Protein AF-A0A7S0H0Q7-F1 (afdb_monomer_lite)

Secondary structure (DSSP, 8-state):
------------B----SSEEEBHHHHHHHHHHHHH-GGGGEEEETTEEEEPPGGGTHHHHHHTTT--EEE-SS--S--PPTTTS--TTTGGGHHHHHHHHHHHHHHTT--TTSB---HHHHHHHHHHHHHT-PPP------EEPTTSBEE-----TTT-------S-----------PPPPP-SHHHHHHHEEEEEEE---TTTT--HHHHHHHHHHHHH-GGGGGS-EEEEE---EE-SS-BGGGTEE-HHHHHHHHHHHHHHHHHHHH--GGGTTEEEEE-SS---HHHHHHHHTTT--SSEEEEEETT--B-S---HHHHHHHHHH-TT--EEEPP-GGGTTHHHHHHHHH--SS---S-SS---PPEEETTEEEEE--S--SSSEEEEHHHIIIIIT-TTTT-S-TTS-SIIIIIHHHHHHHHHHGGGGHHHH-EEEE--SSS-SB----TTTTS-HHHHHHHHHHHHHHHHHHHHHHTT---TTSTTTTTGGGTSTTSTT--

Foldseek 3Di:
DDDDDDDDDQAAFDWDDDFKWKFPQLVVQNRVVCSVCVVVQWDADPNDIDGHDCVVVSVVSCVVRVMDMDGDNDDDIADAAPDPCQPPVCNVCRLVSNLSNCVVQVQVVHDPVRHDDDPVSVVCVVVSCVVNPRPDDDDDHFDAPPVRITDDDDPPVVPDDDDDDDDDDPDPDDPPPQDQQQFDDLVSVQQFEAEEEEDAQFPLFVDLVLLVQQLVLCCVAPVSRLNHAYEYQYFAADEDPDDPRQLRYHHPVSNVRVVSNVVVVVVLLVVCDTSSPNYDYHYHHHGWEPLVSVVSSLVVDSHQKYKYAYSFKHFDHHDPSRQQSNCCRPDPLAFKEAFFDPVCLVVQVVQCVLLDPDNPPQPPPPDRQDWDDTPNFTKGQPQFDDPHIMMGGSCCCNCPLPPPVVPQDDTSYDSRVRVRVVSSVVCNNPPSVSSSVVNYMYGHRNDPGRIDGHDSVVSQDPVSVVVVVVVVVVVVVVV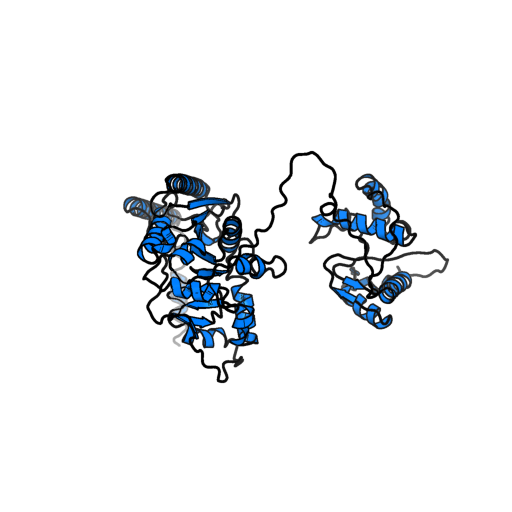VVVVVPDDDPPPVPPPVVVVPPVPPVPDD

Structure (mmCIF, N/CA/C/O backbone):
data_AF-A0A7S0H0Q7-F1
#
_entry.id   AF-A0A7S0H0Q7-F1
#
loop_
_atom_site.group_PDB
_atom_site.id
_atom_site.type_symbol
_atom_site.label_atom_id
_atom_site.label_alt_id
_atom_site.label_comp_id
_atom_site.label_asym_id
_atom_site.label_entity_id
_atom_site.label_seq_id
_atom_site.pdbx_PDB_ins_code
_atom_site.Cartn_x
_atom_site.Cartn_y
_atom_site.Cartn_z
_atom_site.occupancy
_atom_site.B_iso_or_equiv
_atom_site.auth_seq_id
_atom_site.auth_comp_id
_atom_site.auth_asym_id
_atom_site.auth_atom_id
_atom_site.pdbx_PDB_model_num
ATOM 1 N N . MET A 1 1 ? 34.654 -29.653 43.865 1.00 21.12 1 MET A N 1
ATOM 2 C CA . MET A 1 1 ? 36.069 -29.674 43.423 1.00 21.12 1 MET A CA 1
ATOM 3 C C . MET A 1 1 ? 36.217 -30.670 42.279 1.00 21.12 1 MET A C 1
ATOM 5 O O . MET A 1 1 ? 35.335 -31.513 42.159 1.00 21.12 1 MET A O 1
ATOM 9 N N . PRO A 1 2 ? 37.270 -30.599 41.450 1.00 39.22 2 PRO A N 1
ATOM 10 C CA . PRO A 1 2 ? 37.682 -31.739 40.637 1.00 39.22 2 PRO A CA 1
ATOM 11 C C . PRO A 1 2 ? 38.431 -32.754 41.515 1.00 39.22 2 PRO A C 1
ATOM 13 O O . PRO A 1 2 ? 39.289 -32.348 42.293 1.00 39.22 2 PRO A O 1
ATOM 16 N N . ASN A 1 3 ? 38.125 -34.048 41.389 1.00 22.33 3 ASN A N 1
ATOM 17 C CA . ASN A 1 3 ? 39.127 -35.113 41.492 1.00 22.33 3 ASN A CA 1
ATOM 18 C C . ASN A 1 3 ? 38.589 -36.453 40.970 1.00 22.33 3 ASN A C 1
ATOM 20 O O . ASN A 1 3 ? 37.386 -36.684 40.889 1.00 22.33 3 ASN A O 1
ATOM 24 N N . SER A 1 4 ? 39.527 -37.295 40.553 1.00 32.91 4 SER A N 1
ATOM 25 C CA . SER A 1 4 ? 39.361 -38.527 39.781 1.00 32.91 4 SER A CA 1
ATOM 26 C C . SER A 1 4 ? 38.807 -39.737 40.542 1.00 32.91 4 SER A C 1
ATOM 28 O O . SER A 1 4 ? 39.266 -40.036 41.641 1.00 32.91 4 SER A O 1
ATOM 30 N N . SER A 1 5 ? 37.982 -40.544 39.869 1.00 25.42 5 SER A N 1
ATOM 31 C CA . SER A 1 5 ? 38.138 -42.013 39.704 1.00 25.42 5 SER A CA 1
ATOM 32 C C . SER A 1 5 ? 36.973 -42.520 38.835 1.00 25.42 5 SER A C 1
ATOM 34 O O . SER A 1 5 ? 35.820 -42.202 39.082 1.00 25.42 5 SER A O 1
ATOM 36 N N . ARG A 1 6 ? 37.208 -43.129 37.666 1.00 32.22 6 ARG A N 1
ATOM 37 C CA . ARG A 1 6 ? 37.574 -44.550 37.496 1.00 32.22 6 ARG A CA 1
ATOM 38 C C . ARG A 1 6 ? 36.727 -45.499 38.356 1.00 32.22 6 ARG A C 1
ATOM 40 O O . ARG A 1 6 ? 37.224 -46.049 39.325 1.00 32.22 6 ARG A O 1
ATOM 47 N N . ASN A 1 7 ? 35.477 -45.710 37.945 1.00 28.78 7 ASN A N 1
ATOM 48 C CA . ASN A 1 7 ? 34.843 -47.032 37.889 1.00 28.78 7 ASN A CA 1
ATOM 49 C C . ASN A 1 7 ? 33.652 -46.970 36.919 1.00 28.78 7 ASN A C 1
ATOM 51 O O . ASN A 1 7 ? 32.922 -45.981 36.891 1.00 28.78 7 ASN A O 1
ATOM 55 N N . GLY A 1 8 ? 33.523 -47.975 36.050 1.00 36.78 8 GLY A N 1
ATOM 56 C CA . GLY A 1 8 ? 32.719 -47.870 34.830 1.00 36.78 8 GLY A CA 1
ATOM 57 C C . GLY A 1 8 ? 31.217 -47.721 35.074 1.00 36.78 8 GLY A C 1
ATOM 58 O O . GLY A 1 8 ? 30.594 -48.609 35.650 1.00 36.78 8 GLY A O 1
ATOM 59 N N . LYS A 1 9 ? 30.626 -46.636 34.557 1.00 23.81 9 LYS A N 1
ATOM 60 C CA . LYS A 1 9 ? 29.186 -46.512 34.286 1.00 23.81 9 LYS A CA 1
ATOM 61 C C . LYS A 1 9 ? 28.978 -45.751 32.975 1.00 23.81 9 LYS A C 1
ATOM 63 O O . LYS A 1 9 ? 29.578 -44.700 32.775 1.00 23.81 9 LYS A O 1
ATOM 68 N N . HIS A 1 10 ? 28.130 -46.291 32.099 1.00 31.75 10 HIS A N 1
ATOM 69 C CA . HIS A 1 10 ? 27.637 -45.617 30.894 1.00 31.75 10 HIS A CA 1
ATOM 70 C C . HIS A 1 10 ? 26.864 -44.343 31.287 1.00 31.75 10 HIS A C 1
ATOM 72 O O . HIS A 1 10 ? 25.769 -44.451 31.827 1.00 31.75 10 HIS A O 1
ATOM 78 N N . VAL A 1 11 ? 27.449 -43.165 31.041 1.00 23.95 11 VAL A N 1
ATOM 79 C CA . VAL A 1 11 ? 26.972 -41.809 31.402 1.00 23.95 11 VAL A CA 1
ATOM 80 C C . VAL A 1 11 ? 27.694 -40.843 30.443 1.00 23.95 11 VAL A C 1
ATOM 82 O O . VAL A 1 11 ? 28.910 -40.955 30.339 1.00 23.95 11 VAL A O 1
ATOM 85 N N . ASP A 1 12 ? 27.119 -39.908 29.679 1.00 28.34 12 ASP A N 1
ATOM 86 C CA . ASP A 1 12 ? 25.734 -39.537 29.310 1.00 28.34 12 ASP A CA 1
ATOM 87 C C . ASP A 1 12 ? 25.767 -38.962 27.858 1.00 28.34 12 ASP A C 1
ATOM 89 O O . ASP A 1 12 ? 26.839 -38.870 27.260 1.00 28.34 12 ASP A O 1
ATOM 93 N N . LEU A 1 13 ? 24.638 -38.522 27.274 1.00 25.88 13 LEU A N 1
ATOM 94 C CA . LEU A 1 13 ? 24.635 -37.576 26.129 1.00 25.88 13 LEU A CA 1
ATOM 95 C C . LEU A 1 13 ? 24.175 -36.169 26.561 1.00 25.88 13 LEU A C 1
ATOM 97 O O . LEU A 1 13 ? 23.375 -36.046 27.491 1.00 25.88 13 LEU A O 1
ATOM 101 N N . LEU A 1 14 ? 24.656 -35.110 25.882 1.00 34.00 14 LEU A N 1
ATOM 102 C CA . LEU A 1 14 ? 24.278 -33.709 26.151 1.00 34.00 14 LEU A CA 1
ATOM 103 C C . LEU A 1 14 ? 23.817 -32.923 24.902 1.00 34.00 14 LEU A C 1
ATOM 105 O O . LEU A 1 14 ? 23.994 -33.352 23.763 1.00 34.00 14 LEU A O 1
ATOM 109 N N . TRP A 1 15 ? 23.168 -31.774 25.130 1.00 42.19 15 TRP A N 1
ATOM 110 C CA . TRP A 1 15 ? 21.972 -31.384 24.371 1.00 42.19 15 TRP A CA 1
ATOM 111 C C . TRP A 1 15 ? 21.924 -29.933 23.874 1.00 42.19 15 TRP A C 1
ATOM 113 O O . TRP A 1 15 ? 22.662 -29.067 24.336 1.00 42.19 15 TRP A O 1
ATOM 123 N N . GLY A 1 16 ? 20.943 -29.658 23.002 1.00 37.97 16 GLY A N 1
ATOM 124 C CA . GLY A 1 16 ? 20.512 -28.307 22.634 1.00 37.97 16 GLY A CA 1
ATOM 125 C C . GLY A 1 16 ? 20.961 -27.841 21.248 1.00 37.97 16 GLY A C 1
ATOM 126 O O . GLY A 1 16 ? 22.018 -27.237 21.097 1.00 37.97 16 GLY A O 1
ATOM 127 N N . MET A 1 17 ? 20.098 -28.009 20.240 1.00 43.28 17 MET A N 1
ATOM 128 C CA . MET A 1 17 ? 20.266 -27.362 18.933 1.00 43.28 17 MET A CA 1
ATOM 129 C C . MET A 1 17 ? 19.067 -26.491 18.579 1.00 43.28 17 MET A C 1
ATOM 131 O O . MET A 1 17 ? 17.955 -26.991 18.430 1.00 43.28 17 MET A O 1
ATOM 135 N N . TYR A 1 18 ? 19.313 -25.210 18.313 1.00 47.16 18 TYR A N 1
ATOM 136 C CA . TYR A 1 18 ? 18.434 -24.422 17.457 1.00 47.16 18 TYR A CA 1
ATOM 137 C C . TYR A 1 18 ? 19.064 -24.336 16.073 1.00 47.16 18 TYR A C 1
ATOM 139 O O . TYR A 1 18 ? 20.167 -23.833 15.913 1.00 47.16 18 TYR A O 1
ATOM 147 N N . GLY A 1 19 ? 18.336 -24.798 15.060 1.00 48.47 19 GLY A N 1
ATOM 148 C CA . GLY A 1 19 ? 18.560 -24.320 13.701 1.00 48.47 19 GLY A CA 1
ATOM 149 C C . GLY A 1 19 ? 19.513 -25.098 12.798 1.00 48.47 19 GLY A C 1
ATOM 150 O O . GLY A 1 19 ? 19.751 -24.589 11.712 1.00 48.47 19 GLY A O 1
ATOM 151 N N . TYR A 1 20 ? 20.002 -26.301 13.129 1.00 54.06 20 TYR A N 1
ATOM 152 C CA . TYR A 1 20 ? 20.816 -27.092 12.185 1.00 54.06 20 TYR A CA 1
ATOM 153 C C . TYR A 1 20 ? 20.399 -28.568 12.079 1.00 54.06 20 TYR A C 1
ATOM 155 O O . TYR A 1 20 ? 19.927 -29.164 13.046 1.00 54.06 20 TYR A O 1
ATOM 163 N N . ARG A 1 21 ? 20.616 -29.152 10.892 1.00 58.38 21 ARG A N 1
ATOM 164 C CA . ARG A 1 21 ? 20.744 -30.600 10.648 1.00 58.38 21 ARG A CA 1
ATOM 165 C C . ARG A 1 21 ? 22.208 -30.925 10.381 1.00 58.38 21 ARG A C 1
ATOM 167 O O . ARG A 1 21 ? 22.879 -30.163 9.686 1.00 58.38 21 ARG A O 1
ATOM 174 N N . VAL A 1 22 ? 22.653 -32.080 10.855 1.00 58.72 22 VAL A N 1
ATOM 175 C CA . VAL A 1 22 ? 23.994 -32.631 10.623 1.00 58.72 22 VAL A CA 1
ATOM 176 C C . VAL A 1 22 ? 23.910 -33.973 9.881 1.00 58.72 22 VAL A C 1
ATOM 178 O O . VAL A 1 22 ? 22.857 -34.617 9.890 1.00 58.72 22 VAL A O 1
ATOM 181 N N . SER A 1 23 ? 24.988 -34.369 9.199 1.00 63.12 23 SER A N 1
ATOM 182 C CA . SER A 1 23 ? 25.146 -35.720 8.641 1.00 63.12 23 SER A CA 1
ATOM 183 C C . SER A 1 23 ? 25.246 -36.764 9.753 1.00 63.12 23 SER A C 1
ATOM 185 O O . SER A 1 23 ? 25.573 -36.423 10.890 1.00 63.12 23 SER A O 1
ATOM 187 N N . LYS A 1 24 ? 25.029 -38.041 9.413 1.00 62.25 24 LYS A N 1
ATOM 188 C CA . LYS A 1 24 ? 25.201 -39.173 10.340 1.00 62.25 24 LYS A CA 1
ATOM 189 C C . LYS A 1 24 ? 26.556 -39.134 11.073 1.00 62.25 24 LYS A C 1
ATOM 191 O O . LYS A 1 24 ? 26.565 -39.074 12.297 1.00 62.25 24 LYS A O 1
ATOM 196 N N . SER A 1 25 ? 27.664 -38.999 10.337 1.00 65.69 25 SER A N 1
ATOM 197 C CA . SER A 1 25 ? 29.021 -38.904 10.905 1.00 65.69 25 SER A CA 1
ATOM 198 C C . SER A 1 25 ? 29.209 -37.737 11.886 1.00 65.69 25 SER A C 1
ATOM 200 O O . SER A 1 25 ? 29.820 -37.905 12.942 1.00 65.69 25 SER A O 1
ATOM 202 N N . ALA A 1 26 ? 28.652 -36.557 11.586 1.00 66.56 26 ALA A N 1
ATOM 203 C CA . ALA A 1 26 ? 28.717 -35.401 12.482 1.00 66.56 26 ALA A CA 1
ATOM 204 C C . ALA A 1 26 ? 27.811 -35.570 13.704 1.00 66.56 26 ALA A C 1
ATOM 206 O O . ALA A 1 26 ? 28.195 -35.165 14.797 1.00 66.56 26 ALA A O 1
ATOM 207 N N . PHE A 1 27 ? 26.632 -36.178 13.548 1.00 65.19 27 PHE A N 1
ATOM 208 C CA . PHE A 1 27 ? 25.767 -36.519 14.675 1.00 65.19 27 PHE A CA 1
ATOM 209 C C . PHE A 1 27 ? 26.483 -37.480 15.630 1.00 65.19 27 PHE A C 1
ATOM 211 O O . PHE A 1 27 ? 26.618 -37.169 16.808 1.00 65.19 27 PHE A O 1
ATOM 218 N N . GLU A 1 28 ? 27.017 -38.584 15.108 1.00 65.31 28 GLU A N 1
ATOM 219 C CA . GLU A 1 28 ? 27.771 -39.590 15.864 1.00 65.31 28 GLU A CA 1
ATOM 220 C C . GLU A 1 28 ? 29.026 -38.999 16.521 1.00 65.31 28 GLU A C 1
ATOM 222 O O . GLU A 1 28 ? 29.285 -39.266 17.692 1.00 65.31 28 GLU A O 1
ATOM 227 N N . THR A 1 29 ? 29.768 -38.127 15.831 1.00 70.06 29 THR A N 1
ATOM 228 C CA . THR A 1 29 ? 30.969 -37.484 16.399 1.00 70.06 29 THR A CA 1
ATOM 229 C C . THR A 1 29 ? 30.638 -36.452 17.472 1.00 70.06 29 THR A C 1
ATOM 231 O O . THR A 1 29 ? 31.360 -36.357 18.465 1.00 70.06 29 THR A O 1
ATOM 234 N N . VAL A 1 30 ? 29.542 -35.698 17.326 1.00 67.94 30 VAL A N 1
ATOM 235 C CA . VAL A 1 30 ? 29.037 -34.813 18.388 1.00 67.94 30 VAL A CA 1
ATOM 236 C C . VAL A 1 30 ? 28.614 -35.652 19.593 1.00 67.94 30 VAL A C 1
ATOM 238 O O . VAL A 1 30 ? 29.124 -35.433 20.686 1.00 67.94 30 VAL A O 1
ATOM 241 N N . VAL A 1 31 ? 27.763 -36.658 19.386 1.00 61.94 31 VAL A N 1
ATOM 242 C CA . VAL A 1 31 ? 27.313 -37.625 20.402 1.00 61.94 31 VAL A CA 1
ATOM 243 C C . VAL A 1 31 ? 28.502 -38.227 21.164 1.00 61.94 31 VAL A C 1
ATOM 245 O O . VAL A 1 31 ? 28.528 -38.161 22.390 1.00 61.94 31 VAL A O 1
ATOM 248 N N . LYS A 1 32 ? 29.526 -38.715 20.452 1.00 63.88 32 LYS A N 1
ATOM 249 C CA . LYS A 1 32 ? 30.756 -39.265 21.036 1.00 63.88 32 LYS A CA 1
ATOM 250 C C . LYS A 1 32 ? 31.556 -38.218 21.817 1.00 63.88 32 LYS A C 1
ATOM 252 O O . LYS A 1 32 ? 31.807 -38.399 23.001 1.00 63.88 32 LYS A O 1
ATOM 257 N N . THR A 1 33 ? 31.904 -37.091 21.191 1.00 64.50 33 THR A N 1
ATOM 258 C CA . THR A 1 33 ? 32.768 -36.067 21.814 1.00 64.50 33 THR A CA 1
ATOM 259 C C . THR A 1 33 ? 32.151 -35.468 23.078 1.00 64.50 33 THR A C 1
ATOM 261 O O . THR A 1 33 ? 32.881 -35.109 24.002 1.00 64.50 33 THR A O 1
ATOM 264 N N . LEU A 1 34 ? 30.821 -35.335 23.117 1.00 58.72 34 LEU A N 1
ATOM 265 C CA . LEU A 1 34 ? 30.109 -34.821 24.286 1.00 58.72 34 LEU A CA 1
ATOM 266 C C . LEU A 1 34 ? 29.946 -35.863 25.401 1.00 58.72 34 LEU A C 1
ATOM 268 O O . LEU A 1 34 ? 29.854 -35.461 26.559 1.00 58.72 34 LEU A O 1
ATOM 272 N N . GLY A 1 35 ? 29.936 -37.158 25.069 1.00 53.44 35 GLY A N 1
ATOM 273 C CA . GLY A 1 35 ? 30.015 -38.240 26.054 1.00 53.44 35 GLY A CA 1
ATOM 274 C C . GLY A 1 35 ? 31.416 -38.379 26.661 1.00 53.44 35 GLY A C 1
ATOM 275 O O . GLY A 1 35 ? 31.544 -38.499 27.875 1.00 53.44 35 GLY A O 1
ATOM 276 N N . ASP A 1 36 ? 32.463 -38.288 25.834 1.00 57.00 36 ASP A N 1
ATOM 277 C CA . ASP A 1 36 ? 33.860 -38.461 26.262 1.00 57.00 36 ASP A CA 1
ATOM 278 C C . ASP A 1 36 ? 34.371 -37.300 27.146 1.00 57.00 36 ASP A C 1
ATOM 280 O O . ASP A 1 36 ? 35.187 -37.505 28.043 1.00 57.00 36 ASP A O 1
ATOM 284 N N . ASP A 1 37 ? 33.929 -36.061 26.885 1.00 61.19 37 ASP A N 1
ATOM 285 C CA . ASP A 1 37 ? 34.341 -34.866 27.638 1.00 61.19 37 ASP A CA 1
ATOM 286 C C . ASP A 1 37 ? 33.246 -33.776 27.618 1.00 61.19 37 ASP A C 1
ATOM 288 O O . ASP A 1 37 ? 33.291 -32.842 26.801 1.00 61.19 37 ASP A O 1
ATOM 292 N N . PRO A 1 38 ? 32.270 -33.831 28.547 1.00 54.91 38 PRO A N 1
ATOM 293 C CA . PRO A 1 38 ? 31.244 -32.795 28.669 1.00 54.91 38 PRO A CA 1
ATOM 294 C C . PRO A 1 38 ? 31.831 -31.428 29.066 1.00 54.91 38 PRO A C 1
ATOM 296 O O . PRO A 1 38 ? 31.218 -30.390 28.800 1.00 54.91 38 PRO A O 1
ATOM 299 N N . GLY A 1 39 ? 33.044 -31.391 29.636 1.00 56.34 39 GLY A N 1
ATOM 300 C CA . GLY A 1 39 ? 33.766 -30.172 30.013 1.00 56.34 39 GLY A CA 1
ATOM 301 C C . GLY A 1 39 ? 34.016 -29.224 28.837 1.00 56.34 39 GLY A C 1
ATOM 302 O O . GLY A 1 39 ? 33.994 -28.004 29.019 1.00 56.34 39 GLY A O 1
ATOM 303 N N . LYS A 1 40 ? 34.143 -29.747 27.608 1.00 63.12 40 LYS A N 1
ATOM 304 C CA . LYS A 1 40 ? 34.266 -28.949 26.370 1.00 63.12 40 LYS A CA 1
ATOM 305 C C . LYS A 1 40 ? 33.068 -28.041 26.091 1.00 63.12 40 LYS A C 1
ATOM 307 O O . LYS A 1 40 ? 33.241 -27.008 25.440 1.00 63.12 40 LYS A O 1
ATOM 312 N N . ILE A 1 41 ? 31.878 -28.385 26.587 1.00 56.59 41 ILE A N 1
ATOM 313 C CA . ILE A 1 41 ? 30.666 -27.563 26.448 1.00 56.59 41 ILE A CA 1
ATOM 314 C C . ILE A 1 41 ? 30.669 -26.414 27.462 1.00 56.59 41 ILE A C 1
ATOM 316 O O . ILE A 1 41 ? 30.029 -25.394 27.233 1.00 56.59 41 ILE A O 1
ATOM 320 N N . PHE A 1 42 ? 31.415 -26.511 28.560 1.00 55.22 42 PHE A N 1
ATOM 321 C CA . PHE A 1 42 ? 31.442 -25.481 29.594 1.00 55.22 42 PHE A CA 1
ATOM 322 C C . PHE A 1 42 ? 32.617 -24.511 29.409 1.00 55.22 42 PHE A C 1
ATOM 324 O O . PHE A 1 42 ? 33.662 -24.825 28.828 1.00 55.22 42 PHE A O 1
ATOM 331 N N . TRP A 1 43 ? 32.456 -23.277 29.883 1.00 57.75 43 TRP A N 1
ATOM 332 C CA . TRP A 1 43 ? 33.552 -22.315 30.004 1.00 57.75 43 TRP A CA 1
ATOM 333 C C . TRP A 1 43 ? 33.446 -21.541 31.313 1.00 57.75 43 TRP A C 1
ATOM 335 O O . TRP A 1 43 ? 32.354 -21.270 31.807 1.00 57.75 43 TRP A O 1
ATOM 345 N N . LYS A 1 44 ? 34.599 -21.207 31.897 1.00 56.09 44 LYS A N 1
ATOM 346 C CA . LYS A 1 44 ? 34.669 -20.460 33.152 1.00 56.09 44 LYS A CA 1
ATOM 347 C C . LYS A 1 44 ? 34.839 -18.978 32.836 1.00 56.09 44 LYS A C 1
ATOM 349 O O . LYS A 1 44 ? 35.853 -18.581 32.267 1.00 56.09 44 LYS A O 1
ATOM 354 N N . LYS A 1 45 ? 33.862 -18.157 33.213 1.00 56.53 45 LYS A N 1
ATOM 355 C CA . LYS A 1 45 ? 33.861 -16.707 32.995 1.00 56.53 45 LYS A CA 1
ATOM 356 C C . LYS A 1 45 ? 33.648 -16.006 34.331 1.00 56.53 45 LYS A C 1
ATOM 358 O O . LYS A 1 45 ? 32.616 -16.184 34.969 1.00 56.53 45 LYS A O 1
ATOM 363 N N . ARG A 1 46 ? 34.641 -15.222 34.775 1.00 62.09 46 ARG A N 1
ATOM 364 C CA . ARG A 1 46 ? 34.618 -14.491 36.064 1.00 62.09 46 ARG A CA 1
ATOM 365 C C . ARG A 1 46 ? 34.162 -15.376 37.242 1.00 62.09 46 ARG A C 1
ATOM 367 O O . ARG A 1 46 ? 33.210 -15.061 37.946 1.00 62.09 46 ARG A O 1
ATOM 374 N N . GLY A 1 47 ? 34.797 -16.539 37.393 1.00 56.91 47 GLY A N 1
ATOM 375 C CA . GLY A 1 47 ? 34.494 -17.509 38.454 1.00 56.91 47 GLY A CA 1
ATOM 376 C C . GLY A 1 47 ? 33.252 -18.384 38.229 1.00 56.91 47 GLY A C 1
ATOM 377 O O . GLY A 1 47 ? 33.200 -19.479 38.783 1.00 56.91 47 GLY A O 1
ATOM 378 N N . ARG A 1 48 ? 32.299 -17.973 37.382 1.00 49.94 48 ARG A N 1
ATOM 379 C CA . ARG A 1 48 ? 31.077 -18.735 37.074 1.00 49.94 48 ARG A CA 1
ATOM 380 C C . ARG A 1 48 ? 31.314 -19.733 35.940 1.00 49.94 48 ARG A C 1
ATOM 382 O O . ARG A 1 48 ? 32.085 -19.457 35.021 1.00 49.94 48 ARG A O 1
ATOM 389 N N . ILE A 1 49 ? 30.653 -20.885 36.011 1.00 55.47 49 ILE A N 1
ATOM 390 C CA . ILE A 1 49 ? 30.612 -21.870 34.925 1.00 55.47 49 ILE A CA 1
ATOM 391 C C . ILE A 1 49 ? 29.405 -21.528 34.046 1.00 55.47 49 ILE A C 1
ATOM 393 O O . ILE A 1 49 ? 28.273 -21.524 34.519 1.00 55.47 49 ILE A O 1
ATOM 397 N N . GLU A 1 50 ? 29.657 -21.215 32.780 1.00 54.91 50 GLU A N 1
ATOM 398 C CA . GLU A 1 50 ? 28.643 -20.945 31.760 1.00 54.91 50 GLU A CA 1
ATOM 399 C C . GLU A 1 50 ? 28.656 -22.062 30.700 1.00 54.91 50 GLU A C 1
ATOM 401 O O . GLU A 1 50 ? 29.664 -22.744 30.497 1.00 54.91 50 GLU A O 1
ATOM 406 N N . ILE A 1 51 ? 27.544 -22.226 29.981 1.00 55.03 51 ILE A N 1
ATOM 407 C CA . ILE A 1 51 ? 27.446 -23.104 28.805 1.00 55.03 51 ILE A CA 1
ATOM 408 C C . ILE A 1 51 ? 27.976 -22.337 27.583 1.00 55.03 51 ILE A C 1
ATOM 410 O O . ILE A 1 51 ? 27.562 -21.205 27.321 1.00 55.03 51 ILE A O 1
ATOM 414 N N . ARG A 1 52 ? 28.894 -22.936 26.817 1.00 59.56 52 ARG A N 1
ATOM 415 C CA . ARG A 1 52 ? 29.341 -22.409 25.521 1.00 59.56 52 ARG A CA 1
ATOM 416 C C . ARG A 1 52 ? 28.203 -22.560 24.505 1.00 59.56 52 ARG A C 1
ATOM 418 O O . ARG A 1 52 ? 27.664 -23.658 24.378 1.00 59.56 52 ARG A O 1
ATOM 425 N N . PRO A 1 53 ? 27.874 -21.518 23.721 1.00 56.25 53 PRO A N 1
ATOM 426 C CA . PRO A 1 53 ? 26.946 -21.655 22.603 1.00 56.25 53 PRO A CA 1
ATOM 427 C C . PRO A 1 53 ? 27.430 -22.737 21.636 1.00 56.25 53 PRO A C 1
ATOM 429 O O . PRO A 1 53 ? 28.591 -22.705 21.212 1.00 56.25 53 PRO A O 1
ATOM 432 N N . LEU A 1 54 ? 26.549 -23.675 21.272 1.00 59.22 54 LEU A N 1
ATOM 433 C CA . LEU A 1 54 ? 26.917 -24.799 20.409 1.00 59.22 54 LEU A CA 1
ATOM 434 C C . LEU A 1 54 ? 27.414 -24.324 19.034 1.00 59.22 54 LEU A C 1
ATOM 436 O O . LEU A 1 54 ? 28.267 -24.978 18.450 1.00 59.22 54 LEU A O 1
ATOM 440 N N . ASP A 1 55 ? 27.009 -23.138 18.573 1.00 56.53 55 ASP A N 1
ATOM 441 C CA . ASP A 1 55 ? 27.516 -22.487 17.352 1.00 56.53 55 ASP A CA 1
ATOM 442 C C . ASP A 1 55 ? 29.048 -22.303 17.337 1.00 56.53 55 ASP A C 1
ATOM 444 O O . ASP A 1 55 ? 29.654 -22.203 16.273 1.00 56.53 55 ASP A O 1
ATOM 448 N N . ARG A 1 56 ? 29.699 -22.279 18.511 1.00 60.34 56 ARG A N 1
ATOM 449 C CA . ARG A 1 56 ? 31.167 -22.217 18.655 1.00 60.34 56 ARG A CA 1
ATOM 450 C C . ARG A 1 56 ? 31.840 -23.591 18.727 1.00 60.34 56 ARG A C 1
ATOM 452 O O . ARG A 1 56 ? 33.057 -23.678 18.568 1.00 60.34 56 ARG A O 1
ATOM 459 N N . LEU A 1 57 ? 31.070 -24.640 19.002 1.00 64.50 57 LEU A N 1
ATOM 460 C CA . LEU A 1 57 ? 31.538 -26.018 19.149 1.00 64.50 57 LEU A CA 1
ATOM 461 C C . LEU A 1 57 ? 31.322 -26.808 17.850 1.00 64.50 57 LEU A C 1
ATOM 463 O O . LEU A 1 57 ? 32.243 -27.438 17.334 1.00 64.50 57 LEU A O 1
ATOM 467 N N . LEU A 1 58 ? 30.111 -26.712 17.298 1.00 63.88 58 LEU A N 1
ATOM 468 C CA . LEU A 1 58 ? 29.621 -27.495 16.173 1.00 63.88 58 LEU A CA 1
ATOM 469 C C . LEU A 1 58 ? 30.524 -27.398 14.932 1.00 63.88 58 LEU A C 1
ATOM 471 O O . LEU A 1 58 ? 30.866 -28.457 14.417 1.00 63.88 58 LEU A O 1
ATOM 475 N N . PRO A 1 59 ? 30.996 -26.215 14.470 1.00 63.78 59 PRO A N 1
ATOM 476 C CA . PRO A 1 59 ? 31.851 -26.141 13.282 1.00 63.78 59 PRO A CA 1
ATOM 477 C C . PRO A 1 59 ? 33.136 -26.962 13.425 1.00 63.78 59 PRO A C 1
ATOM 479 O O . PRO A 1 59 ? 33.545 -27.624 12.479 1.00 63.78 59 PRO A O 1
ATOM 482 N N . ARG A 1 60 ? 33.737 -26.984 14.623 1.00 68.56 60 ARG A N 1
ATOM 483 C CA . ARG A 1 60 ? 34.957 -27.757 14.899 1.00 68.56 60 ARG A CA 1
ATOM 484 C C . ARG A 1 60 ? 34.688 -29.261 14.888 1.00 68.56 60 ARG A C 1
ATOM 486 O O . ARG A 1 60 ? 35.493 -30.003 14.343 1.00 68.56 60 ARG A O 1
ATOM 493 N N . LEU A 1 61 ? 33.554 -29.694 15.443 1.00 68.12 61 LEU A N 1
ATOM 494 C CA . LEU A 1 61 ? 33.160 -31.107 15.466 1.00 68.12 61 LEU A CA 1
ATOM 495 C C . LEU A 1 61 ? 32.725 -31.620 14.087 1.00 68.12 61 LEU A C 1
ATOM 497 O O . LEU A 1 61 ? 33.020 -32.757 13.755 1.00 68.12 61 LEU A O 1
ATOM 501 N N . ILE A 1 62 ? 32.087 -30.774 13.271 1.00 67.25 62 ILE A N 1
ATOM 502 C CA . ILE A 1 62 ? 31.749 -31.082 11.873 1.00 67.25 62 ILE A CA 1
ATOM 503 C C . ILE A 1 62 ? 33.024 -31.258 11.040 1.00 67.25 62 ILE A C 1
ATOM 505 O O . ILE A 1 62 ? 33.124 -32.219 10.286 1.00 67.25 62 ILE A O 1
ATOM 509 N N . ILE A 1 63 ? 34.002 -30.353 11.185 1.00 67.12 63 ILE A N 1
ATOM 510 C CA . ILE A 1 63 ? 35.293 -30.447 10.483 1.00 67.12 63 ILE A CA 1
ATOM 511 C C . ILE A 1 63 ? 36.044 -31.715 10.914 1.00 67.12 63 ILE A C 1
ATOM 513 O O . ILE A 1 63 ? 36.494 -32.469 10.060 1.00 67.12 63 ILE A O 1
ATOM 517 N N . ALA A 1 64 ? 36.113 -31.994 12.219 1.00 67.19 64 ALA A N 1
ATOM 518 C CA . ALA A 1 64 ? 36.791 -33.175 12.763 1.00 67.19 64 ALA A CA 1
ATOM 519 C C . ALA A 1 64 ? 36.120 -34.523 12.419 1.00 67.19 64 ALA A C 1
ATOM 521 O O . ALA A 1 64 ? 36.706 -35.568 12.688 1.00 67.19 64 ALA A O 1
ATOM 522 N N . SER A 1 65 ? 34.908 -34.515 11.854 1.00 70.38 65 SER A N 1
ATOM 523 C CA . SER A 1 65 ? 34.153 -35.714 11.464 1.00 70.38 65 SER A CA 1
ATOM 524 C C . SER A 1 65 ? 33.940 -35.852 9.951 1.00 70.38 65 SER A C 1
ATOM 526 O O . SER A 1 65 ? 33.065 -36.619 9.539 1.00 70.38 65 SER A O 1
ATOM 528 N N . GLU A 1 66 ? 34.585 -34.994 9.147 1.00 70.25 66 GLU A N 1
ATOM 529 C CA . GLU A 1 66 ? 34.300 -34.786 7.711 1.00 70.25 66 GLU A CA 1
ATOM 530 C C . GLU A 1 66 ? 32.794 -34.620 7.408 1.00 70.25 66 GLU A C 1
ATOM 532 O O . GLU A 1 66 ? 32.258 -34.990 6.359 1.00 70.25 66 GLU A O 1
ATOM 537 N N . GLY A 1 67 ? 32.064 -34.091 8.388 1.00 65.44 67 GLY A N 1
ATOM 538 C CA . GLY A 1 67 ? 30.616 -34.071 8.390 1.00 65.44 67 GLY A CA 1
ATOM 539 C C . GLY A 1 67 ? 30.036 -32.935 7.562 1.00 65.44 67 GLY A C 1
ATOM 540 O O . GLY A 1 67 ? 30.707 -31.982 7.169 1.00 65.44 67 GLY A O 1
ATOM 541 N N . LYS A 1 68 ? 28.723 -32.992 7.343 1.00 64.62 68 LYS A N 1
ATOM 542 C CA . LYS A 1 68 ? 27.971 -31.933 6.659 1.00 64.62 68 LYS A CA 1
ATOM 543 C C . LYS A 1 68 ? 26.972 -31.316 7.626 1.00 64.62 68 LYS A C 1
ATOM 545 O O . LYS A 1 68 ? 26.365 -32.017 8.428 1.00 64.62 68 LYS A O 1
ATOM 550 N N . CYS A 1 69 ? 26.761 -30.007 7.529 1.00 60.38 69 CYS A N 1
ATOM 551 C CA . CYS A 1 69 ? 25.810 -29.278 8.364 1.00 60.38 69 CYS A CA 1
ATOM 552 C C . CYS A 1 69 ? 25.003 -28.277 7.535 1.00 60.38 69 CYS A C 1
ATOM 554 O O . CYS A 1 69 ? 25.519 -27.686 6.586 1.00 60.38 69 CYS A O 1
ATOM 556 N N . ARG A 1 70 ? 23.720 -28.105 7.867 1.00 55.81 70 ARG A N 1
ATOM 557 C CA . ARG A 1 70 ? 22.793 -27.209 7.164 1.00 55.81 70 ARG A CA 1
ATOM 558 C C . ARG A 1 70 ? 21.860 -26.493 8.125 1.00 55.81 70 ARG A C 1
ATOM 560 O O . ARG A 1 70 ? 21.202 -27.136 8.940 1.00 55.81 70 ARG A O 1
ATOM 567 N N . LEU A 1 71 ? 21.720 -25.180 7.948 1.00 48.41 71 LEU A N 1
ATOM 568 C CA . LEU A 1 71 ? 20.718 -24.370 8.642 1.00 48.41 71 LEU A CA 1
ATOM 569 C C . LEU A 1 71 ? 19.293 -24.845 8.299 1.00 48.41 71 LEU A C 1
ATOM 571 O O . LEU A 1 71 ? 18.938 -24.990 7.130 1.00 48.41 71 LEU A O 1
ATOM 575 N N . CYS A 1 72 ? 18.470 -25.089 9.318 1.00 46.75 72 CYS A N 1
ATOM 576 C CA . CYS A 1 72 ? 17.154 -25.719 9.219 1.00 46.75 72 CYS A CA 1
ATOM 577 C C . CYS A 1 72 ? 16.101 -25.005 10.080 1.00 46.75 72 CYS A C 1
ATOM 579 O O . CYS A 1 72 ? 16.382 -24.514 11.166 1.00 46.75 72 CYS A O 1
ATOM 581 N N . ARG A 1 73 ? 14.842 -24.985 9.618 1.00 36.19 73 ARG A N 1
ATOM 582 C CA . ARG A 1 73 ? 13.718 -24.345 10.342 1.00 36.19 73 ARG A CA 1
ATOM 583 C C . ARG A 1 73 ? 13.140 -25.178 11.492 1.00 36.19 73 ARG A C 1
ATOM 585 O O . ARG A 1 73 ? 12.316 -24.669 12.247 1.00 36.19 73 ARG A O 1
ATOM 592 N N . CYS A 1 74 ? 13.542 -26.439 11.605 1.00 44.38 74 CYS A N 1
ATOM 593 C CA . CYS A 1 74 ? 13.088 -27.383 12.621 1.00 44.38 74 CYS A CA 1
ATOM 594 C C . CYS A 1 74 ? 14.337 -28.025 13.243 1.00 44.38 74 CYS A C 1
ATOM 596 O O . CYS A 1 74 ? 15.181 -28.494 12.474 1.00 44.38 74 CYS A O 1
ATOM 598 N N . PRO A 1 75 ? 14.500 -28.005 14.579 1.00 46.34 75 PRO A N 1
ATOM 599 C CA . PRO A 1 75 ? 15.687 -28.549 15.226 1.00 46.34 75 PRO A CA 1
ATOM 600 C C . PRO A 1 75 ? 15.683 -30.079 15.211 1.00 46.34 75 PRO A C 1
ATOM 602 O O . PRO A 1 75 ? 14.624 -30.703 15.206 1.00 46.34 75 PRO A O 1
ATOM 605 N N . ALA A 1 76 ? 16.882 -30.659 15.213 1.00 45.50 76 ALA A N 1
ATOM 606 C CA . ALA A 1 76 ? 17.105 -32.096 15.091 1.00 45.50 76 ALA A CA 1
ATOM 607 C C . ALA A 1 76 ? 17.739 -32.723 16.347 1.00 45.50 76 ALA A C 1
ATOM 609 O O . ALA A 1 76 ? 18.302 -33.807 16.253 1.00 45.50 76 ALA A O 1
ATOM 610 N N . LEU A 1 77 ? 17.657 -32.074 17.518 1.00 48.44 77 LEU A N 1
ATOM 611 C CA . LEU A 1 77 ? 18.263 -32.559 18.767 1.00 48.44 77 LEU A CA 1
ATOM 612 C C . LEU A 1 77 ? 17.488 -32.123 20.022 1.00 48.44 77 LEU A C 1
ATOM 614 O O . LEU A 1 77 ? 16.821 -31.086 20.031 1.00 48.44 77 LEU A O 1
ATOM 618 N N . VAL A 1 78 ? 17.614 -32.964 21.048 1.00 49.66 78 VAL A N 1
ATOM 619 C CA . VAL A 1 78 ? 16.887 -32.991 22.326 1.00 49.66 78 VAL A CA 1
ATOM 620 C C . VAL A 1 78 ? 16.988 -31.661 23.075 1.00 49.66 78 VAL A C 1
ATOM 622 O O . VAL A 1 78 ? 17.993 -30.944 23.008 1.00 49.66 78 VAL A O 1
ATOM 625 N N . ARG A 1 79 ? 15.939 -31.359 23.841 1.00 50.62 79 ARG A N 1
ATOM 626 C CA . ARG A 1 79 ? 15.838 -30.252 24.782 1.00 50.62 79 ARG A CA 1
ATOM 627 C C . ARG A 1 79 ? 15.262 -30.712 26.128 1.00 50.62 79 ARG A C 1
ATOM 629 O O . ARG A 1 79 ? 14.346 -31.517 26.214 1.00 50.62 79 ARG A O 1
ATOM 636 N N . MET A 1 80 ? 15.793 -30.106 27.178 1.00 54.00 80 MET A N 1
ATOM 637 C CA . MET A 1 80 ? 15.403 -30.256 28.577 1.00 54.00 80 MET A CA 1
ATOM 638 C C . MET A 1 80 ? 13.882 -30.126 28.858 1.00 54.00 80 MET A C 1
ATOM 640 O O . MET A 1 80 ? 13.194 -29.404 28.125 1.00 54.00 80 MET A O 1
ATOM 644 N N . PRO A 1 81 ? 13.354 -30.753 29.935 1.00 53.09 81 PRO A N 1
ATOM 645 C CA . PRO A 1 81 ? 11.942 -30.660 30.310 1.00 53.09 81 PRO A CA 1
ATOM 646 C C . PRO A 1 81 ? 11.456 -29.218 30.585 1.00 53.09 81 PRO A C 1
ATOM 648 O O . PRO A 1 81 ? 12.215 -28.404 31.128 1.00 53.09 81 PRO A O 1
ATOM 651 N N . PRO A 1 82 ? 10.192 -28.867 30.264 1.00 49.50 82 PRO A N 1
ATOM 652 C CA . PRO A 1 82 ? 9.656 -27.531 30.516 1.00 49.50 82 PRO A CA 1
ATOM 653 C C . PRO A 1 82 ? 9.432 -27.320 32.020 1.00 49.50 82 PRO A C 1
ATOM 655 O O . PRO A 1 82 ? 8.636 -28.027 32.631 1.00 49.50 82 PRO A O 1
ATOM 658 N N . GLY A 1 83 ? 10.106 -26.329 32.611 1.00 49.47 83 GLY A N 1
ATOM 659 C CA . GLY A 1 83 ? 9.925 -25.961 34.024 1.00 49.47 83 GLY A CA 1
ATOM 660 C C . GLY A 1 83 ? 11.178 -25.424 34.721 1.00 49.47 83 GLY A C 1
ATOM 661 O O . GLY A 1 83 ? 11.056 -24.645 35.663 1.00 49.47 83 GLY A O 1
ATOM 662 N N . HIS A 1 84 ? 12.378 -25.783 34.248 1.00 51.47 84 HIS A N 1
ATOM 663 C CA . HIS A 1 84 ? 13.643 -25.339 34.863 1.00 51.47 84 HIS A CA 1
ATOM 664 C C . HIS A 1 84 ? 14.532 -24.491 33.933 1.00 51.47 84 HIS A C 1
ATOM 666 O O . HIS A 1 84 ? 15.153 -23.542 34.400 1.00 51.47 84 HIS A O 1
ATOM 672 N N . LEU A 1 85 ? 14.495 -24.718 32.612 1.00 49.91 85 LEU A N 1
ATOM 673 C CA . LEU A 1 85 ? 15.039 -23.810 31.587 1.00 49.91 85 LEU A CA 1
ATOM 674 C C . LEU A 1 85 ? 14.002 -23.611 30.470 1.00 49.91 85 LEU A C 1
ATOM 676 O O . LEU A 1 85 ? 14.112 -24.121 29.345 1.00 49.91 85 LEU A O 1
ATOM 680 N N . ALA A 1 86 ? 12.956 -22.853 30.809 1.00 51.75 86 ALA A N 1
ATOM 681 C CA . ALA A 1 86 ? 12.023 -22.329 29.820 1.00 51.75 86 ALA A CA 1
ATOM 682 C C . ALA A 1 86 ? 12.779 -21.444 28.814 1.00 51.75 86 ALA A C 1
ATOM 684 O O . ALA A 1 86 ? 13.701 -20.715 29.186 1.00 51.75 86 ALA A O 1
ATOM 685 N N . SER A 1 87 ? 12.414 -21.489 27.532 1.00 50.22 87 SER A N 1
ATOM 686 C CA . SER A 1 87 ? 13.119 -20.683 26.533 1.00 50.22 87 SER A CA 1
ATOM 687 C C . SER A 1 87 ? 12.754 -19.226 26.742 1.00 50.22 87 SER A C 1
ATOM 689 O O . SER A 1 87 ? 11.606 -18.849 26.538 1.00 50.22 87 SER A O 1
ATOM 691 N N . THR A 1 88 ? 13.726 -18.375 27.054 1.00 45.75 88 THR A N 1
ATOM 692 C CA . THR A 1 88 ? 13.514 -16.925 27.205 1.00 45.75 88 THR A CA 1
ATOM 693 C C . THR A 1 88 ? 13.018 -16.238 25.923 1.00 45.75 88 THR A C 1
ATOM 695 O O . THR A 1 88 ? 12.625 -15.077 25.966 1.00 45.75 88 THR A O 1
ATOM 698 N N . ILE A 1 89 ? 13.010 -16.947 24.786 1.00 41.94 89 ILE A N 1
ATOM 699 C CA . ILE A 1 89 ? 12.673 -16.426 23.454 1.00 41.94 89 ILE A CA 1
ATOM 700 C C . ILE A 1 89 ? 11.478 -17.182 22.828 1.00 41.94 89 ILE A C 1
ATOM 702 O O . ILE A 1 89 ? 10.736 -16.614 22.022 1.00 41.94 89 ILE A O 1
ATOM 706 N N . HIS A 1 90 ? 11.281 -18.466 23.157 1.00 51.50 90 HIS A N 1
ATOM 707 C CA . HIS A 1 90 ? 10.421 -19.401 22.408 1.00 51.50 90 HIS A CA 1
ATOM 708 C C . HIS A 1 90 ? 9.552 -20.333 23.286 1.00 51.50 90 HIS A C 1
ATOM 710 O O . HIS A 1 90 ? 9.249 -21.451 22.866 1.00 51.50 90 HIS A O 1
ATOM 716 N N . GLN A 1 91 ? 9.113 -19.868 24.466 1.00 55.44 91 GLN A N 1
ATOM 717 C CA . GLN A 1 91 ? 8.315 -20.634 25.449 1.00 55.44 91 GLN A CA 1
ATOM 718 C C . GLN A 1 91 ? 7.160 -21.454 24.843 1.00 55.44 91 GLN A C 1
ATOM 720 O O . GLN A 1 91 ? 6.920 -22.592 25.244 1.00 55.44 91 GLN A O 1
ATOM 725 N N . GLN A 1 92 ? 6.465 -20.916 23.833 1.00 51.12 92 GLN A N 1
ATOM 726 C CA . GLN A 1 92 ? 5.321 -21.565 23.178 1.00 51.12 92 GLN A CA 1
ATOM 727 C C . GLN A 1 92 ? 5.651 -22.883 22.448 1.00 51.12 92 GLN A C 1
ATOM 729 O O . GLN A 1 92 ? 4.743 -23.572 21.980 1.00 51.12 92 GLN A O 1
ATOM 734 N N . TYR A 1 93 ? 6.932 -23.227 22.307 1.00 52.97 93 TYR A N 1
ATOM 735 C CA . TYR A 1 93 ? 7.387 -24.465 21.677 1.00 52.97 93 TYR A CA 1
ATOM 736 C C . TYR A 1 93 ? 8.016 -25.457 22.670 1.00 52.97 93 TYR A C 1
ATOM 738 O O . TYR A 1 93 ? 8.303 -26.586 22.277 1.00 52.97 93 TYR A O 1
ATOM 746 N N . ASP A 1 94 ? 8.170 -25.095 23.947 1.00 59.03 94 ASP A N 1
ATOM 747 C CA . ASP A 1 94 ? 8.885 -25.882 24.964 1.00 59.03 94 ASP A CA 1
ATOM 748 C C . ASP A 1 94 ? 8.327 -27.307 25.119 1.00 59.03 94 ASP A C 1
ATOM 750 O O . ASP A 1 94 ? 9.084 -28.274 25.047 1.00 59.03 94 ASP A O 1
ATOM 754 N N . ILE A 1 95 ? 7.000 -27.452 25.198 1.00 58.59 95 ILE A N 1
ATOM 755 C CA . ILE A 1 95 ? 6.313 -28.759 25.259 1.00 58.59 95 ILE A CA 1
ATOM 756 C C . ILE A 1 95 ? 6.603 -29.613 24.012 1.00 58.59 95 ILE A C 1
ATOM 758 O O . ILE A 1 95 ? 6.805 -30.822 24.111 1.00 58.59 95 ILE A O 1
ATOM 762 N N . ARG A 1 96 ? 6.673 -29.000 22.822 1.00 56.41 96 ARG A N 1
ATOM 763 C CA . ARG A 1 96 ? 6.939 -29.726 21.567 1.00 56.41 96 ARG A CA 1
ATOM 764 C C . ARG A 1 96 ? 8.392 -30.174 21.460 1.00 56.41 96 ARG A C 1
ATOM 766 O O . ARG A 1 96 ? 8.659 -31.237 20.910 1.00 56.41 96 ARG A O 1
ATOM 773 N N . TYR A 1 97 ? 9.327 -29.389 21.993 1.00 59.16 97 TYR A N 1
ATOM 774 C CA . TYR A 1 97 ? 10.724 -29.806 22.070 1.00 59.16 97 TYR A CA 1
ATOM 775 C C . TYR A 1 97 ? 10.912 -30.948 23.071 1.00 59.16 97 TYR A C 1
ATOM 777 O O . TYR A 1 97 ? 11.633 -31.894 22.767 1.00 59.16 97 TYR A O 1
ATOM 785 N N . PHE A 1 98 ? 10.209 -30.930 24.205 1.00 65.00 98 PHE A N 1
ATOM 786 C CA . PHE A 1 98 ? 10.180 -32.060 25.138 1.00 65.00 98 PHE A CA 1
ATOM 787 C C . PHE A 1 98 ? 9.623 -33.344 24.492 1.00 65.00 98 PHE A C 1
ATOM 789 O O . PHE A 1 98 ? 10.191 -34.417 24.654 1.00 65.00 98 PHE A O 1
ATOM 796 N N . GLN A 1 99 ? 8.585 -33.243 23.656 1.00 60.41 99 GLN A N 1
ATOM 797 C CA . GLN A 1 99 ? 8.081 -34.393 22.890 1.00 60.41 99 GLN A CA 1
ATOM 798 C C . GLN A 1 99 ? 9.102 -34.926 21.867 1.00 60.41 99 GLN A C 1
ATOM 800 O O . GLN A 1 99 ? 9.292 -36.138 21.772 1.00 60.41 99 GLN A O 1
ATOM 805 N N . ALA A 1 100 ? 9.802 -34.044 21.141 1.00 58.38 100 ALA A N 1
ATOM 806 C CA . ALA A 1 100 ? 10.891 -34.445 20.240 1.00 58.38 100 ALA A CA 1
ATOM 807 C C . ALA A 1 100 ? 12.052 -35.122 20.996 1.00 58.38 100 ALA A C 1
ATOM 809 O O . ALA A 1 100 ? 12.652 -36.067 20.493 1.00 58.38 100 ALA A O 1
ATOM 810 N N . SER A 1 101 ? 12.304 -34.679 22.227 1.00 65.25 101 SER A N 1
ATOM 811 C CA . SER A 1 101 ? 13.325 -35.220 23.128 1.00 65.25 101 SER A CA 1
ATOM 812 C C . SER A 1 101 ? 13.033 -36.656 23.538 1.00 65.25 101 SER A C 1
ATOM 814 O O . SER A 1 101 ? 13.882 -37.524 23.362 1.00 65.25 101 SER A O 1
ATOM 816 N N . CYS A 1 102 ? 11.809 -36.923 24.005 1.00 64.81 102 CYS A N 1
ATOM 817 C CA . CYS A 1 102 ? 11.363 -38.278 24.332 1.00 64.81 102 CYS A CA 1
ATOM 818 C C . CYS A 1 102 ? 11.500 -39.224 23.129 1.00 64.81 102 CYS A C 1
ATOM 820 O O . CYS A 1 102 ? 11.998 -40.337 23.280 1.00 64.81 102 CYS A O 1
ATOM 822 N N . LEU A 1 103 ? 11.112 -38.764 21.932 1.00 58.41 103 LEU A N 1
ATOM 823 C CA . LEU A 1 103 ? 11.238 -39.545 20.701 1.00 58.41 103 LEU A CA 1
ATOM 824 C C . LEU A 1 103 ? 12.707 -39.879 20.393 1.00 58.41 103 LEU A C 1
ATOM 826 O O . LEU A 1 103 ? 13.038 -41.033 20.155 1.00 58.41 103 LEU A O 1
ATOM 830 N N . GLN A 1 104 ? 13.608 -38.901 20.450 1.00 58.19 104 GLN A N 1
ATOM 831 C CA . GLN A 1 104 ? 15.032 -39.102 20.152 1.00 58.19 104 GLN A CA 1
ATOM 832 C C . GLN A 1 104 ? 15.745 -40.014 21.156 1.00 58.19 104 GLN A C 1
ATOM 834 O O . GLN A 1 104 ? 16.607 -40.797 20.759 1.00 58.19 104 GLN A O 1
ATOM 839 N N . LEU A 1 105 ? 15.361 -39.957 22.433 1.00 61.22 105 LEU A N 1
ATOM 840 C CA . LEU A 1 105 ? 15.831 -40.907 23.439 1.00 61.22 105 LEU A CA 1
ATOM 841 C C . LEU A 1 105 ? 15.360 -42.328 23.087 1.00 61.22 105 LEU A C 1
ATOM 843 O O . LEU A 1 105 ? 16.201 -43.209 22.915 1.00 61.22 105 LEU A O 1
ATOM 847 N N . SER A 1 106 ? 14.064 -42.529 22.806 1.00 59.62 106 SER A N 1
ATOM 848 C CA . SER A 1 106 ? 13.563 -43.850 22.384 1.00 59.62 106 SER A CA 1
ATOM 849 C C . SER A 1 106 ? 14.233 -44.386 21.109 1.00 59.62 106 SER A C 1
ATOM 851 O O . SER A 1 106 ? 14.600 -45.556 21.062 1.00 59.62 106 SER A O 1
ATOM 853 N N . LEU A 1 107 ? 14.493 -43.526 20.115 1.00 51.47 107 LEU A N 1
ATOM 854 C CA . LEU A 1 107 ? 15.162 -43.890 18.856 1.00 51.47 107 LEU A CA 1
ATOM 855 C C . LEU A 1 107 ? 16.647 -44.249 19.024 1.00 51.47 107 LEU A C 1
ATOM 857 O O . LEU A 1 107 ? 17.246 -44.799 18.105 1.00 51.47 107 LEU A O 1
ATOM 861 N N . THR A 1 108 ? 17.252 -43.924 20.168 1.00 50.97 108 THR A N 1
ATOM 862 C CA . THR A 1 108 ? 18.649 -44.260 20.490 1.00 50.97 108 THR A CA 1
ATOM 863 C C . THR A 1 108 ? 18.765 -45.350 21.558 1.00 50.97 108 THR A C 1
ATOM 865 O O . THR A 1 108 ? 19.867 -45.601 22.042 1.00 50.97 108 THR A O 1
ATOM 868 N N . GLY A 1 109 ? 17.651 -45.997 21.932 1.00 55.00 109 GLY A N 1
ATOM 869 C CA . GLY A 1 109 ? 17.609 -46.997 23.005 1.00 55.00 109 GLY A CA 1
ATOM 870 C C . GLY A 1 109 ? 17.880 -46.414 24.396 1.00 55.00 109 GLY A C 1
ATOM 871 O O . GLY A 1 109 ? 18.296 -47.140 25.292 1.00 55.00 109 GLY A O 1
ATOM 872 N N . ARG A 1 110 ? 17.689 -45.100 24.570 1.00 59.78 110 ARG A N 1
ATOM 873 C CA . ARG A 1 110 ? 18.013 -44.343 25.786 1.00 59.78 110 ARG A CA 1
ATOM 874 C C . ARG A 1 110 ? 16.757 -43.816 26.469 1.00 59.78 110 ARG A C 1
ATOM 876 O O . ARG A 1 110 ? 15.692 -43.666 25.871 1.00 59.78 110 ARG A O 1
ATOM 883 N N . THR A 1 111 ? 16.906 -43.482 27.739 1.00 68.00 111 THR A N 1
ATOM 884 C CA . THR A 1 111 ? 15.878 -42.924 28.616 1.00 68.00 111 THR A CA 1
ATOM 885 C C . THR A 1 111 ? 16.346 -41.589 29.197 1.00 68.00 111 THR A C 1
ATOM 887 O O . THR A 1 111 ? 17.485 -41.179 29.001 1.00 68.00 111 THR A O 1
ATOM 890 N N . TRP A 1 112 ? 15.488 -40.911 29.964 1.00 66.31 112 TRP A N 1
ATOM 891 C CA . TRP A 1 112 ? 15.870 -39.712 30.724 1.00 66.31 112 TRP A CA 1
ATOM 892 C C . TRP A 1 112 ? 16.859 -39.990 31.875 1.00 66.31 112 TRP A C 1
ATOM 894 O O . TRP A 1 112 ? 17.380 -39.040 32.451 1.00 66.31 112 TRP A O 1
ATOM 904 N N . ASN A 1 113 ? 17.131 -41.259 32.212 1.00 65.31 113 ASN A N 1
ATOM 905 C CA . ASN A 1 113 ? 18.186 -41.620 33.162 1.00 65.31 113 ASN A CA 1
ATOM 906 C C . ASN A 1 113 ? 19.578 -41.664 32.519 1.00 65.31 113 ASN A C 1
ATOM 908 O O . ASN A 1 113 ? 20.550 -41.460 33.244 1.00 65.31 113 ASN A O 1
ATOM 912 N N . ASP A 1 114 ? 19.647 -41.872 31.198 1.00 55.91 114 ASP A N 1
ATOM 913 C CA . ASP A 1 114 ? 20.864 -41.942 30.369 1.00 55.91 114 ASP A CA 1
ATOM 914 C C . ASP A 1 114 ? 21.292 -40.557 29.841 1.00 55.91 114 ASP A C 1
ATOM 916 O O . ASP A 1 114 ? 21.881 -40.424 28.756 1.00 55.91 114 ASP A O 1
ATOM 920 N N . ILE A 1 115 ? 20.887 -39.507 30.565 1.00 58.09 115 ILE A N 1
ATOM 921 C CA . ILE A 1 115 ? 21.158 -38.109 30.252 1.00 58.09 115 ILE A CA 1
ATOM 922 C C . ILE A 1 115 ? 21.515 -37.353 31.533 1.00 58.09 115 ILE A C 1
ATOM 924 O O . ILE A 1 115 ? 20.889 -37.541 32.582 1.00 58.09 115 ILE A O 1
ATOM 928 N N . TYR A 1 116 ? 22.463 -36.420 31.422 1.00 52.25 116 TYR A N 1
ATOM 929 C CA . TYR A 1 116 ? 22.879 -35.626 32.571 1.00 52.25 116 TYR A CA 1
ATOM 930 C C . TYR A 1 116 ? 21.778 -34.632 32.953 1.00 52.25 116 TYR A C 1
ATOM 932 O O . TYR A 1 116 ? 21.485 -33.683 32.221 1.00 52.25 116 TYR A O 1
ATOM 940 N N . LEU A 1 117 ? 21.191 -34.864 34.124 1.00 58.22 117 LEU A N 1
ATOM 941 C CA . LEU A 1 117 ? 20.217 -34.011 34.797 1.00 58.22 117 LEU A CA 1
ATOM 942 C C . LEU A 1 117 ? 20.712 -33.741 36.216 1.00 58.22 117 LEU A C 1
ATOM 944 O O . LEU A 1 117 ? 21.189 -34.661 36.889 1.00 58.22 117 LEU A O 1
ATOM 948 N N . THR A 1 118 ? 20.532 -32.514 36.702 1.00 59.59 118 THR A N 1
ATOM 949 C CA . THR A 1 118 ? 20.632 -32.237 38.141 1.00 59.59 118 THR A CA 1
ATOM 950 C C . THR A 1 118 ? 19.556 -33.018 38.903 1.00 59.59 118 THR A C 1
ATOM 952 O O . THR A 1 118 ? 18.516 -33.361 38.338 1.00 59.59 118 THR A O 1
ATOM 955 N N . ASN A 1 119 ? 19.766 -33.280 40.197 1.00 61.72 119 ASN A N 1
ATOM 956 C CA . ASN A 1 119 ? 18.824 -34.060 41.019 1.00 61.72 119 ASN A CA 1
ATOM 957 C C . ASN A 1 119 ? 17.387 -33.511 40.921 1.00 61.72 119 ASN A C 1
ATOM 959 O O . ASN A 1 119 ? 16.460 -34.246 40.591 1.00 61.72 119 ASN A O 1
ATOM 963 N N . LYS A 1 120 ? 17.245 -32.184 41.039 1.00 61.12 120 LYS A N 1
ATOM 964 C CA . LYS A 1 120 ? 15.975 -31.457 40.904 1.00 61.12 120 LYS A CA 1
ATOM 965 C C . LYS A 1 120 ? 15.293 -31.651 39.542 1.00 61.12 120 LYS A C 1
ATOM 967 O O . LYS A 1 120 ? 14.072 -31.729 39.462 1.00 61.12 120 LYS A O 1
ATOM 972 N N . GLU A 1 121 ? 16.062 -31.724 38.457 1.00 61.47 121 GLU A N 1
ATOM 973 C CA . GLU A 1 121 ? 15.518 -31.979 37.117 1.00 61.47 121 GLU A CA 1
ATOM 974 C C . GLU A 1 121 ? 15.120 -33.447 36.937 1.00 61.47 121 GLU A C 1
ATOM 976 O O . GLU A 1 121 ? 14.081 -33.724 36.339 1.00 61.47 121 GLU A O 1
ATOM 981 N N . ARG A 1 122 ? 15.908 -34.380 37.489 1.00 68.31 122 ARG A N 1
ATOM 982 C CA . ARG A 1 122 ? 15.628 -35.824 37.472 1.00 68.31 122 ARG A CA 1
ATOM 983 C C . ARG A 1 122 ? 14.330 -36.147 38.224 1.00 68.31 122 ARG A C 1
ATOM 985 O O . ARG A 1 122 ? 13.508 -36.902 37.713 1.00 68.31 122 ARG A O 1
ATOM 992 N N . GLU A 1 123 ? 14.104 -35.504 39.368 1.00 69.56 123 GLU A N 1
ATOM 993 C CA . GLU A 1 123 ? 12.863 -35.578 40.159 1.00 69.56 123 GLU A CA 1
ATOM 994 C C . GLU A 1 123 ? 11.638 -34.999 39.424 1.00 69.56 123 GLU A C 1
ATOM 996 O O . GLU A 1 123 ? 10.521 -35.487 39.591 1.00 69.56 123 GLU A O 1
ATOM 1001 N N . ALA A 1 124 ? 11.824 -33.983 38.573 1.00 67.56 124 ALA A N 1
ATOM 1002 C CA . ALA A 1 124 ? 10.731 -33.340 37.839 1.00 67.56 124 ALA A CA 1
ATOM 1003 C C . ALA A 1 124 ? 10.261 -34.126 36.595 1.00 67.56 124 ALA A C 1
ATOM 1005 O O . ALA A 1 124 ? 9.108 -33.982 36.175 1.00 67.56 124 ALA A O 1
ATOM 1006 N N . VAL A 1 125 ? 11.123 -34.958 35.992 1.00 68.25 125 VAL A N 1
ATOM 1007 C CA . VAL A 1 125 ? 10.819 -35.701 34.752 1.00 68.25 125 VAL A CA 1
ATOM 1008 C C . VAL A 1 125 ? 9.534 -36.547 34.845 1.00 68.25 125 VAL A C 1
ATOM 1010 O O . VAL A 1 125 ? 8.694 -36.392 33.953 1.00 68.25 125 VAL A O 1
ATOM 1013 N N . PRO A 1 126 ? 9.300 -37.383 35.882 1.00 71.38 126 PRO A N 1
ATOM 1014 C CA . PRO A 1 126 ? 8.086 -38.200 35.977 1.00 71.38 126 PRO A CA 1
ATOM 1015 C C . PRO A 1 126 ? 6.795 -37.371 35.990 1.00 71.38 126 PRO A C 1
ATOM 1017 O O . PRO A 1 126 ? 5.853 -37.680 35.261 1.00 71.38 126 PRO A O 1
ATOM 1020 N N . ALA A 1 127 ? 6.765 -36.269 36.748 1.00 67.44 127 ALA A N 1
ATOM 1021 C CA . ALA A 1 127 ? 5.602 -35.383 36.826 1.00 67.44 127 ALA A CA 1
ATOM 1022 C C . ALA A 1 127 ? 5.323 -34.669 35.490 1.00 67.44 127 ALA A C 1
ATOM 1024 O O . ALA A 1 127 ? 4.169 -34.499 35.088 1.00 67.44 127 ALA A O 1
ATOM 1025 N N . ILE A 1 128 ? 6.377 -34.278 34.765 1.00 66.25 128 ILE A N 1
ATOM 1026 C CA . ILE A 1 128 ? 6.257 -33.642 33.448 1.00 66.25 128 ILE A CA 1
ATOM 1027 C C . ILE A 1 128 ? 5.788 -34.653 32.391 1.00 66.25 128 ILE A C 1
ATOM 1029 O O . ILE A 1 128 ? 4.934 -34.297 31.574 1.00 66.25 128 ILE A O 1
ATOM 1033 N N . LEU A 1 129 ? 6.283 -35.897 32.429 1.00 66.94 129 LEU A N 1
ATOM 1034 C CA . LEU A 1 129 ? 5.832 -36.999 31.569 1.00 66.94 129 LEU A CA 1
ATOM 1035 C C . LEU A 1 129 ? 4.361 -37.350 31.817 1.00 66.94 129 LEU A C 1
ATOM 1037 O O . LEU A 1 129 ? 3.610 -37.472 30.855 1.00 66.94 129 LEU A O 1
ATOM 1041 N N . ALA A 1 130 ? 3.930 -37.443 33.079 1.00 65.81 130 ALA A N 1
ATOM 1042 C CA . ALA A 1 130 ? 2.535 -37.713 33.435 1.00 65.81 130 ALA A CA 1
ATOM 1043 C C . ALA A 1 130 ? 1.580 -36.601 32.960 1.00 65.81 130 ALA A C 1
ATOM 1045 O O . ALA A 1 130 ? 0.481 -36.877 32.486 1.00 65.81 130 ALA A O 1
ATOM 1046 N N . LYS A 1 131 ? 2.007 -35.334 33.047 1.00 63.62 131 LYS A N 1
ATOM 1047 C CA . LYS A 1 131 ? 1.209 -34.167 32.631 1.00 63.62 131 LYS A CA 1
ATOM 1048 C C . LYS A 1 131 ? 1.220 -33.911 31.117 1.00 63.62 131 LYS A C 1
ATOM 1050 O O . LYS A 1 131 ? 0.324 -33.247 30.604 1.00 63.62 131 LYS A O 1
ATOM 1055 N N . ASN A 1 132 ? 2.237 -34.396 30.404 1.00 59.53 132 ASN A N 1
ATOM 1056 C CA . ASN A 1 132 ? 2.446 -34.161 28.973 1.00 59.53 132 ASN A CA 1
ATOM 1057 C C . ASN A 1 132 ? 2.782 -35.475 28.259 1.00 59.53 132 ASN A C 1
ATOM 1059 O O . ASN A 1 132 ? 3.815 -35.560 27.587 1.00 59.53 132 ASN A O 1
ATOM 1063 N N . SER A 1 133 ? 1.927 -36.490 28.427 1.00 53.41 133 SER A N 1
ATOM 1064 C CA . SER A 1 133 ? 2.153 -37.845 27.916 1.00 53.41 133 SER A CA 1
ATOM 1065 C C . SER A 1 133 ? 2.671 -37.813 26.474 1.00 53.41 133 SER A C 1
ATOM 1067 O O . SER A 1 133 ? 2.039 -37.177 25.616 1.00 53.41 133 SER A O 1
ATOM 1069 N N . PRO A 1 134 ? 3.818 -38.453 26.173 1.00 49.38 134 PRO A N 1
ATOM 1070 C CA . PRO A 1 134 ? 4.318 -38.496 24.809 1.00 49.38 134 PRO A CA 1
ATOM 1071 C C . PRO A 1 134 ? 3.258 -39.155 23.911 1.00 49.38 134 PRO A C 1
ATOM 1073 O O . PRO A 1 134 ? 2.579 -40.091 24.345 1.00 49.38 134 PRO A O 1
ATOM 1076 N N . PRO A 1 135 ? 3.062 -38.669 22.672 1.00 46.47 135 PRO A N 1
ATOM 1077 C CA . PRO A 1 135 ? 2.116 -39.299 21.759 1.00 46.47 135 PRO A CA 1
ATOM 1078 C C . PRO A 1 135 ? 2.512 -40.765 21.553 1.00 46.47 135 PRO A C 1
ATOM 1080 O O . PRO A 1 135 ? 3.693 -41.040 21.353 1.00 46.47 135 PRO A O 1
ATOM 1083 N N . LYS A 1 136 ? 1.541 -41.696 21.572 1.00 41.28 136 LYS A N 1
ATOM 1084 C CA . LYS A 1 136 ? 1.795 -43.101 21.205 1.00 41.28 136 LYS A CA 1
ATOM 1085 C C . LYS A 1 136 ? 2.497 -43.127 19.844 1.00 41.28 136 LYS A C 1
ATOM 1087 O O . LYS A 1 136 ? 1.947 -42.630 18.859 1.00 41.28 136 LYS A O 1
ATOM 1092 N N . VAL A 1 137 ? 3.718 -43.651 19.827 1.00 42.16 137 VAL A N 1
ATOM 1093 C CA . VAL A 1 137 ? 4.601 -43.654 18.661 1.00 42.16 137 VAL A CA 1
ATOM 1094 C C . VAL A 1 137 ? 4.287 -44.919 17.851 1.00 42.16 137 VAL A C 1
ATOM 1096 O O . VAL A 1 137 ? 4.490 -46.009 18.381 1.00 42.16 137 VAL A O 1
ATOM 1099 N N . PRO A 1 138 ? 3.761 -44.832 16.614 1.00 35.81 138 PRO A N 1
ATOM 1100 C CA . PRO A 1 138 ? 3.801 -45.976 15.705 1.00 35.81 138 PRO A CA 1
ATOM 1101 C C . PRO A 1 138 ? 5.265 -46.249 15.340 1.00 35.81 138 PRO A C 1
ATOM 1103 O O . PRO A 1 138 ? 6.028 -45.289 15.244 1.00 35.81 138 PRO A O 1
ATOM 1106 N N . ASN A 1 139 ? 5.650 -47.514 15.133 1.00 38.44 139 ASN A N 1
ATOM 1107 C CA . ASN A 1 139 ? 7.027 -47.908 14.799 1.00 38.44 139 ASN A CA 1
ATOM 1108 C C . ASN A 1 139 ? 7.621 -46.985 13.719 1.00 38.44 139 ASN A C 1
ATOM 1110 O O . ASN A 1 139 ? 7.196 -47.002 12.565 1.00 38.44 139 ASN A O 1
ATOM 1114 N N . LEU A 1 140 ? 8.569 -46.144 14.130 1.00 40.22 140 LEU A N 1
ATOM 1115 C CA . LEU A 1 140 ? 9.171 -45.091 13.322 1.00 40.22 140 LEU A CA 1
ATOM 1116 C C . LEU A 1 140 ? 10.673 -45.339 13.300 1.00 40.22 140 LEU A C 1
ATOM 1118 O O . LEU A 1 140 ? 11.358 -45.084 14.287 1.00 40.22 140 LEU A O 1
ATOM 1122 N N . GLU A 1 141 ? 11.176 -45.849 12.182 1.00 39.50 141 GLU A N 1
ATOM 1123 C CA . GLU A 1 141 ? 12.612 -46.010 11.972 1.00 39.50 141 GLU A CA 1
ATOM 1124 C C . GLU A 1 141 ? 13.320 -44.651 11.849 1.00 39.50 141 GLU A C 1
ATOM 1126 O O . GLU A 1 141 ? 12.719 -43.620 11.522 1.00 39.50 141 GLU A O 1
ATOM 1131 N N . VAL A 1 142 ? 14.632 -44.645 12.096 1.00 48.22 142 VAL A N 1
ATOM 1132 C CA . VAL A 1 142 ? 15.477 -43.462 11.901 1.00 48.22 142 VAL A CA 1
ATOM 1133 C C . VAL A 1 142 ? 15.744 -43.275 10.407 1.00 48.22 142 VAL A C 1
ATOM 1135 O O . VAL A 1 142 ? 16.643 -43.892 9.840 1.00 48.22 142 VAL A O 1
ATOM 1138 N N . ILE A 1 143 ? 14.976 -42.392 9.769 1.00 48.91 143 ILE A N 1
ATOM 1139 C CA . ILE A 1 143 ? 15.124 -42.089 8.343 1.00 48.91 143 ILE A CA 1
ATOM 1140 C C . ILE A 1 143 ? 16.218 -41.028 8.142 1.00 48.91 143 ILE A C 1
ATOM 1142 O O . ILE A 1 143 ? 16.207 -39.959 8.757 1.00 48.91 143 ILE A O 1
ATOM 1146 N N . PHE A 1 144 ? 17.146 -41.295 7.226 1.00 52.47 144 PHE A N 1
ATOM 1147 C CA . PHE A 1 144 ? 18.039 -40.286 6.656 1.00 52.47 144 PHE A CA 1
ATOM 1148 C C . PHE A 1 144 ? 17.516 -39.899 5.268 1.00 52.47 144 PHE A C 1
ATOM 1150 O O . PHE A 1 144 ? 16.986 -40.749 4.556 1.00 52.47 144 PHE A O 1
ATOM 1157 N N . ASP A 1 145 ? 17.630 -38.627 4.875 1.00 53.88 145 ASP A N 1
ATOM 1158 C CA . ASP A 1 145 ? 17.338 -38.258 3.485 1.00 53.88 145 ASP A CA 1
ATOM 1159 C C . ASP A 1 145 ? 18.396 -38.832 2.528 1.00 53.88 145 ASP A C 1
ATOM 1161 O O . ASP A 1 145 ? 19.504 -39.181 2.935 1.00 53.88 145 ASP A O 1
ATOM 1165 N N . GLU A 1 146 ? 18.078 -38.859 1.231 1.00 50.53 146 GLU A N 1
ATOM 1166 C CA . GLU A 1 146 ? 18.971 -39.258 0.124 1.00 50.53 146 GLU A CA 1
ATOM 1167 C C . GLU A 1 146 ? 20.328 -38.519 0.114 1.00 50.53 146 GLU A C 1
ATOM 1169 O O . GLU A 1 146 ? 21.227 -38.849 -0.654 1.00 50.53 146 GLU A O 1
ATOM 1174 N N . LYS A 1 147 ? 20.483 -37.472 0.937 1.00 49.69 147 LYS A N 1
ATOM 1175 C CA . LYS A 1 147 ? 21.681 -36.632 1.050 1.00 49.69 147 LYS A CA 1
ATOM 1176 C C . LYS A 1 147 ? 22.423 -36.864 2.375 1.00 49.69 147 LYS A C 1
ATOM 1178 O O . LYS A 1 147 ? 23.361 -36.121 2.674 1.00 49.69 147 LYS A O 1
ATOM 1183 N N . GLY A 1 148 ? 22.036 -37.889 3.140 1.00 49.81 148 GLY A N 1
ATOM 1184 C CA . GLY A 1 148 ? 22.696 -38.358 4.360 1.00 49.81 148 GLY A CA 1
ATOM 1185 C C . GLY A 1 148 ? 22.415 -37.527 5.615 1.00 49.81 148 GLY A C 1
ATOM 1186 O O . GLY A 1 148 ? 23.157 -37.645 6.595 1.00 49.81 148 GLY A O 1
ATOM 1187 N N . PHE A 1 149 ? 21.388 -36.667 5.611 1.00 51.97 149 PHE A N 1
ATOM 1188 C CA . PHE A 1 149 ? 20.999 -35.875 6.783 1.00 51.97 149 PHE A CA 1
ATOM 1189 C C . PHE A 1 149 ? 19.873 -36.549 7.564 1.00 51.97 149 PHE A C 1
ATOM 1191 O O . PHE A 1 149 ? 18.940 -37.095 6.981 1.00 51.97 149 PHE A O 1
ATOM 1198 N N . LEU A 1 150 ? 19.926 -36.445 8.893 1.00 49.47 150 LEU A N 1
ATOM 1199 C CA . LEU A 1 150 ? 18.883 -36.962 9.780 1.00 49.47 150 LEU A CA 1
ATOM 1200 C C . LEU A 1 150 ? 17.518 -36.306 9.487 1.00 49.47 150 LEU A C 1
ATOM 1202 O O . LEU A 1 150 ? 17.387 -35.074 9.513 1.00 49.47 150 LEU A O 1
ATOM 1206 N N . VAL A 1 151 ? 16.490 -37.128 9.260 1.00 48.78 151 VAL A N 1
ATOM 1207 C CA . VAL A 1 151 ? 15.097 -36.707 9.076 1.00 48.78 151 VAL A CA 1
ATOM 1208 C C . VAL A 1 151 ? 14.247 -37.265 10.210 1.00 48.78 151 VAL A C 1
ATOM 1210 O O . VAL A 1 151 ? 14.089 -38.467 10.362 1.00 48.78 151 VAL A O 1
ATOM 1213 N N . ILE A 1 152 ? 13.633 -36.371 10.982 1.00 48.38 152 ILE A N 1
ATOM 1214 C CA . ILE A 1 152 ? 12.593 -36.739 11.948 1.00 48.38 152 ILE A CA 1
ATOM 1215 C C . ILE A 1 152 ? 11.244 -36.622 11.222 1.00 48.38 152 ILE A C 1
ATOM 1217 O O . ILE A 1 152 ? 10.914 -35.509 10.788 1.00 48.38 152 ILE A O 1
ATOM 1221 N N . PRO A 1 153 ? 10.464 -37.710 11.058 1.00 42.16 153 PRO A N 1
ATOM 1222 C CA . PRO A 1 153 ? 9.187 -37.664 10.350 1.00 42.16 153 PRO A CA 1
ATOM 1223 C C . PRO A 1 153 ? 8.180 -36.748 11.052 1.00 42.16 153 PRO A C 1
ATOM 1225 O O . PRO A 1 153 ? 7.642 -37.047 12.118 1.00 42.16 153 PRO A O 1
ATOM 1228 N N . PHE A 1 154 ? 7.927 -35.586 10.451 1.00 36.31 154 PHE A N 1
ATOM 1229 C CA . PHE A 1 154 ? 7.008 -34.594 10.996 1.00 36.31 154 PHE A CA 1
ATOM 1230 C C . PHE A 1 154 ? 5.575 -34.909 10.557 1.00 36.31 154 PHE A C 1
ATOM 1232 O O . PHE A 1 154 ? 5.151 -34.520 9.467 1.00 36.31 154 PHE A O 1
ATOM 1239 N N . VAL A 1 155 ? 4.809 -35.587 11.418 1.00 35.19 155 VAL A N 1
ATOM 1240 C CA . VAL A 1 155 ? 3.368 -35.790 11.203 1.00 35.19 155 VAL A CA 1
ATOM 1241 C C . VAL A 1 155 ? 2.626 -34.471 11.443 1.00 35.19 155 VAL A C 1
ATOM 1243 O O . VAL A 1 155 ? 2.144 -34.177 12.539 1.00 35.19 155 VAL A O 1
ATOM 1246 N N . ASP A 1 156 ? 2.525 -33.657 10.392 1.00 30.92 156 ASP A N 1
ATOM 1247 C CA . ASP A 1 156 ? 1.641 -32.494 10.364 1.00 30.92 156 ASP A CA 1
ATOM 1248 C C . ASP A 1 156 ? 0.181 -32.972 10.375 1.00 30.92 156 ASP A C 1
ATOM 1250 O O . ASP A 1 156 ? -0.397 -33.284 9.329 1.00 30.92 156 ASP A O 1
ATOM 1254 N N . ARG A 1 157 ? -0.437 -33.014 11.565 1.00 32.75 157 ARG A N 1
ATOM 1255 C CA . ARG A 1 157 ? -1.847 -33.415 11.759 1.00 32.75 157 ARG A CA 1
ATOM 1256 C C . ARG A 1 157 ? -2.868 -32.562 10.975 1.00 32.75 157 ARG A C 1
ATOM 1258 O O . ARG A 1 157 ? -4.052 -32.864 11.028 1.00 32.75 157 ARG A O 1
ATOM 1265 N N . ASN A 1 158 ? -2.446 -31.537 10.225 1.00 30.28 158 ASN A N 1
ATOM 1266 C CA . ASN A 1 158 ? -3.306 -30.768 9.316 1.00 30.28 158 ASN A CA 1
ATOM 1267 C C . ASN A 1 158 ? -3.245 -31.193 7.832 1.00 30.28 158 ASN A C 1
ATOM 1269 O O . ASN A 1 158 ? -3.932 -30.575 7.004 1.00 30.28 158 ASN A O 1
ATOM 1273 N N . ARG A 1 159 ? -2.444 -32.205 7.454 1.00 31.08 159 ARG A N 1
ATOM 1274 C CA . ARG A 1 159 ? -2.317 -32.626 6.042 1.00 31.08 159 ARG A CA 1
ATOM 1275 C C . ARG A 1 159 ? -3.065 -33.897 5.641 1.00 31.08 159 ARG A C 1
ATOM 1277 O O . ARG A 1 159 ? -3.661 -33.862 4.565 1.00 31.08 159 ARG A O 1
ATOM 1284 N N . ASN A 1 160 ? -3.161 -34.918 6.492 1.00 28.44 160 ASN A N 1
ATOM 1285 C CA . ASN A 1 160 ? -3.826 -36.179 6.133 1.00 28.44 160 ASN A CA 1
ATOM 1286 C C . ASN A 1 160 ? -5.223 -36.314 6.759 1.00 28.44 160 ASN A C 1
ATOM 1288 O O . ASN A 1 160 ? -5.390 -36.939 7.800 1.00 28.44 160 ASN A O 1
ATOM 1292 N N . VAL A 1 161 ? -6.220 -35.753 6.070 1.00 28.50 161 VAL A N 1
ATOM 1293 C CA . VAL A 1 161 ? -7.564 -36.343 5.979 1.00 28.50 161 VAL A CA 1
ATOM 1294 C C . VAL A 1 161 ? -7.975 -36.247 4.512 1.00 28.50 161 VAL A C 1
ATOM 1296 O O . VAL A 1 161 ? -8.182 -35.150 3.986 1.00 28.50 161 VAL A O 1
ATOM 1299 N N . SER A 1 162 ? -8.051 -37.401 3.864 1.00 32.16 162 SER A N 1
ATOM 1300 C CA . SER A 1 162 ? -8.640 -37.614 2.545 1.00 32.16 162 SER A CA 1
ATOM 1301 C C . SER A 1 162 ? -9.487 -38.879 2.626 1.00 32.16 162 SER A C 1
ATOM 1303 O O . SER A 1 162 ? -9.034 -39.862 3.205 1.00 32.16 162 SER A O 1
ATOM 1305 N N . ASN A 1 163 ? -10.667 -38.836 2.010 1.00 31.11 163 ASN A N 1
ATOM 1306 C CA . ASN A 1 163 ? -11.529 -39.980 1.707 1.00 31.11 163 ASN A CA 1
ATOM 1307 C C . ASN A 1 163 ? -12.167 -40.700 2.912 1.00 31.11 163 ASN A C 1
ATOM 1309 O O . ASN A 1 163 ? -11.829 -41.841 3.199 1.00 31.11 163 ASN A O 1
ATOM 1313 N N . GLN A 1 164 ? -13.172 -40.065 3.523 1.00 26.00 164 GLN A N 1
ATOM 1314 C CA . GLN A 1 164 ? -14.460 -40.718 3.812 1.00 26.00 164 GLN A CA 1
ATOM 1315 C C . GLN A 1 164 ? -15.594 -39.714 3.540 1.00 26.00 164 GLN A C 1
ATOM 1317 O O . GLN A 1 164 ? -15.386 -38.499 3.621 1.00 26.00 164 GLN A O 1
ATOM 1322 N N . GLU A 1 165 ? -16.751 -40.222 3.125 1.00 33.62 165 GLU A N 1
ATOM 1323 C CA . GLU A 1 165 ? -17.895 -39.439 2.647 1.00 33.62 165 GLU A CA 1
ATOM 1324 C C . GLU A 1 165 ? -18.764 -38.909 3.804 1.00 33.62 165 GLU A C 1
ATOM 1326 O O . GLU A 1 165 ? -18.780 -39.479 4.890 1.00 33.62 165 GLU A O 1
ATOM 1331 N N . GLY A 1 166 ? -19.512 -37.823 3.563 1.00 36.00 166 GLY A N 1
ATOM 1332 C CA . GLY A 1 166 ? -20.567 -37.333 4.467 1.00 36.00 166 GLY A CA 1
ATOM 1333 C C . GLY A 1 166 ? -20.110 -36.506 5.685 1.00 36.00 166 GLY A C 1
ATOM 1334 O O . GLY A 1 166 ? -19.808 -37.038 6.747 1.00 36.00 166 GLY A O 1
ATOM 1335 N N . GLY A 1 167 ? -20.158 -35.170 5.587 1.00 25.83 167 GLY A N 1
ATOM 1336 C CA . GLY A 1 167 ? -20.015 -34.279 6.754 1.00 25.83 167 GLY A CA 1
ATOM 1337 C C . GLY A 1 167 ? -19.642 -32.827 6.405 1.00 25.83 167 GLY A C 1
ATOM 1338 O O . GLY A 1 167 ? -18.916 -32.596 5.435 1.00 25.83 167 GLY A O 1
ATOM 1339 N N . PRO A 1 168 ? -20.125 -31.808 7.148 1.00 30.81 168 PRO A N 1
ATOM 1340 C CA . PRO A 1 168 ? -20.099 -30.417 6.689 1.00 30.81 168 PRO A CA 1
ATOM 1341 C C . PRO A 1 168 ? -18.688 -29.804 6.630 1.00 30.81 168 PRO A C 1
ATOM 1343 O O . PRO A 1 168 ? -17.938 -29.744 7.607 1.00 30.81 168 PRO A O 1
ATOM 1346 N N . SER A 1 169 ? -18.343 -29.286 5.449 1.00 28.62 169 SER A N 1
ATOM 1347 C CA . SER A 1 169 ? -16.989 -28.854 5.091 1.00 28.62 169 SER A CA 1
ATOM 1348 C C . SER A 1 169 ? -16.500 -27.603 5.841 1.00 28.62 169 SER A C 1
ATOM 1350 O O . SER A 1 169 ? -16.930 -26.475 5.575 1.00 28.62 169 SER A O 1
ATOM 1352 N N . LYS A 1 170 ? -15.481 -27.759 6.701 1.00 35.78 170 LYS A N 1
ATOM 1353 C CA . LYS A 1 170 ? -14.663 -26.629 7.180 1.00 35.78 170 LYS A CA 1
ATOM 1354 C C . LYS A 1 170 ? -13.751 -26.138 6.049 1.00 35.78 170 LYS A C 1
ATOM 1356 O O . LYS A 1 170 ? -12.638 -26.630 5.872 1.00 35.78 170 LYS A O 1
ATOM 1361 N N . ARG A 1 171 ? -14.233 -25.141 5.292 1.00 33.59 171 ARG A N 1
ATOM 1362 C CA . ARG A 1 171 ? -13.552 -24.500 4.146 1.00 33.59 171 ARG A CA 1
ATOM 1363 C C . ARG A 1 171 ? -12.053 -24.241 4.394 1.00 33.59 171 ARG A C 1
ATOM 1365 O O . ARG A 1 171 ? -11.674 -23.215 4.966 1.00 33.59 171 ARG A O 1
ATOM 1372 N N . ARG A 1 172 ? -11.182 -25.098 3.839 1.00 34.75 172 ARG A N 1
ATOM 1373 C CA . ARG A 1 172 ? -9.792 -24.729 3.511 1.00 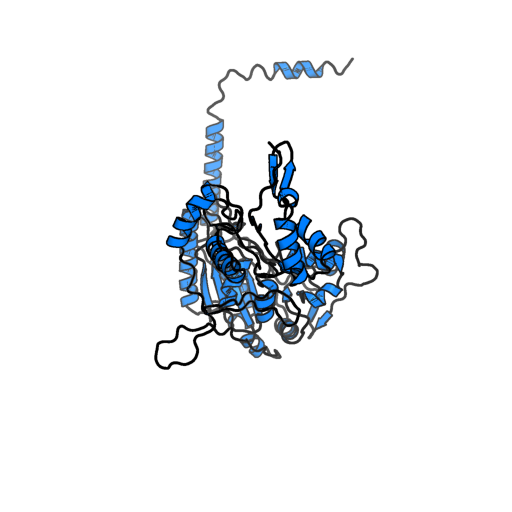34.75 172 ARG A CA 1
ATOM 1374 C C . ARG A 1 172 ? -9.864 -23.501 2.596 1.00 34.75 172 ARG A C 1
ATOM 1376 O O . ARG A 1 172 ? -10.399 -23.594 1.493 1.00 34.75 172 ARG A O 1
ATOM 1383 N N . LYS A 1 173 ? -9.346 -22.344 3.029 1.00 35.31 173 LYS A N 1
ATOM 1384 C CA . LYS A 1 173 ? -9.248 -21.163 2.156 1.00 35.31 173 LYS A CA 1
ATOM 1385 C C . LYS A 1 173 ? -8.281 -21.477 1.011 1.00 35.31 173 LYS A C 1
ATOM 1387 O O . LYS A 1 173 ? -7.070 -21.351 1.194 1.00 35.31 173 LYS A O 1
ATOM 1392 N N . LYS A 1 174 ? -8.815 -21.855 -0.161 1.00 33.75 174 LYS A N 1
ATOM 1393 C CA . LYS A 1 174 ? -8.101 -21.720 -1.438 1.00 33.75 174 LYS A CA 1
ATOM 1394 C C . LYS A 1 174 ? -7.533 -20.302 -1.463 1.00 33.75 174 LYS A C 1
ATOM 1396 O O . LYS A 1 174 ? -8.284 -19.333 -1.348 1.00 33.75 174 LYS A O 1
ATOM 1401 N N . VAL A 1 175 ? -6.214 -20.179 -1.583 1.00 43.00 175 VAL A N 1
ATOM 1402 C CA . VAL A 1 175 ? -5.638 -18.928 -2.070 1.00 43.00 175 VAL A CA 1
ATOM 1403 C C . VAL A 1 175 ? -6.115 -18.847 -3.510 1.00 43.00 175 VAL A C 1
ATOM 1405 O O . VAL A 1 175 ? -5.713 -19.674 -4.320 1.00 43.00 175 VAL A O 1
ATOM 1408 N N . LEU A 1 176 ? -7.038 -17.928 -3.790 1.00 46.56 176 LEU A N 1
ATOM 1409 C CA . LEU A 1 176 ? -7.428 -17.616 -5.158 1.00 46.56 176 LEU A CA 1
ATOM 1410 C C . LEU A 1 176 ? -6.149 -17.194 -5.885 1.00 46.56 176 LEU A C 1
ATOM 1412 O O . LEU A 1 176 ? -5.560 -16.165 -5.540 1.00 46.56 176 LEU A O 1
ATOM 1416 N N . ASP A 1 177 ? -5.688 -18.004 -6.838 1.00 61.94 177 ASP A N 1
ATOM 1417 C CA . ASP A 1 177 ? -4.749 -17.512 -7.834 1.00 61.94 177 ASP A CA 1
ATOM 1418 C C . ASP A 1 177 ? -5.545 -16.548 -8.706 1.00 61.94 177 ASP A C 1
ATOM 1420 O O . ASP A 1 177 ? -6.371 -16.936 -9.525 1.00 61.94 177 ASP A O 1
ATOM 1424 N N . ILE A 1 178 ? -5.351 -15.266 -8.411 1.00 73.81 178 ILE A N 1
ATOM 1425 C CA . ILE A 1 178 ? -5.932 -14.164 -9.159 1.00 73.81 178 ILE A CA 1
ATOM 1426 C C . ILE A 1 178 ? -5.227 -14.162 -10.523 1.00 73.81 178 ILE A C 1
ATOM 1428 O O . ILE A 1 178 ? -4.004 -13.955 -10.540 1.00 73.81 178 ILE A O 1
ATOM 1432 N N . PRO A 1 179 ? -5.935 -14.429 -11.638 1.00 75.12 179 PRO A N 1
ATOM 1433 C CA . PRO A 1 179 ? -5.335 -14.354 -12.961 1.00 75.12 179 PRO A CA 1
ATOM 1434 C C . PRO A 1 179 ? -4.908 -12.911 -13.232 1.00 75.12 179 PRO A C 1
ATOM 1436 O O . PRO A 1 179 ? -5.572 -11.968 -12.794 1.00 75.12 179 PRO A O 1
ATOM 1439 N N . MET A 1 180 ? -3.785 -12.730 -13.929 1.00 83.81 180 MET A N 1
ATOM 1440 C CA . MET A 1 180 ? -3.457 -11.408 -14.454 1.00 83.81 180 MET A CA 1
ATOM 1441 C C . MET A 1 180 ? -4.451 -11.093 -15.570 1.00 83.81 180 MET A C 1
ATOM 1443 O O . MET A 1 180 ? -4.744 -11.956 -16.392 1.00 83.81 180 MET A O 1
ATOM 1447 N N . ILE A 1 181 ? -4.972 -9.872 -15.570 1.00 82.44 181 ILE A N 1
ATOM 1448 C CA . ILE A 1 181 ? -5.754 -9.331 -16.677 1.00 82.44 181 ILE A CA 1
ATOM 1449 C C . ILE A 1 181 ? -4.790 -8.422 -17.428 1.00 82.44 181 ILE A C 1
ATOM 1451 O O . ILE A 1 181 ? -4.206 -7.525 -16.814 1.00 82.44 181 ILE A O 1
ATOM 1455 N N . GLU A 1 182 ? -4.593 -8.674 -18.719 1.00 82.12 182 GLU A N 1
ATOM 1456 C CA . GLU A 1 182 ? -3.953 -7.685 -19.579 1.00 82.12 182 GLU A CA 1
ATOM 1457 C C . GLU A 1 182 ? -4.881 -6.482 -19.705 1.00 82.12 182 GLU A C 1
ATOM 1459 O O . GLU A 1 182 ? -6.080 -6.625 -19.936 1.00 82.12 182 GLU A O 1
ATOM 1464 N N . VAL A 1 183 ? -4.332 -5.297 -19.468 1.00 87.88 183 VAL A N 1
ATOM 1465 C CA . VAL A 1 183 ? -5.091 -4.053 -19.492 1.00 87.88 183 VAL A CA 1
ATOM 1466 C C . VAL A 1 183 ? -4.771 -3.342 -20.791 1.00 87.88 183 VAL A C 1
ATOM 1468 O O . VAL A 1 183 ? -3.632 -2.928 -20.969 1.00 87.88 183 VAL A O 1
ATOM 1471 N N . ASP A 1 184 ? -5.756 -3.137 -21.663 1.00 90.62 184 ASP A N 1
ATOM 1472 C CA . ASP A 1 184 ? -5.621 -2.256 -22.824 1.00 90.62 184 ASP A CA 1
ATOM 1473 C C . ASP A 1 184 ? -6.573 -1.062 -22.816 1.00 90.62 184 ASP A C 1
ATOM 1475 O O . ASP A 1 184 ? -6.237 -0.014 -23.373 1.00 90.62 184 ASP A O 1
ATOM 1479 N N . THR A 1 185 ? -7.702 -1.198 -22.127 1.00 93.69 185 THR A N 1
ATOM 1480 C CA . THR A 1 185 ? -8.813 -0.245 -22.080 1.00 93.69 185 THR A CA 1
ATOM 1481 C C . THR A 1 185 ? -9.138 0.194 -20.649 1.00 93.69 185 THR A C 1
ATOM 1483 O O . THR A 1 185 ? -8.818 -0.484 -19.668 1.00 93.69 185 THR A O 1
ATOM 1486 N N . TYR A 1 186 ? -9.851 1.315 -20.501 1.00 92.25 186 TYR A N 1
ATOM 1487 C CA . TYR A 1 186 ? -10.340 1.761 -19.190 1.00 92.25 186 TYR A CA 1
ATOM 1488 C C . TYR A 1 186 ? -11.335 0.785 -18.543 1.00 92.25 186 TYR A C 1
ATOM 1490 O O . TYR A 1 186 ? -11.396 0.712 -17.317 1.00 92.25 186 TYR A O 1
ATOM 1498 N N . ASP A 1 187 ? -12.083 -0.004 -19.316 1.00 92.19 187 ASP A N 1
ATOM 1499 C CA . ASP A 1 187 ? -12.979 -1.017 -18.746 1.00 92.19 187 ASP A CA 1
ATOM 1500 C C . ASP A 1 187 ? -12.223 -2.238 -18.213 1.00 92.19 187 ASP A C 1
ATOM 1502 O O . ASP A 1 187 ? -12.660 -2.865 -17.247 1.00 92.19 187 ASP A O 1
ATOM 1506 N N . GLU A 1 188 ? -11.047 -2.541 -18.762 1.00 93.44 188 GLU A N 1
ATOM 1507 C CA . GLU A 1 188 ? -10.134 -3.527 -18.181 1.00 93.44 188 GLU A CA 1
ATOM 1508 C C . GLU A 1 188 ? -9.449 -2.990 -16.930 1.00 93.44 188 GLU A C 1
ATOM 1510 O O . GLU A 1 188 ? -9.356 -3.737 -15.961 1.00 93.44 188 GLU A O 1
ATOM 1515 N N . VAL A 1 189 ? -9.079 -1.700 -16.877 1.00 94.06 189 VAL A N 1
ATOM 1516 C CA . VAL A 1 189 ? -8.618 -1.056 -15.628 1.00 94.06 189 VAL A CA 1
ATOM 1517 C C . VAL A 1 189 ? -9.639 -1.286 -14.510 1.00 94.06 189 VAL A C 1
ATOM 1519 O O . VAL A 1 189 ? -9.265 -1.773 -13.442 1.00 94.06 189 VAL A O 1
ATOM 1522 N N . LYS A 1 190 ? -10.931 -1.022 -14.765 1.00 94.12 190 LYS A N 1
ATOM 1523 C CA . LYS A 1 190 ? -12.015 -1.206 -13.780 1.00 94.12 190 LYS A CA 1
ATOM 1524 C C . LYS A 1 190 ? -12.130 -2.650 -13.269 1.00 94.12 190 LYS A C 1
ATOM 1526 O O . LYS A 1 190 ? -12.443 -2.857 -12.100 1.00 94.12 190 LYS A O 1
ATOM 1531 N N . ARG A 1 191 ? -11.861 -3.648 -14.122 1.00 93.75 191 ARG A N 1
ATOM 1532 C CA . ARG A 1 191 ? -11.844 -5.081 -13.752 1.00 93.75 191 ARG A CA 1
ATOM 1533 C C . ARG A 1 191 ? -10.525 -5.521 -13.100 1.00 93.75 191 ARG A C 1
ATOM 1535 O O . ARG A 1 191 ? -10.508 -6.484 -12.333 1.00 93.75 191 ARG A O 1
ATOM 1542 N N . ALA A 1 192 ? -9.422 -4.840 -13.402 1.00 96.06 192 ALA A N 1
ATOM 1543 C CA . ALA A 1 192 ? -8.075 -5.222 -12.998 1.00 96.06 192 ALA A CA 1
ATOM 1544 C C . ALA A 1 192 ? -7.628 -4.636 -11.651 1.00 96.06 192 ALA A C 1
ATOM 1546 O O . ALA A 1 192 ? -6.699 -5.187 -11.057 1.00 96.06 192 ALA A O 1
ATOM 1547 N N . ILE A 1 193 ? -8.253 -3.567 -11.141 1.00 97.94 193 ILE A N 1
ATOM 1548 C CA . ILE A 1 193 ? -7.805 -2.858 -9.929 1.00 97.94 193 ILE A CA 1
ATOM 1549 C C . ILE A 1 193 ? -8.854 -2.825 -8.804 1.00 97.94 193 ILE A C 1
ATOM 1551 O O . ILE A 1 193 ? -10.052 -2.797 -9.049 1.00 97.94 193 ILE A O 1
ATOM 1555 N N . SER A 1 194 ? -8.390 -2.808 -7.552 1.00 98.44 194 SER A N 1
ATOM 1556 C CA . SER A 1 194 ? -9.176 -2.458 -6.356 1.00 98.44 194 SER A CA 1
ATOM 1557 C C . SER A 1 194 ? -8.450 -1.351 -5.597 1.00 98.44 194 SER A C 1
ATOM 1559 O O . SER A 1 194 ? -7.219 -1.313 -5.608 1.00 98.44 194 SER A O 1
ATOM 1561 N N . VAL A 1 195 ? -9.173 -0.507 -4.867 1.00 98.81 195 VAL A N 1
ATOM 1562 C CA . VAL A 1 195 ? -8.587 0.495 -3.966 1.00 98.81 195 VAL A CA 1
ATOM 1563 C C . VAL A 1 195 ? -8.593 -0.041 -2.532 1.00 98.81 195 VAL A C 1
ATOM 1565 O O . VAL A 1 195 ? -9.630 -0.457 -2.028 1.00 98.81 195 VAL A O 1
ATOM 1568 N N . ILE A 1 196 ? -7.454 -0.004 -1.837 1.00 98.81 196 ILE A N 1
ATOM 1569 C CA . ILE A 1 196 ? -7.396 -0.097 -0.371 1.00 98.81 196 ILE A CA 1
ATOM 1570 C C . ILE A 1 196 ? -7.173 1.309 0.170 1.00 98.81 196 ILE A C 1
ATOM 1572 O O . ILE A 1 196 ? -6.111 1.883 -0.059 1.00 98.81 196 ILE A O 1
ATOM 1576 N N . LEU A 1 197 ? -8.121 1.830 0.947 1.00 98.62 197 LEU A N 1
ATOM 1577 C CA . LEU A 1 197 ? -7.957 3.091 1.666 1.00 98.62 197 LEU A CA 1
ATOM 1578 C C . LEU A 1 197 ? -7.741 2.805 3.155 1.00 98.62 197 LEU A C 1
ATOM 1580 O O . LEU A 1 197 ? -8.624 2.274 3.825 1.00 98.62 197 LEU A O 1
ATOM 1584 N N . THR A 1 198 ? -6.574 3.145 3.701 1.00 97.81 198 THR A N 1
ATOM 1585 C CA . THR A 1 198 ? -6.296 2.961 5.137 1.00 97.81 198 THR A CA 1
ATOM 1586 C C . THR A 1 198 ? -6.603 4.214 5.952 1.00 97.81 198 THR A C 1
ATOM 1588 O O . THR A 1 198 ? -6.102 5.304 5.650 1.00 97.81 198 THR A O 1
ATOM 1591 N N . THR A 1 199 ? -7.341 4.042 7.046 1.00 96.62 199 THR A N 1
ATOM 1592 C CA . THR A 1 199 ? -7.643 5.096 8.019 1.00 96.62 199 THR A CA 1
ATOM 1593 C C . THR A 1 199 ? -7.293 4.680 9.450 1.00 96.62 199 THR A C 1
ATOM 1595 O O . THR A 1 199 ? -7.189 3.498 9.776 1.00 96.62 199 THR A O 1
ATOM 1598 N N . SER A 1 200 ? -7.068 5.672 10.304 1.00 94.75 200 SER A N 1
ATOM 1599 C CA . SER A 1 200 ? -6.667 5.546 11.707 1.00 94.75 200 SER A CA 1
ATOM 1600 C C . SER A 1 200 ? -7.227 6.742 12.495 1.00 94.75 200 SER A C 1
ATOM 1602 O O . SER A 1 200 ? -7.753 7.663 11.873 1.00 94.75 200 SER A O 1
ATOM 1604 N N . PRO A 1 201 ? -7.125 6.785 13.835 1.00 93.75 201 PRO A N 1
ATOM 1605 C CA . PRO A 1 201 ? -7.617 7.921 14.613 1.00 93.75 201 PRO A CA 1
ATOM 1606 C C . PRO A 1 201 ? -7.020 9.260 14.179 1.00 93.75 201 PRO A C 1
ATOM 1608 O O . PRO A 1 201 ? -5.815 9.363 13.934 1.00 93.75 201 PRO A O 1
ATOM 1611 N N . LEU A 1 202 ? -7.861 10.294 14.167 1.00 91.31 202 LEU A N 1
ATOM 1612 C CA . LEU A 1 202 ? -7.509 11.671 13.834 1.00 91.31 202 LEU A CA 1
ATOM 1613 C C . LEU A 1 202 ? -8.098 12.657 14.854 1.00 91.31 202 LEU A C 1
ATOM 1615 O O . LEU A 1 202 ? -9.134 12.364 15.453 1.00 91.31 202 LEU A O 1
ATOM 1619 N N . PRO A 1 203 ? -7.519 13.867 14.990 1.00 90.75 203 PRO A N 1
ATOM 1620 C CA . PRO A 1 203 ? -8.122 14.954 15.765 1.00 90.75 203 PRO A CA 1
ATOM 1621 C C . PRO A 1 203 ? -9.539 15.333 15.308 1.00 90.75 203 PRO A C 1
ATOM 1623 O O . PRO A 1 203 ? -10.331 15.801 16.122 1.00 90.75 203 PRO A O 1
ATOM 1626 N N . SER A 1 204 ? -9.850 15.135 14.022 1.00 89.81 204 SER A N 1
ATOM 1627 C CA . SER A 1 204 ? -11.145 15.458 13.418 1.00 89.81 204 SER A CA 1
ATOM 1628 C C . SER A 1 204 ? -12.242 14.419 13.676 1.00 89.81 204 SER A C 1
ATOM 1630 O O . SER A 1 204 ? -13.401 14.711 13.398 1.00 89.81 204 SER A O 1
ATOM 1632 N N . CYS A 1 205 ? -11.929 13.218 14.184 1.00 91.94 205 CYS A N 1
ATOM 1633 C CA . CYS A 1 205 ? -12.960 12.228 14.516 1.00 91.94 205 CYS A CA 1
ATOM 1634 C C . CYS A 1 205 ? -13.945 12.826 15.549 1.00 91.94 205 CYS A C 1
ATOM 1636 O O . CYS A 1 205 ? -13.477 13.450 16.506 1.00 91.94 205 CYS A O 1
ATOM 1638 N N . PRO A 1 206 ? -15.275 12.656 15.386 1.00 93.69 206 PRO A N 1
ATOM 1639 C CA . PRO A 1 206 ? -15.956 11.681 14.520 1.00 93.69 206 PRO A CA 1
ATOM 1640 C C . PRO A 1 206 ? -16.159 12.076 13.037 1.00 93.69 206 PRO A C 1
ATOM 1642 O O . PRO A 1 206 ? -16.735 11.289 12.289 1.00 93.69 206 PRO A O 1
ATOM 1645 N N . SER A 1 207 ? -15.699 13.250 12.586 1.00 95.00 207 SER A N 1
ATOM 1646 C CA . SER A 1 207 ? -15.912 13.729 11.207 1.00 95.00 207 SER A CA 1
ATOM 1647 C C . SER A 1 207 ? -15.209 12.872 10.147 1.00 95.00 207 SER A C 1
ATOM 1649 O O . SER A 1 207 ? -14.023 12.544 10.265 1.00 95.00 207 SER A O 1
ATOM 1651 N N . THR A 1 208 ? -15.940 12.571 9.074 1.00 95.81 208 THR A N 1
ATOM 1652 C CA . THR A 1 208 ? -15.509 11.834 7.878 1.00 95.81 208 THR A CA 1
ATOM 1653 C C . THR A 1 208 ? -15.003 12.738 6.744 1.00 95.81 208 THR A C 1
ATOM 1655 O O . THR A 1 208 ? -14.453 12.237 5.764 1.00 95.81 208 THR A O 1
ATOM 1658 N N . ALA A 1 209 ? -15.044 14.066 6.909 1.00 93.25 209 ALA A N 1
ATOM 1659 C CA . ALA A 1 209 ? -14.705 15.038 5.862 1.00 93.25 209 ALA A CA 1
ATOM 1660 C C . ALA A 1 209 ? -13.316 14.841 5.211 1.00 93.25 209 ALA A C 1
ATOM 1662 O O . ALA A 1 209 ? -13.163 15.069 4.016 1.00 93.25 209 ALA A O 1
ATOM 1663 N N . VAL A 1 210 ? -12.299 14.390 5.961 1.00 93.31 210 VAL A N 1
ATOM 1664 C CA . VAL A 1 210 ? -10.937 14.171 5.423 1.00 93.31 210 VAL A CA 1
ATOM 1665 C C . VAL A 1 210 ? -10.910 13.030 4.397 1.00 93.31 210 VAL A C 1
ATOM 1667 O O . VAL A 1 210 ? -10.339 13.185 3.321 1.00 93.31 210 VAL A O 1
ATOM 1670 N N . ILE A 1 211 ? -11.550 11.900 4.715 1.00 96.12 211 ILE A N 1
ATOM 1671 C CA . ILE A 1 211 ? -11.596 10.725 3.833 1.00 96.12 211 ILE A CA 1
ATOM 1672 C C . ILE A 1 211 ? -12.563 10.945 2.666 1.00 96.12 211 ILE A C 1
ATOM 1674 O O . ILE A 1 211 ? -12.245 10.554 1.546 1.00 96.12 211 ILE A O 1
ATOM 1678 N N . GLU A 1 212 ? -13.689 11.625 2.895 1.00 95.62 212 GLU A N 1
ATOM 1679 C CA . GLU A 1 212 ? -14.608 12.032 1.827 1.00 95.62 212 GLU A CA 1
ATOM 1680 C C . GLU A 1 212 ? -13.925 12.956 0.819 1.00 95.62 212 GLU A C 1
ATOM 1682 O O . GLU A 1 212 ? -13.980 12.682 -0.374 1.00 95.62 212 GLU A O 1
ATOM 1687 N N . TYR A 1 213 ? -13.217 13.992 1.277 1.00 96.00 213 TYR A N 1
ATOM 1688 C CA . TYR A 1 213 ? -12.488 14.903 0.392 1.00 96.00 213 TYR A CA 1
ATOM 1689 C C . TYR A 1 213 ? -11.374 14.183 -0.386 1.00 96.00 213 TYR A C 1
ATOM 1691 O O . TYR A 1 213 ? -11.235 14.372 -1.594 1.00 96.00 213 TYR A O 1
ATOM 1699 N N . THR A 1 214 ? -10.633 13.275 0.257 1.00 96.38 214 THR A N 1
ATOM 1700 C CA . THR A 1 214 ? -9.668 12.402 -0.433 1.00 96.38 214 THR A CA 1
ATOM 1701 C C . THR A 1 214 ? -10.337 11.574 -1.538 1.00 96.38 214 THR A C 1
ATOM 1703 O O . THR A 1 214 ? -9.872 11.595 -2.679 1.00 96.38 214 THR A O 1
ATOM 1706 N N . LEU A 1 215 ? -11.466 10.918 -1.252 1.00 97.12 215 LEU A N 1
ATOM 1707 C CA . LEU A 1 215 ? -12.231 10.154 -2.245 1.00 97.12 215 LEU A CA 1
ATOM 1708 C C . LEU A 1 215 ? -12.847 11.040 -3.346 1.00 97.12 215 LEU A C 1
ATOM 1710 O O . LEU A 1 215 ? -12.889 10.626 -4.500 1.00 97.12 215 LEU A O 1
ATOM 1714 N N . GLN A 1 216 ? -13.265 12.269 -3.035 1.00 96.62 216 GLN A N 1
ATOM 1715 C CA . GLN A 1 216 ? -13.740 13.248 -4.020 1.00 96.62 216 GLN A CA 1
ATOM 1716 C C . GLN A 1 216 ? -12.617 13.686 -4.969 1.00 96.62 216 GLN A C 1
ATOM 1718 O O . GLN A 1 216 ? -12.838 13.757 -6.176 1.00 96.62 216 GLN A O 1
ATOM 1723 N N . THR A 1 217 ? -11.395 13.918 -4.470 1.00 97.50 217 THR A N 1
ATOM 1724 C CA . THR A 1 217 ? -10.251 14.202 -5.358 1.00 97.50 217 THR A CA 1
ATOM 1725 C C . THR A 1 217 ? -9.889 13.003 -6.233 1.00 97.50 217 THR A C 1
ATOM 1727 O O . THR A 1 217 ? -9.601 13.190 -7.410 1.00 97.50 217 THR A O 1
ATOM 1730 N N . MET A 1 218 ? -9.985 11.773 -5.712 1.00 97.44 218 MET A N 1
ATOM 1731 C CA . MET A 1 218 ? -9.840 10.553 -6.516 1.00 97.44 218 MET A CA 1
ATOM 1732 C C . MET A 1 218 ? -10.913 10.471 -7.611 1.00 97.44 218 MET A C 1
ATOM 1734 O O . MET A 1 218 ? -10.595 10.165 -8.754 1.00 97.44 218 MET A O 1
ATOM 1738 N N . ALA A 1 219 ? -12.169 10.786 -7.289 1.00 96.50 219 ALA A N 1
ATOM 1739 C CA . ALA A 1 219 ? -13.259 10.794 -8.260 1.00 96.50 219 ALA A CA 1
ATOM 1740 C C . ALA A 1 219 ? -13.083 11.858 -9.350 1.00 96.50 219 ALA A C 1
ATOM 1742 O O . ALA A 1 219 ? -13.398 11.595 -10.507 1.00 96.50 219 ALA A O 1
ATOM 1743 N N . LYS A 1 220 ? -12.552 13.034 -8.991 1.00 96.69 220 LYS A N 1
ATOM 1744 C CA . LYS A 1 220 ? -12.245 14.109 -9.938 1.00 96.69 220 LYS A CA 1
ATOM 1745 C C . LYS A 1 220 ? -11.104 13.734 -10.887 1.00 96.69 220 LYS A C 1
ATOM 1747 O O . LYS A 1 220 ? -11.263 13.894 -12.087 1.00 96.69 220 LYS A O 1
ATOM 1752 N N . PHE A 1 221 ? -9.978 13.269 -10.342 1.00 97.25 221 PHE A N 1
ATOM 1753 C CA . PHE A 1 221 ? -8.713 13.143 -11.081 1.00 97.25 221 PHE A CA 1
ATOM 1754 C C . PHE A 1 221 ? -8.379 11.719 -11.563 1.00 97.25 221 PHE A C 1
ATOM 1756 O O . PHE A 1 221 ? -7.378 11.485 -12.238 1.00 97.25 221 PHE A O 1
ATOM 1763 N N . ALA A 1 222 ? -9.184 10.733 -11.170 1.00 96.31 222 ALA A N 1
ATOM 1764 C CA . ALA A 1 222 ? -9.059 9.341 -11.588 1.00 96.31 222 ALA A CA 1
ATOM 1765 C C . ALA A 1 222 ? -10.445 8.654 -11.609 1.00 96.31 222 ALA A C 1
ATOM 1767 O O . ALA A 1 222 ? -10.644 7.638 -10.933 1.00 96.31 222 ALA A O 1
ATOM 1768 N N . PRO A 1 223 ? -11.427 9.178 -12.375 1.00 95.69 223 PRO A N 1
ATOM 1769 C CA . PRO A 1 223 ? -12.841 8.787 -12.291 1.00 95.69 223 PRO A CA 1
ATOM 1770 C C . PRO A 1 223 ? -13.103 7.288 -12.496 1.00 95.69 223 PRO A C 1
ATOM 1772 O O . PRO A 1 223 ? -14.030 6.738 -11.903 1.00 95.69 223 PRO A O 1
ATOM 1775 N N . ALA A 1 224 ? -12.260 6.584 -13.262 1.00 94.75 224 ALA A N 1
ATOM 1776 C CA . ALA A 1 224 ? -12.360 5.131 -13.424 1.00 94.75 224 ALA A CA 1
ATOM 1777 C C . ALA A 1 224 ? -12.313 4.372 -12.078 1.00 94.75 224 ALA A C 1
ATOM 1779 O O . ALA A 1 224 ? -13.005 3.362 -11.927 1.00 94.75 224 ALA A O 1
ATOM 1780 N N . LEU A 1 225 ? -11.574 4.887 -11.084 1.00 96.56 225 LEU A N 1
ATOM 1781 C CA . LEU A 1 225 ? -11.439 4.303 -9.744 1.00 96.56 225 LEU A CA 1
ATOM 1782 C C . LEU A 1 225 ? -12.706 4.407 -8.882 1.00 96.56 225 LEU A C 1
ATOM 1784 O O . LEU A 1 225 ? -12.792 3.719 -7.872 1.00 96.56 225 LEU A O 1
ATOM 1788 N N . VAL A 1 226 ? -13.696 5.228 -9.249 1.00 94.94 226 VAL A N 1
ATOM 1789 C CA . VAL A 1 226 ? -14.962 5.332 -8.492 1.00 94.94 226 VAL A CA 1
ATOM 1790 C C . VAL A 1 226 ? -15.773 4.040 -8.591 1.00 94.94 226 VAL A C 1
ATOM 1792 O O . VAL A 1 226 ? -16.426 3.636 -7.637 1.00 94.94 226 VAL A O 1
ATOM 1795 N N . SER A 1 227 ? -15.705 3.373 -9.745 1.00 92.56 227 SER A N 1
ATOM 1796 C CA . SER A 1 227 ? -16.491 2.168 -10.034 1.00 92.56 227 SER A CA 1
ATOM 1797 C C . SER A 1 227 ? -15.874 0.860 -9.516 1.00 92.56 227 SER A C 1
ATOM 1799 O O . SER A 1 227 ? -16.515 -0.188 -9.592 1.00 92.56 227 SER A O 1
ATOM 1801 N N . VAL A 1 228 ? -14.644 0.886 -8.993 1.00 96.94 228 VAL A N 1
ATOM 1802 C CA . VAL A 1 228 ? -13.892 -0.328 -8.620 1.00 96.94 228 VAL A CA 1
ATOM 1803 C C . VAL A 1 228 ? -14.097 -0.694 -7.142 1.00 96.94 228 VAL A C 1
ATOM 1805 O O . VAL A 1 228 ? -14.533 0.150 -6.361 1.00 96.94 228 VAL A O 1
ATOM 1808 N N . PRO A 1 229 ? -13.775 -1.926 -6.701 1.00 98.38 229 PRO A N 1
ATOM 1809 C CA . PRO A 1 229 ? -13.923 -2.307 -5.298 1.00 98.38 229 PRO A CA 1
ATOM 1810 C C . PRO A 1 229 ? -13.087 -1.423 -4.358 1.00 98.38 229 PRO A C 1
ATOM 1812 O O . PRO A 1 229 ? -11.863 -1.348 -4.497 1.00 98.38 229 PRO A O 1
ATOM 1815 N N . LEU A 1 230 ? -13.735 -0.805 -3.364 1.00 98.69 230 LEU A N 1
ATOM 1816 C CA . LEU A 1 230 ? -13.107 0.079 -2.376 1.00 98.69 230 LEU A CA 1
ATOM 1817 C C . LEU A 1 230 ? -13.082 -0.579 -0.986 1.00 98.69 230 LEU A C 1
ATOM 1819 O O . LEU A 1 230 ? -14.100 -0.712 -0.315 1.00 98.69 230 LEU A O 1
ATOM 1823 N N . ILE A 1 231 ? -11.902 -0.965 -0.507 1.00 98.75 231 ILE A N 1
ATOM 1824 C CA . ILE A 1 231 ? -11.702 -1.594 0.800 1.00 98.75 231 ILE A CA 1
ATOM 1825 C C . ILE A 1 231 ? -11.172 -0.544 1.783 1.00 98.75 231 ILE A C 1
ATOM 1827 O O . ILE A 1 231 ? -9.972 -0.261 1.825 1.00 98.75 231 ILE A O 1
ATOM 1831 N N . VAL A 1 232 ? -12.052 0.018 2.612 1.00 98.69 232 VAL A N 1
ATOM 1832 C CA . VAL A 1 232 ? -11.671 0.985 3.651 1.00 98.69 232 VAL A CA 1
ATOM 1833 C C . VAL A 1 232 ? -11.254 0.232 4.909 1.00 98.69 232 VAL A C 1
ATOM 1835 O O . VAL A 1 232 ? -12.089 -0.334 5.611 1.00 98.69 232 VAL A O 1
ATOM 1838 N N . THR A 1 233 ? -9.953 0.211 5.201 1.00 98.56 233 THR A N 1
ATOM 1839 C CA . THR A 1 233 ? -9.417 -0.461 6.392 1.00 98.56 233 THR A CA 1
ATOM 1840 C C . THR A 1 233 ? -9.190 0.536 7.522 1.00 98.56 233 THR A C 1
ATOM 1842 O O . THR A 1 233 ? -8.255 1.338 7.480 1.00 98.56 233 THR A O 1
ATOM 1845 N N . CYS A 1 234 ? -10.034 0.456 8.547 1.00 98.06 234 CYS A N 1
ATOM 1846 C CA . CYS A 1 234 ? -9.926 1.200 9.795 1.00 98.06 234 CYS A CA 1
ATOM 1847 C C . CYS A 1 234 ? -9.014 0.435 10.759 1.00 98.06 234 CYS A C 1
ATOM 1849 O O . CYS A 1 234 ? -9.403 -0.613 11.280 1.00 98.06 234 CYS A O 1
ATOM 1851 N N . ASP A 1 235 ? -7.800 0.932 10.997 1.00 96.38 235 ASP A N 1
ATOM 1852 C CA . ASP A 1 235 ? -6.905 0.326 11.982 1.00 96.38 235 ASP A CA 1
ATOM 1853 C C . ASP A 1 235 ? -7.425 0.522 13.415 1.00 96.38 235 ASP A C 1
ATOM 1855 O O . ASP A 1 235 ? -8.113 1.492 13.728 1.00 96.38 235 ASP A O 1
ATOM 1859 N N . GLY A 1 236 ? -7.083 -0.400 14.308 1.00 93.69 236 GLY A N 1
ATOM 1860 C CA . GLY A 1 236 ? -7.438 -0.289 15.710 1.00 93.69 236 GLY A CA 1
ATOM 1861 C C . GLY A 1 236 ? -6.562 0.722 16.443 1.00 93.69 236 GLY A C 1
ATOM 1862 O O . GLY A 1 236 ? -5.640 1.338 15.899 1.00 93.69 236 GLY A O 1
ATOM 1863 N N . THR A 1 237 ? -6.850 0.874 17.728 1.00 92.62 237 THR A N 1
ATOM 1864 C CA . THR A 1 237 ? -6.252 1.898 18.585 1.00 92.62 237 THR A CA 1
ATOM 1865 C C . THR A 1 237 ? -5.649 1.258 19.830 1.00 92.62 237 THR A C 1
ATOM 1867 O O . THR A 1 237 ? -5.770 0.050 20.058 1.00 92.62 237 THR A O 1
ATOM 1870 N N . LYS A 1 238 ? -4.964 2.069 20.630 1.00 93.31 238 LYS A N 1
ATOM 1871 C CA . LYS A 1 238 ? -4.595 1.763 22.007 1.00 93.31 238 LYS A CA 1
ATOM 1872 C C . LYS A 1 238 ? -4.990 2.964 22.863 1.00 93.31 238 LYS A C 1
ATOM 1874 O O . LYS A 1 238 ? -4.699 4.095 22.483 1.00 93.31 238 LYS A O 1
ATOM 1879 N N . VAL A 1 239 ? -5.651 2.723 23.991 1.00 93.69 239 VAL A N 1
ATOM 1880 C CA . VAL A 1 239 ? -6.008 3.797 24.925 1.00 93.69 239 VAL A CA 1
ATOM 1881 C C . VAL A 1 239 ? -4.777 4.186 25.754 1.00 93.69 239 VAL A C 1
ATOM 1883 O O . VAL A 1 239 ? -3.999 3.322 26.165 1.00 93.69 239 VAL A O 1
ATOM 1886 N N . SER A 1 240 ? -4.577 5.485 25.954 1.00 93.06 240 SER A N 1
ATOM 1887 C CA . SER A 1 240 ? -3.485 6.086 26.728 1.00 93.06 240 SER A CA 1
ATOM 1888 C C . SER A 1 240 ? -3.914 7.424 27.336 1.00 93.06 240 SER A C 1
ATOM 1890 O O . SER A 1 240 ? -4.883 8.024 26.885 1.00 93.06 240 SER A O 1
ATOM 1892 N N . SER A 1 241 ? -3.169 7.930 28.321 1.00 89.50 241 SER A N 1
ATOM 1893 C CA . SER A 1 241 ? -3.401 9.253 28.929 1.00 89.50 241 SER A CA 1
ATOM 1894 C C . SER A 1 241 ? -3.240 10.428 27.953 1.00 89.50 241 SER A C 1
ATOM 1896 O O . SER A 1 241 ? -3.818 11.488 28.158 1.00 89.50 241 SER A O 1
ATOM 1898 N N . GLU A 1 242 ? -2.479 10.242 26.872 1.00 89.94 242 GLU A N 1
ATOM 1899 C CA . GLU A 1 242 ? -2.167 11.278 25.884 1.00 89.94 242 GLU A CA 1
ATOM 1900 C C . GLU A 1 242 ? -2.533 10.850 24.458 1.00 89.94 242 GLU A C 1
ATOM 1902 O O . GLU A 1 242 ? -2.619 9.660 24.141 1.00 89.94 242 GLU A O 1
ATOM 1907 N N . ASN A 1 243 ? -2.665 11.834 23.564 1.00 90.31 243 ASN A N 1
ATOM 1908 C CA . ASN A 1 243 ? -2.948 11.619 22.147 1.00 90.31 243 ASN A CA 1
ATOM 1909 C C . ASN A 1 243 ? -1.669 11.589 21.294 1.00 90.31 243 ASN A C 1
ATOM 1911 O O . ASN A 1 243 ? -1.100 12.622 20.943 1.00 90.31 243 ASN A O 1
ATOM 1915 N N . LYS A 1 244 ? -1.255 10.388 20.885 1.00 90.38 244 LYS A N 1
ATOM 1916 C CA . LYS A 1 244 ? -0.103 10.101 20.015 1.00 90.38 244 LYS A CA 1
ATOM 1917 C C . LYS A 1 244 ? -0.584 9.439 18.717 1.00 90.38 244 LYS A C 1
ATOM 1919 O O . LYS A 1 244 ? -0.221 8.307 18.398 1.00 90.38 244 LYS A O 1
ATOM 1924 N N . TYR A 1 245 ? -1.370 10.181 17.929 1.00 87.12 245 TYR A N 1
ATOM 1925 C CA . TYR A 1 245 ? -2.057 9.713 16.709 1.00 87.12 245 TYR A CA 1
ATOM 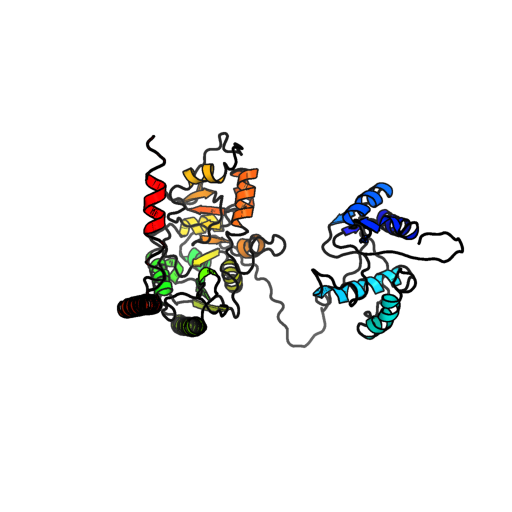1926 C C . TYR A 1 245 ? -1.183 8.885 15.746 1.00 87.12 245 TYR A C 1
ATOM 1928 O O . TYR A 1 245 ? -1.607 7.816 15.315 1.00 87.12 245 TYR A O 1
ATOM 1936 N N . ARG A 1 246 ? 0.071 9.289 15.471 1.00 83.31 246 ARG A N 1
ATOM 1937 C CA . ARG A 1 246 ? 1.002 8.514 14.612 1.00 83.31 246 ARG A CA 1
ATOM 1938 C C . ARG A 1 246 ? 1.286 7.096 15.135 1.00 83.31 246 ARG A C 1
ATOM 1940 O O . ARG A 1 246 ? 1.503 6.179 14.346 1.00 83.31 246 ARG A O 1
ATOM 1947 N N . ARG A 1 247 ? 1.262 6.894 16.457 1.00 84.94 247 ARG A N 1
ATOM 1948 C CA . ARG A 1 247 ? 1.395 5.580 17.112 1.00 84.94 247 ARG A CA 1
ATOM 1949 C C . ARG A 1 247 ? 0.061 4.826 17.198 1.00 84.94 247 ARG A C 1
ATOM 1951 O O . ARG A 1 247 ? 0.082 3.617 17.397 1.00 84.94 247 ARG A O 1
ATOM 1958 N N . GLY A 1 248 ? -1.075 5.490 16.966 1.00 87.00 248 GLY A N 1
ATOM 1959 C CA . GLY A 1 248 ? -2.421 4.948 17.196 1.00 87.00 248 GLY A CA 1
ATOM 1960 C C . GLY A 1 248 ? -2.803 4.883 18.679 1.00 87.00 248 GLY A C 1
ATOM 1961 O O . GLY A 1 248 ? -3.699 4.129 19.048 1.00 87.00 248 GLY A O 1
ATOM 1962 N N . GLU A 1 249 ? -2.094 5.643 19.513 1.00 92.19 249 GLU A N 1
ATOM 1963 C CA . GLU A 1 249 ? -2.332 5.802 20.949 1.00 92.19 249 GLU A CA 1
ATOM 1964 C C . GLU A 1 249 ? -3.152 7.081 21.172 1.00 92.19 249 GLU A C 1
ATOM 1966 O O . GLU A 1 249 ? -2.782 8.132 20.644 1.00 92.19 249 GLU A O 1
ATOM 1971 N N . ILE A 1 250 ? -4.290 6.991 21.864 1.00 94.50 250 ILE A N 1
ATOM 1972 C CA . ILE A 1 250 ? -5.274 8.079 22.018 1.00 94.50 250 ILE A CA 1
ATOM 1973 C C . ILE A 1 250 ? -5.978 8.027 23.381 1.00 94.50 250 ILE A C 1
ATOM 1975 O O . ILE A 1 250 ? -6.057 6.964 23.993 1.00 94.50 250 ILE A O 1
ATOM 1979 N N . THR A 1 251 ? -6.541 9.150 23.830 1.00 95.44 251 THR A N 1
ATOM 1980 C CA . THR A 1 251 ? -7.377 9.190 25.044 1.00 95.44 251 THR A CA 1
ATOM 1981 C C . THR A 1 251 ? -8.696 8.446 24.859 1.00 95.44 251 THR A C 1
ATOM 1983 O O . THR A 1 251 ? -9.141 8.215 23.732 1.00 95.44 251 THR A O 1
ATOM 1986 N N . GLU A 1 252 ? -9.348 8.073 25.963 1.00 95.12 252 GLU A N 1
ATOM 1987 C CA . GLU A 1 252 ? -10.611 7.329 25.923 1.00 95.12 252 GLU A CA 1
ATOM 1988 C C . GLU A 1 252 ? -11.703 8.082 25.146 1.00 95.12 252 GLU A C 1
ATOM 1990 O O . GLU A 1 252 ? -12.358 7.503 24.281 1.00 95.12 252 GLU A O 1
ATOM 1995 N N . ASP A 1 253 ? -11.831 9.395 25.339 1.00 93.75 253 ASP A N 1
ATOM 1996 C CA . ASP A 1 253 ? -12.810 10.203 24.600 1.00 93.75 253 ASP A CA 1
ATOM 1997 C C . ASP A 1 253 ? -12.494 10.289 23.106 1.00 93.75 253 ASP A C 1
ATOM 1999 O O . ASP A 1 253 ? -13.395 10.309 22.266 1.00 93.75 253 ASP A O 1
ATOM 2003 N N . ARG A 1 254 ? -11.210 10.235 22.737 1.00 94.88 254 ARG A N 1
ATOM 2004 C CA . ARG A 1 254 ? -10.802 10.122 21.332 1.00 94.88 254 ARG A CA 1
ATOM 2005 C C . ARG A 1 254 ? -11.028 8.715 20.781 1.00 94.88 254 ARG A C 1
ATOM 2007 O O . ARG A 1 254 ? -11.310 8.588 19.591 1.00 94.88 254 ARG A O 1
ATOM 2014 N N . ALA A 1 255 ? -11.011 7.673 21.613 1.00 94.62 255 ALA A N 1
ATOM 2015 C CA . ALA A 1 255 ? -11.456 6.336 21.226 1.00 94.62 255 ALA A CA 1
ATOM 2016 C C . ALA A 1 255 ? -12.983 6.274 21.019 1.00 94.62 255 ALA A C 1
ATOM 2018 O O . ALA A 1 255 ? -13.423 5.696 20.023 1.00 94.62 255 ALA A O 1
ATOM 2019 N N . LYS A 1 256 ? -13.784 6.942 21.867 1.00 95.69 256 LYS A N 1
ATOM 2020 C CA . LYS A 1 256 ? -15.236 7.138 21.666 1.00 95.69 256 LYS A CA 1
ATOM 2021 C C . LYS A 1 256 ? -15.510 7.895 20.358 1.00 95.69 256 LYS A C 1
ATOM 2023 O O . LYS A 1 256 ? -16.275 7.421 19.521 1.00 95.69 256 LYS A O 1
ATOM 2028 N N . ALA A 1 257 ? -14.804 9.001 20.113 1.00 95.44 257 ALA A N 1
ATOM 2029 C CA . ALA A 1 257 ? -14.910 9.766 18.869 1.00 95.44 257 ALA A CA 1
ATOM 2030 C C . ALA A 1 257 ? -14.485 8.959 17.623 1.00 95.44 257 ALA A C 1
ATOM 2032 O O . ALA A 1 257 ? -15.104 9.073 16.565 1.00 95.44 257 ALA A O 1
ATOM 2033 N N . TYR A 1 258 ? -13.461 8.104 17.732 1.00 96.69 258 TYR A N 1
ATOM 2034 C CA . TYR A 1 258 ? -13.065 7.202 16.646 1.00 96.69 258 TYR A CA 1
ATOM 2035 C C . TYR A 1 258 ? -14.065 6.057 16.424 1.00 96.69 258 TYR A C 1
ATOM 2037 O O . TYR A 1 258 ? -14.235 5.612 15.291 1.00 96.69 258 TYR A O 1
ATOM 2045 N N . LYS A 1 259 ? -14.779 5.599 17.462 1.00 96.50 259 LYS A N 1
ATOM 2046 C CA . LYS A 1 259 ? -15.917 4.683 17.293 1.00 96.50 259 LYS A CA 1
ATOM 2047 C C . LYS A 1 259 ? -17.006 5.346 16.440 1.00 96.50 259 LYS A C 1
ATOM 2049 O O . LYS A 1 259 ? -17.325 4.800 15.390 1.00 96.50 259 LYS A O 1
ATOM 2054 N N . GLY A 1 260 ? -17.428 6.562 16.800 1.00 97.44 260 GLY A N 1
ATOM 2055 C CA . GLY A 1 260 ? -18.400 7.343 16.022 1.00 97.44 260 GLY A CA 1
ATOM 2056 C C . GLY A 1 260 ? -17.963 7.604 14.574 1.00 97.44 260 GLY A C 1
ATOM 2057 O O . GLY A 1 260 ? -18.762 7.471 13.656 1.00 97.44 260 GLY A O 1
ATOM 2058 N N . TYR A 1 261 ? -16.672 7.865 14.332 1.00 98.06 261 TYR A N 1
ATOM 2059 C CA . TYR A 1 261 ? -16.117 7.937 12.971 1.00 98.06 261 TYR A CA 1
ATOM 2060 C C . TYR A 1 261 ? -16.333 6.639 12.173 1.00 98.06 261 TYR A C 1
ATOM 2062 O O . TYR A 1 261 ? -16.740 6.686 11.014 1.00 98.06 261 TYR A O 1
ATOM 2070 N N . LYS A 1 262 ? -16.094 5.468 12.778 1.00 98.00 262 LYS A N 1
ATOM 2071 C CA . LYS A 1 262 ? -16.316 4.168 12.118 1.00 98.00 262 LYS A CA 1
ATOM 2072 C C . LYS A 1 262 ? -17.803 3.849 11.931 1.00 98.00 262 LYS A C 1
ATOM 2074 O O . LYS A 1 262 ? -18.157 3.231 10.931 1.00 98.00 262 LYS A O 1
ATOM 2079 N N . ASP A 1 263 ? -18.661 4.294 12.849 1.00 98.00 263 ASP A N 1
ATOM 2080 C CA . ASP A 1 263 ? -20.117 4.214 12.700 1.00 98.00 263 ASP A CA 1
ATOM 2081 C C . ASP A 1 263 ? -20.583 5.059 11.493 1.00 98.00 263 ASP A C 1
ATOM 2083 O O . ASP A 1 263 ? -21.255 4.533 10.606 1.00 98.00 263 ASP A O 1
ATOM 2087 N N . ASN A 1 264 ? -20.108 6.305 11.370 1.00 98.19 264 ASN A N 1
ATOM 2088 C CA . ASN A 1 264 ? -20.364 7.178 10.215 1.00 98.19 264 ASN A CA 1
ATOM 2089 C C . ASN A 1 264 ? -19.874 6.555 8.895 1.00 98.19 264 ASN A C 1
ATOM 2091 O O . ASN A 1 264 ? -20.603 6.545 7.904 1.00 98.19 264 ASN A O 1
ATOM 2095 N N . LEU A 1 265 ? -18.668 5.972 8.881 1.00 98.19 265 LEU A N 1
ATOM 2096 C CA . LEU A 1 265 ? -18.145 5.246 7.717 1.00 98.19 265 LEU A CA 1
ATOM 2097 C C . LEU A 1 265 ? -19.004 4.041 7.324 1.00 98.19 265 LEU A C 1
ATOM 2099 O O . LEU A 1 265 ? -19.160 3.773 6.133 1.00 98.19 265 LEU A O 1
ATOM 2103 N N . ARG A 1 266 ? -19.569 3.313 8.295 1.00 98.25 266 ARG A N 1
ATOM 2104 C CA . ARG A 1 266 ? -20.510 2.223 8.011 1.00 98.25 266 ARG A CA 1
ATOM 2105 C C . ARG A 1 266 ? -21.793 2.744 7.373 1.00 98.25 266 ARG A C 1
ATOM 2107 O O . ARG A 1 266 ? -22.223 2.148 6.394 1.00 98.25 266 ARG A O 1
ATOM 2114 N N . THR A 1 267 ? -22.348 3.860 7.842 1.00 98.06 267 THR A N 1
ATOM 2115 C CA . THR A 1 267 ? -23.526 4.498 7.225 1.00 98.06 267 THR A CA 1
ATOM 2116 C C . THR A 1 267 ? -23.244 4.962 5.792 1.00 98.06 267 THR A C 1
ATOM 2118 O O . THR A 1 267 ? -24.005 4.645 4.879 1.00 98.06 267 THR A O 1
ATOM 2121 N N . LEU A 1 268 ? -22.117 5.645 5.563 1.00 97.94 268 LEU A N 1
ATOM 2122 C CA . LEU A 1 268 ? -21.698 6.088 4.228 1.00 97.94 268 LEU A CA 1
ATOM 2123 C C . LEU A 1 268 ? -21.483 4.903 3.278 1.00 97.94 268 LEU A C 1
ATOM 2125 O O . LEU A 1 268 ? -22.013 4.898 2.168 1.00 97.94 268 LEU A O 1
ATOM 2129 N N . SER A 1 269 ? -20.779 3.863 3.730 1.00 97.62 269 SER A N 1
ATOM 2130 C CA . SER A 1 269 ? -20.562 2.644 2.947 1.00 97.62 269 SER A CA 1
ATOM 2131 C C . SER A 1 269 ? -21.867 1.889 2.675 1.00 97.62 269 SER A C 1
ATOM 2133 O O . SER A 1 269 ? -22.090 1.458 1.548 1.00 97.62 269 SER A O 1
ATOM 2135 N N . ALA A 1 270 ? -22.777 1.789 3.648 1.00 97.19 270 ALA A N 1
ATOM 2136 C CA . ALA A 1 270 ? -24.085 1.156 3.469 1.00 97.19 270 ALA A CA 1
ATOM 2137 C C . ALA A 1 270 ? -24.966 1.881 2.438 1.00 97.19 270 ALA A C 1
ATOM 2139 O O . ALA A 1 270 ? -25.800 1.241 1.805 1.00 97.19 270 ALA A O 1
ATOM 2140 N N . SER A 1 271 ? -24.755 3.186 2.216 1.00 96.50 271 SER A N 1
ATOM 2141 C CA . SER A 1 271 ? -25.469 3.925 1.168 1.00 96.50 271 SER A CA 1
ATOM 2142 C C . SER A 1 271 ? -25.151 3.433 -0.250 1.00 96.50 271 SER A C 1
ATOM 2144 O O . SER A 1 271 ? -25.994 3.584 -1.130 1.00 96.50 271 SER A O 1
ATOM 2146 N N . GLN A 1 272 ? -23.944 2.885 -0.477 1.00 95.62 272 GLN A N 1
ATOM 2147 C CA . GLN A 1 272 ? -23.405 2.470 -1.785 1.00 95.62 272 GLN A CA 1
ATOM 2148 C C . GLN A 1 272 ? -23.526 3.540 -2.899 1.00 95.62 272 GLN A C 1
ATOM 2150 O O . GLN A 1 272 ? -23.555 3.211 -4.085 1.00 95.62 272 GLN A O 1
ATOM 2155 N N . LYS A 1 273 ? -23.584 4.831 -2.534 1.00 93.75 273 LYS A N 1
ATOM 2156 C CA . LYS A 1 273 ? -23.762 5.965 -3.460 1.00 93.75 273 LYS A CA 1
ATOM 2157 C C . LYS A 1 273 ? -22.462 6.729 -3.715 1.00 93.75 273 LYS A C 1
ATOM 2159 O O . LYS A 1 273 ? -21.642 6.912 -2.814 1.00 93.75 273 LYS A O 1
ATOM 2164 N N . GLY A 1 274 ? -22.313 7.246 -4.937 1.00 93.69 274 GLY A N 1
ATOM 2165 C CA . GLY A 1 274 ? -21.170 8.071 -5.341 1.00 93.69 274 GLY A CA 1
ATOM 2166 C C . GLY A 1 274 ? -19.837 7.368 -5.075 1.00 93.69 274 GLY A C 1
ATOM 2167 O O . GLY A 1 274 ? -19.673 6.199 -5.403 1.00 93.69 274 GLY A O 1
ATOM 2168 N N . VAL A 1 275 ? -18.907 8.055 -4.407 1.00 94.81 275 VAL A N 1
ATOM 2169 C CA . VAL A 1 275 ? -17.578 7.510 -4.061 1.00 94.81 275 VAL A CA 1
ATOM 2170 C C . VAL A 1 275 ? -17.592 6.343 -3.061 1.00 94.81 275 VAL A C 1
ATOM 2172 O O . VAL A 1 275 ? -16.545 5.759 -2.794 1.00 94.81 275 VAL A O 1
ATOM 2175 N N . TRP A 1 276 ? -18.758 6.002 -2.502 1.00 96.75 276 TRP A N 1
ATOM 2176 C CA . TRP A 1 276 ? -18.963 4.848 -1.623 1.00 96.75 276 TRP A CA 1
ATOM 2177 C C . TRP A 1 276 ? -19.577 3.640 -2.347 1.00 96.75 276 TRP A C 1
ATOM 2179 O O . TRP A 1 276 ? -19.851 2.623 -1.702 1.00 96.75 276 TRP A O 1
ATOM 2189 N N . GLN A 1 277 ? -19.783 3.714 -3.665 1.00 93.62 277 GLN A N 1
ATOM 2190 C CA . GLN A 1 277 ? -20.148 2.557 -4.482 1.00 93.62 277 GLN A CA 1
ATOM 2191 C C . GLN A 1 277 ? -19.079 1.458 -4.362 1.00 93.62 277 GLN A C 1
ATOM 2193 O O . GLN A 1 277 ? -17.887 1.744 -4.261 1.00 93.62 277 GLN A O 1
ATOM 2198 N N . ASN A 1 278 ? -19.503 0.191 -4.333 1.00 96.50 278 ASN A N 1
ATOM 2199 C CA . ASN A 1 278 ? -18.629 -0.984 -4.213 1.00 96.50 278 ASN A CA 1
ATOM 2200 C C . ASN A 1 278 ? -17.691 -0.944 -2.988 1.00 96.50 278 ASN A C 1
ATOM 2202 O O . ASN A 1 278 ? -16.647 -1.607 -2.963 1.00 96.50 278 ASN A O 1
ATOM 2206 N N . SER A 1 279 ? -18.058 -0.172 -1.957 1.00 98.12 279 SER A N 1
ATOM 2207 C CA . SER A 1 279 ? -17.234 0.015 -0.766 1.00 98.12 279 SER A CA 1
ATOM 2208 C C . SER A 1 279 ? -17.483 -1.051 0.300 1.00 98.12 279 SER A C 1
ATOM 2210 O O . SER A 1 279 ? -18.594 -1.559 0.467 1.00 98.12 279 SER A O 1
ATOM 2212 N N . LYS A 1 280 ? -16.431 -1.371 1.057 1.00 98.00 280 LYS A N 1
ATOM 2213 C CA . LYS A 1 280 ? -16.451 -2.294 2.190 1.00 98.00 280 LYS A CA 1
ATOM 2214 C C . LYS A 1 280 ? -15.592 -1.754 3.329 1.00 98.00 280 LYS A C 1
ATOM 2216 O O . LYS A 1 280 ? -14.382 -1.595 3.171 1.00 98.00 280 LYS A O 1
ATOM 2221 N N . ILE A 1 281 ? -16.198 -1.564 4.500 1.00 98.38 281 ILE A N 1
ATOM 2222 C CA . ILE A 1 281 ? -15.472 -1.241 5.734 1.00 98.38 281 ILE A CA 1
ATOM 2223 C C . ILE A 1 281 ? -14.856 -2.513 6.341 1.00 98.38 281 ILE A C 1
ATOM 2225 O O . ILE A 1 281 ? -15.506 -3.557 6.442 1.00 98.38 281 ILE A O 1
ATOM 2229 N N . VAL A 1 282 ? -13.597 -2.420 6.764 1.00 98.00 282 VAL A N 1
ATOM 2230 C CA . VAL A 1 282 ? -12.843 -3.460 7.474 1.00 98.00 282 VAL A CA 1
ATOM 2231 C C . VAL A 1 282 ? -12.268 -2.840 8.743 1.00 98.00 282 VAL A C 1
ATOM 2233 O O . VAL A 1 282 ? -11.363 -2.016 8.672 1.00 98.00 282 VAL A O 1
ATOM 2236 N N . GLU A 1 283 ? -12.776 -3.228 9.911 1.00 97.44 283 GLU A N 1
ATOM 2237 C CA . GLU A 1 283 ? -12.300 -2.709 11.199 1.00 97.44 283 GLU A CA 1
ATOM 2238 C C . GLU A 1 283 ? -11.322 -3.675 11.876 1.00 97.44 283 GLU A C 1
ATOM 2240 O O . GLU A 1 283 ? -11.588 -4.874 11.978 1.00 97.44 283 GLU A O 1
ATOM 2245 N N . LEU A 1 284 ? -10.204 -3.151 12.384 1.00 94.69 284 LEU A N 1
ATOM 2246 C CA . LEU A 1 284 ? -9.256 -3.909 13.200 1.00 94.69 284 LEU A CA 1
ATOM 2247 C C . LEU A 1 284 ? -9.500 -3.645 14.690 1.00 94.69 284 LEU A C 1
ATOM 2249 O O . LEU A 1 284 ? -9.671 -2.509 15.126 1.00 94.69 284 LEU A O 1
ATOM 2253 N N . THR A 1 285 ? -9.501 -4.713 15.489 1.00 89.19 285 THR A N 1
ATOM 2254 C CA . THR A 1 285 ? -9.793 -4.653 16.933 1.00 89.19 285 THR A CA 1
ATOM 2255 C C . THR A 1 285 ? -8.645 -4.085 17.766 1.00 89.19 285 THR A C 1
ATOM 2257 O O . THR A 1 285 ? -8.870 -3.572 18.856 1.00 89.19 285 THR A O 1
ATOM 2260 N N . THR A 1 286 ? -7.412 -4.161 17.263 1.00 90.94 286 THR A N 1
ATOM 2261 C CA . THR A 1 286 ? -6.196 -3.662 17.920 1.00 90.94 286 THR A CA 1
ATOM 2262 C C . THR A 1 286 ? -5.390 -2.796 16.961 1.00 90.94 286 THR A C 1
ATOM 2264 O O . THR A 1 286 ? -5.511 -2.941 15.744 1.00 90.94 286 THR A O 1
ATOM 2267 N N . ARG A 1 287 ? -4.549 -1.899 17.485 1.00 91.62 287 ARG A N 1
ATOM 2268 C CA . ARG A 1 287 ? -3.597 -1.129 16.671 1.00 91.62 287 ARG A CA 1
ATOM 2269 C C . ARG A 1 287 ? -2.598 -2.056 15.970 1.00 91.62 287 ARG A C 1
ATOM 2271 O O . ARG A 1 287 ? -1.848 -2.777 16.627 1.00 91.62 287 ARG A O 1
ATOM 2278 N N . ASN A 1 288 ? -2.560 -2.014 14.639 1.00 91.44 288 ASN A N 1
ATOM 2279 C CA . ASN A 1 288 ? -1.682 -2.844 13.813 1.00 91.44 288 ASN A CA 1
ATOM 2280 C C . ASN A 1 288 ? -0.628 -2.063 13.013 1.00 91.44 288 ASN A C 1
ATOM 2282 O O . ASN A 1 288 ? 0.383 -2.662 12.644 1.00 91.44 288 ASN A O 1
ATOM 2286 N N . GLY A 1 289 ? -0.798 -0.758 12.793 1.00 92.94 289 GLY A N 1
ATOM 2287 C CA . GLY A 1 289 ? 0.091 0.066 11.966 1.00 92.94 289 GLY A CA 1
ATOM 2288 C C . GLY A 1 289 ? -0.316 0.072 10.491 1.00 92.94 289 GLY A C 1
ATOM 2289 O O . GLY A 1 289 ? -0.957 -0.867 10.018 1.00 92.94 289 GLY A O 1
ATOM 2290 N N . PHE A 1 290 ? 0.093 1.111 9.752 1.00 93.69 290 PHE A N 1
ATOM 2291 C CA . PHE A 1 290 ? -0.252 1.301 8.334 1.00 93.69 290 PHE A CA 1
ATOM 2292 C C . PHE A 1 290 ? 0.024 0.045 7.495 1.00 93.69 290 PHE A C 1
ATOM 2294 O O . PHE A 1 290 ? -0.873 -0.457 6.820 1.00 93.69 290 PHE A O 1
ATOM 2301 N N . GLY A 1 291 ? 1.225 -0.535 7.609 1.00 93.75 291 GLY A N 1
ATOM 2302 C CA . GLY A 1 291 ? 1.596 -1.697 6.801 1.00 93.75 291 GLY A CA 1
ATOM 2303 C C . GLY A 1 291 ? 0.727 -2.929 7.065 1.00 93.75 291 GLY A C 1
ATOM 2304 O O . GLY A 1 291 ? 0.382 -3.659 6.139 1.00 93.75 291 GLY A O 1
ATOM 2305 N N . PHE A 1 292 ? 0.308 -3.166 8.312 1.00 94.56 292 PHE A N 1
ATOM 2306 C CA . PHE A 1 292 ? -0.597 -4.279 8.605 1.00 94.56 292 PHE A CA 1
ATOM 2307 C C . PHE A 1 292 ? -2.067 -3.936 8.320 1.00 94.56 292 PHE A C 1
ATOM 2309 O O . PHE A 1 292 ? -2.807 -4.848 7.970 1.00 94.56 292 PHE A O 1
ATOM 2316 N N . ALA A 1 293 ? -2.484 -2.667 8.353 1.00 96.25 293 ALA A N 1
ATOM 2317 C CA . ALA A 1 293 ? -3.793 -2.263 7.837 1.00 96.25 293 ALA A CA 1
ATOM 2318 C C . ALA A 1 293 ? -3.911 -2.578 6.332 1.00 96.25 293 ALA A C 1
ATOM 2320 O O . ALA A 1 293 ? -4.844 -3.269 5.926 1.00 96.25 293 ALA A O 1
ATOM 2321 N N . VAL A 1 294 ? -2.907 -2.220 5.517 1.00 97.44 294 VAL A N 1
ATOM 2322 C CA . VAL A 1 294 ? -2.842 -2.631 4.097 1.00 97.44 294 VAL A CA 1
ATOM 2323 C C . VAL A 1 294 ? -2.904 -4.159 3.959 1.00 97.44 294 VAL A C 1
ATOM 2325 O O . VAL A 1 294 ? -3.660 -4.686 3.142 1.00 97.44 294 VAL A O 1
ATOM 2328 N N . LYS A 1 295 ? -2.163 -4.900 4.795 1.00 96.44 295 LYS A N 1
ATOM 2329 C CA . LYS A 1 295 ? -2.165 -6.374 4.801 1.00 96.44 295 LYS A CA 1
ATOM 2330 C C . LYS A 1 295 ? -3.535 -6.991 5.095 1.00 96.44 295 LYS A C 1
ATOM 2332 O O . LYS A 1 295 ? -3.860 -8.043 4.543 1.00 96.44 295 LYS A O 1
ATOM 2337 N N . GLU A 1 296 ? -4.312 -6.377 5.980 1.00 96.88 296 GLU A N 1
ATOM 2338 C CA . GLU A 1 296 ? -5.665 -6.821 6.311 1.00 96.88 296 GLU A CA 1
ATOM 2339 C C . GLU A 1 296 ? -6.649 -6.485 5.181 1.00 96.88 296 GLU A C 1
ATOM 2341 O O . GLU A 1 296 ? -7.394 -7.372 4.761 1.00 96.88 296 GLU A O 1
ATOM 2346 N N . GLY A 1 297 ? -6.567 -5.285 4.592 1.00 97.50 297 GLY A N 1
ATOM 2347 C CA . GLY A 1 297 ? -7.333 -4.911 3.396 1.00 97.50 297 GLY A CA 1
ATOM 2348 C C . GLY A 1 297 ? -7.072 -5.839 2.200 1.00 97.50 297 GLY A C 1
ATOM 2349 O O . GLY A 1 297 ? -8.009 -6.305 1.548 1.00 97.50 297 GLY A O 1
ATOM 2350 N N . LEU A 1 298 ? -5.812 -6.235 1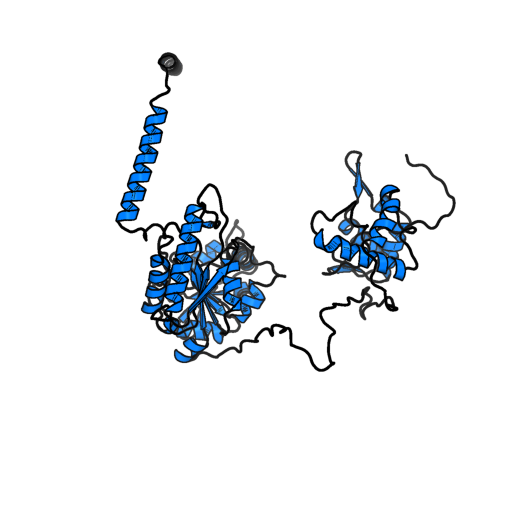.976 1.00 97.44 298 LEU A N 1
ATOM 2351 C CA . LEU A 1 298 ? -5.413 -7.176 0.917 1.00 97.44 298 LEU A CA 1
ATOM 2352 C C . LEU A 1 298 ? -6.131 -8.535 0.994 1.00 97.44 298 LEU A C 1
ATOM 2354 O O . LEU A 1 298 ? -6.221 -9.222 -0.025 1.00 97.44 298 LEU A O 1
ATOM 2358 N N . LYS A 1 299 ? -6.667 -8.945 2.153 1.00 96.25 299 LYS A N 1
ATOM 2359 C CA . LYS A 1 299 ? -7.455 -10.189 2.276 1.00 96.25 299 LYS A CA 1
ATOM 2360 C C . LYS A 1 299 ? -8.766 -10.150 1.487 1.00 96.25 299 LYS A C 1
ATOM 2362 O O . LYS A 1 299 ? -9.288 -11.217 1.172 1.00 96.25 299 LYS A O 1
ATOM 2367 N N . TYR A 1 300 ? -9.270 -8.955 1.188 1.00 96.56 300 TYR A N 1
ATOM 2368 C CA . TYR A 1 300 ? -10.524 -8.722 0.471 1.00 96.56 300 TYR A CA 1
ATOM 2369 C C . TYR A 1 300 ? -10.310 -8.356 -1.004 1.00 96.56 300 TYR A C 1
ATOM 2371 O O . TYR A 1 300 ? -11.240 -8.483 -1.791 1.00 96.56 300 TYR A O 1
ATOM 2379 N N . VAL A 1 301 ? -9.089 -7.972 -1.398 1.00 96.62 301 VAL A N 1
ATOM 2380 C CA . VAL A 1 301 ? -8.743 -7.703 -2.803 1.00 96.62 301 VAL A CA 1
ATOM 2381 C C . VAL A 1 301 ? -8.688 -9.004 -3.606 1.00 96.62 301 VAL A C 1
ATOM 2383 O O . VAL A 1 301 ? -7.838 -9.868 -3.347 1.00 96.62 301 VAL A O 1
ATOM 2386 N N . THR A 1 302 ? -9.561 -9.098 -4.607 1.00 94.62 302 THR A N 1
ATOM 2387 C CA . THR A 1 302 ? -9.666 -10.187 -5.592 1.00 94.62 302 THR A CA 1
ATOM 2388 C C . THR A 1 302 ? -9.096 -9.826 -6.965 1.00 94.62 302 THR A C 1
ATOM 2390 O O . THR A 1 302 ? -8.920 -10.721 -7.783 1.00 94.62 302 THR A O 1
ATOM 2393 N N . THR A 1 303 ? -8.772 -8.556 -7.217 1.00 96.62 303 THR A N 1
ATOM 2394 C CA . THR A 1 303 ? -8.263 -8.055 -8.504 1.00 96.62 303 THR A CA 1
ATOM 2395 C C . THR A 1 303 ? -6.734 -8.184 -8.630 1.00 96.62 303 THR A C 1
ATOM 2397 O O . THR A 1 303 ? -6.026 -8.176 -7.610 1.00 96.62 303 THR A O 1
ATOM 2400 N N . PRO A 1 304 ? -6.182 -8.319 -9.854 1.00 97.00 304 PRO A N 1
ATOM 2401 C CA . PRO A 1 304 ? -4.746 -8.527 -10.070 1.00 97.00 304 PRO A CA 1
ATOM 2402 C C . PRO A 1 304 ? -3.871 -7.343 -9.652 1.00 97.00 304 PRO A C 1
ATOM 2404 O O . PRO A 1 304 ? -2.747 -7.558 -9.188 1.00 97.00 304 PRO A O 1
ATOM 2407 N N . LEU A 1 305 ? -4.391 -6.121 -9.758 1.00 98.25 305 LEU A N 1
ATOM 2408 C CA . LEU A 1 305 ? -3.774 -4.884 -9.292 1.00 98.25 305 LEU A CA 1
ATOM 2409 C C . LEU A 1 305 ? -4.499 -4.346 -8.052 1.00 98.25 305 LEU A C 1
ATOM 2411 O O . LEU A 1 305 ? -5.684 -4.610 -7.824 1.00 98.25 305 LEU A O 1
ATOM 2415 N N . VAL A 1 306 ? -3.778 -3.555 -7.263 1.00 98.62 306 VAL A N 1
ATOM 2416 C CA . VAL A 1 306 ? -4.299 -2.805 -6.120 1.00 98.62 306 VAL A CA 1
ATOM 2417 C C . VAL A 1 306 ? -3.702 -1.402 -6.105 1.00 98.62 306 VAL A C 1
ATOM 2419 O O . VAL A 1 306 ? -2.495 -1.245 -6.284 1.00 98.62 306 VAL A O 1
ATOM 2422 N N . LEU A 1 307 ? -4.537 -0.394 -5.862 1.00 98.75 307 LEU A N 1
ATOM 2423 C CA . LEU A 1 307 ? -4.110 0.948 -5.485 1.00 98.75 307 LEU A CA 1
ATOM 2424 C C . LEU A 1 307 ? -4.203 1.071 -3.964 1.00 98.75 307 LEU A C 1
ATOM 2426 O O . LEU A 1 307 ? -5.246 0.779 -3.383 1.00 98.75 307 LEU A O 1
ATOM 2430 N N . VAL A 1 308 ? -3.126 1.490 -3.305 1.00 98.62 308 VAL A N 1
ATOM 2431 C CA . VAL A 1 308 ? -3.132 1.785 -1.866 1.00 98.62 308 VAL A CA 1
ATOM 2432 C C . VAL A 1 308 ? -3.203 3.292 -1.675 1.00 98.62 308 VAL A C 1
ATOM 2434 O O . VAL A 1 308 ? -2.412 4.024 -2.261 1.00 98.62 308 VAL A O 1
ATOM 2437 N N . LEU A 1 309 ? -4.141 3.735 -0.843 1.00 98.00 309 LEU A N 1
ATOM 2438 C CA . LEU A 1 309 ? -4.461 5.128 -0.556 1.00 98.00 309 LEU A CA 1
ATOM 2439 C C . LEU A 1 309 ? -4.482 5.347 0.965 1.00 98.00 309 LEU A C 1
ATOM 2441 O O . LEU A 1 309 ? -4.954 4.501 1.728 1.00 98.00 309 LEU A O 1
ATOM 2445 N N . GLN A 1 310 ? -3.983 6.488 1.429 1.00 94.75 310 GLN A N 1
ATOM 2446 C CA . GLN A 1 310 ? -4.168 6.933 2.814 1.00 94.75 310 GLN A CA 1
ATOM 2447 C C . GLN A 1 310 ? -5.310 7.949 2.850 1.00 94.75 310 GLN A C 1
ATOM 2449 O O . GLN A 1 310 ? -5.491 8.719 1.912 1.00 94.75 310 GLN A O 1
ATOM 2454 N N . HIS A 1 311 ? -6.077 7.956 3.938 1.00 94.88 311 HIS A N 1
ATOM 2455 C CA . HIS A 1 311 ? -7.244 8.825 4.127 1.00 94.88 311 HIS A CA 1
ATOM 2456 C C . HIS A 1 311 ? -6.981 10.333 3.955 1.00 94.88 311 HIS A C 1
ATOM 2458 O O . HIS A 1 311 ? -7.928 11.078 3.728 1.00 94.88 311 HIS A O 1
ATOM 2464 N N . ASP A 1 312 ? -5.733 10.782 4.078 1.00 92.94 312 ASP A N 1
ATOM 2465 C CA . ASP A 1 312 ? -5.274 12.170 3.994 1.00 92.94 312 ASP A CA 1
ATOM 2466 C C . ASP A 1 312 ? -4.450 12.479 2.725 1.00 92.94 312 ASP A C 1
ATOM 2468 O O . ASP A 1 312 ? -3.942 13.595 2.587 1.00 92.94 312 ASP A O 1
ATOM 2472 N N . ARG A 1 313 ? -4.328 11.534 1.782 1.00 95.19 313 ARG A N 1
ATOM 2473 C CA . ARG A 1 313 ? -3.577 11.688 0.523 1.00 95.19 313 ARG A CA 1
ATOM 2474 C C . ARG A 1 313 ? -4.504 11.982 -0.650 1.00 95.19 313 ARG A C 1
ATOM 2476 O O . ARG A 1 313 ? -4.993 11.071 -1.308 1.00 95.19 313 ARG A O 1
ATOM 2483 N N . THR A 1 314 ? -4.714 13.260 -0.937 1.00 95.94 314 THR A N 1
ATOM 2484 C CA . THR A 1 314 ? -5.514 13.705 -2.085 1.00 95.94 314 THR A CA 1
ATOM 2485 C C . THR A 1 314 ? -4.780 13.550 -3.409 1.00 95.94 314 THR A C 1
ATOM 2487 O O . THR A 1 314 ? -3.559 13.702 -3.475 1.00 95.94 314 THR A O 1
ATOM 2490 N N . PHE A 1 315 ? -5.544 13.351 -4.478 1.00 96.88 315 PHE A N 1
ATOM 2491 C CA . PHE A 1 315 ? -5.073 13.574 -5.843 1.00 96.88 315 PHE A CA 1
ATOM 2492 C C . PHE A 1 315 ? -5.101 15.082 -6.134 1.00 96.88 315 PHE A C 1
ATOM 2494 O O . PHE A 1 315 ? -5.975 15.797 -5.641 1.00 96.88 315 PHE A O 1
ATOM 2501 N N . MET A 1 316 ? -4.117 15.580 -6.879 1.00 95.81 316 MET A N 1
ATOM 2502 C CA . MET A 1 316 ? -3.920 17.017 -7.134 1.00 95.81 316 MET A CA 1
ATOM 2503 C C . MET A 1 316 ? -4.110 17.402 -8.605 1.00 95.81 316 MET A C 1
ATOM 2505 O O . MET A 1 316 ? -4.392 18.563 -8.891 1.00 95.81 316 MET A O 1
ATOM 2509 N N . ARG A 1 317 ? -3.949 16.431 -9.506 1.00 96.06 317 ARG A N 1
ATOM 2510 C CA . ARG A 1 317 ? -4.107 16.528 -10.960 1.00 96.06 317 ARG A CA 1
ATOM 2511 C C . ARG A 1 317 ? -4.425 15.148 -11.530 1.00 96.06 317 ARG A C 1
ATOM 2513 O O . ARG A 1 317 ? -4.202 14.141 -10.849 1.00 96.06 317 ARG A O 1
ATOM 2520 N N . ASP A 1 318 ? -4.860 15.122 -12.781 1.00 96.56 318 ASP A N 1
ATOM 2521 C CA . ASP A 1 318 ? -4.967 13.898 -13.570 1.00 96.56 318 ASP A CA 1
ATOM 2522 C C . ASP A 1 318 ? -3.591 13.244 -13.792 1.00 96.56 318 ASP A C 1
ATOM 2524 O O . ASP A 1 318 ? -2.532 13.882 -13.712 1.00 96.56 318 ASP A O 1
ATOM 2528 N N . PHE A 1 319 ? -3.610 11.946 -14.080 1.00 96.56 319 PHE A N 1
ATOM 2529 C CA . PHE A 1 319 ? -2.453 11.166 -14.515 1.00 96.56 319 PHE A CA 1
ATOM 2530 C C . PHE A 1 319 ? -2.919 10.029 -15.427 1.00 96.56 319 PHE A C 1
ATOM 2532 O O . PHE A 1 319 ? -4.082 9.621 -15.373 1.00 96.56 319 PHE A O 1
ATOM 2539 N N 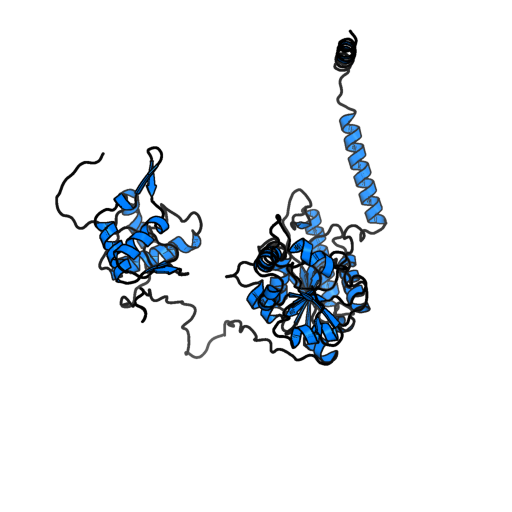. ASP A 1 320 ? -2.016 9.482 -16.241 1.00 96.81 320 ASP A N 1
ATOM 2540 C CA . ASP A 1 320 ? -2.346 8.373 -17.138 1.00 96.81 320 ASP A CA 1
ATOM 2541 C C . ASP A 1 320 ? -2.443 7.038 -16.375 1.00 96.81 320 ASP A C 1
ATOM 2543 O O . ASP A 1 320 ? -1.537 6.198 -16.353 1.00 96.81 320 ASP A O 1
ATOM 2547 N N . LEU A 1 321 ? -3.584 6.849 -15.712 1.00 97.44 321 LEU A N 1
ATOM 2548 C CA . LEU A 1 321 ? -3.939 5.621 -15.009 1.00 97.44 321 LEU A CA 1
ATOM 2549 C C . LEU A 1 321 ? -3.893 4.397 -15.937 1.00 97.44 321 LEU A C 1
ATOM 2551 O O . LEU A 1 321 ? -3.527 3.309 -15.489 1.00 97.44 321 LEU A O 1
ATOM 2555 N N . LEU A 1 322 ? -4.240 4.560 -17.218 1.00 97.19 322 LEU A N 1
ATOM 2556 C CA . LEU A 1 322 ? -4.248 3.466 -18.182 1.00 97.19 322 LEU A CA 1
ATOM 2557 C C . LEU A 1 322 ? -2.820 3.009 -18.505 1.00 97.19 322 LEU A C 1
ATOM 2559 O O . LEU A 1 322 ? -2.548 1.811 -18.426 1.00 97.19 322 LEU A O 1
ATOM 2563 N N . ALA A 1 323 ? -1.895 3.929 -18.787 1.00 96.88 323 ALA A N 1
ATOM 2564 C CA . ALA A 1 323 ? -0.484 3.610 -18.995 1.00 96.88 323 ALA A CA 1
ATOM 2565 C C . ALA A 1 323 ? 0.166 3.008 -17.742 1.00 96.88 323 ALA A C 1
ATOM 2567 O O . ALA A 1 323 ? 0.891 2.019 -17.851 1.00 96.88 323 ALA A O 1
ATOM 2568 N N . VAL A 1 324 ? -0.139 3.516 -16.540 1.00 98.00 324 VAL A N 1
ATOM 2569 C CA . VAL A 1 324 ? 0.359 2.919 -15.285 1.00 98.00 324 VAL A CA 1
ATOM 2570 C C . VAL A 1 324 ? -0.175 1.492 -15.094 1.00 98.00 324 VAL A C 1
ATOM 2572 O O . VAL A 1 324 ? 0.588 0.592 -14.737 1.00 98.00 324 VAL A O 1
ATOM 2575 N N . CYS A 1 325 ? -1.457 1.235 -15.365 1.00 97.81 325 CYS A N 1
ATOM 2576 C CA . CYS A 1 325 ? -2.021 -0.114 -15.286 1.00 97.81 325 CYS A CA 1
ATOM 2577 C C . CYS A 1 325 ? -1.500 -1.053 -16.388 1.00 97.81 325 CYS A C 1
ATOM 2579 O O . CYS A 1 325 ? -1.241 -2.221 -16.090 1.00 97.81 325 CYS A O 1
ATOM 2581 N N . LYS A 1 326 ? -1.276 -0.570 -17.619 1.00 96.56 326 LYS A N 1
ATOM 2582 C CA . LYS A 1 326 ? -0.583 -1.305 -18.698 1.00 96.56 326 LYS A CA 1
ATOM 2583 C C . LYS A 1 326 ? 0.828 -1.701 -18.263 1.00 96.56 326 LYS A C 1
ATOM 2585 O O . LYS A 1 326 ? 1.171 -2.882 -18.289 1.00 96.56 326 LYS A O 1
ATOM 2590 N N . ALA A 1 327 ? 1.604 -0.737 -17.769 1.00 96.12 327 ALA A N 1
ATOM 2591 C CA . ALA A 1 327 ? 2.963 -0.939 -17.283 1.00 96.12 327 ALA A CA 1
ATOM 2592 C C . ALA A 1 327 ? 3.015 -2.004 -16.175 1.00 96.12 327 ALA A C 1
ATOM 2594 O O . ALA A 1 327 ? 3.702 -3.012 -16.319 1.00 96.12 327 ALA A O 1
ATOM 2595 N N . VAL A 1 328 ? 2.223 -1.850 -15.107 1.00 96.62 328 VAL A N 1
ATOM 2596 C CA . VAL A 1 328 ? 2.229 -2.789 -13.968 1.00 96.62 328 VAL A CA 1
ATOM 2597 C C . VAL A 1 328 ? 1.588 -4.149 -14.299 1.00 96.62 328 VAL A C 1
ATOM 2599 O O . VAL A 1 328 ? 1.928 -5.134 -13.651 1.00 96.62 328 VAL A O 1
ATOM 2602 N N . SER A 1 329 ? 0.684 -4.264 -15.278 1.00 94.19 329 SER A N 1
ATOM 2603 C CA . SER A 1 329 ? 0.123 -5.573 -15.671 1.00 94.19 329 SER A CA 1
ATOM 2604 C C . SER A 1 329 ? 1.064 -6.367 -16.581 1.00 94.19 329 SER A C 1
ATOM 2606 O O . SER A 1 329 ? 1.297 -7.547 -16.313 1.00 94.19 329 SER A O 1
ATOM 2608 N N . ARG A 1 330 ? 1.637 -5.725 -17.610 1.00 92.31 330 ARG A N 1
ATOM 2609 C CA . ARG A 1 330 ? 2.410 -6.392 -18.673 1.00 92.31 330 ARG A CA 1
ATOM 2610 C C . ARG A 1 330 ? 3.895 -6.568 -18.381 1.00 92.31 330 ARG A C 1
ATOM 2612 O O . ARG A 1 330 ? 4.482 -7.564 -18.793 1.00 92.31 330 ARG A O 1
ATOM 2619 N N . ARG A 1 331 ? 4.535 -5.626 -17.683 1.00 92.38 331 ARG A N 1
ATOM 2620 C CA . ARG A 1 331 ? 5.976 -5.706 -17.397 1.00 92.38 331 ARG A CA 1
ATOM 2621 C C . ARG A 1 331 ? 6.242 -6.629 -16.215 1.00 92.38 331 ARG A C 1
ATOM 2623 O O . ARG A 1 331 ? 5.800 -6.360 -15.097 1.00 92.38 331 ARG A O 1
ATOM 2630 N N . GLU A 1 332 ? 7.025 -7.690 -16.403 1.00 90.69 332 GLU A N 1
ATOM 2631 C CA . GLU A 1 332 ? 7.440 -8.555 -15.287 1.00 90.69 332 GLU A CA 1
ATOM 2632 C C . GLU A 1 332 ? 8.253 -7.786 -14.230 1.00 90.69 332 GLU A C 1
ATOM 2634 O O . GLU A 1 332 ? 8.020 -7.945 -13.029 1.00 90.69 332 GLU A O 1
ATOM 2639 N N . ASP A 1 333 ? 9.114 -6.872 -14.685 1.00 92.50 333 ASP A N 1
ATOM 2640 C CA . ASP A 1 333 ? 10.003 -6.024 -13.887 1.00 92.50 333 ASP A CA 1
ATOM 2641 C C . ASP A 1 333 ? 9.337 -4.769 -13.285 1.00 92.50 333 ASP A C 1
ATOM 2643 O O . ASP A 1 333 ? 9.994 -4.015 -12.566 1.00 92.50 333 ASP A O 1
ATOM 2647 N N . MET A 1 334 ? 8.033 -4.553 -13.498 1.00 96.19 334 MET A N 1
ATOM 2648 C CA . MET A 1 334 ? 7.256 -3.518 -12.800 1.00 96.19 334 MET A CA 1
ATOM 2649 C C . MET A 1 334 ? 6.209 -4.161 -11.894 1.00 96.19 334 MET A C 1
ATOM 2651 O O . MET A 1 334 ? 5.174 -4.643 -12.340 1.00 96.19 334 MET A O 1
ATOM 2655 N N . ASN A 1 335 ? 6.472 -4.187 -10.590 1.00 97.12 335 ASN A N 1
ATOM 2656 C CA . ASN A 1 335 ? 5.564 -4.736 -9.581 1.00 97.12 335 ASN A CA 1
ATOM 2657 C C . ASN A 1 335 ? 4.813 -3.650 -8.801 1.00 97.12 335 ASN A C 1
ATOM 2659 O O . ASN A 1 335 ? 3.774 -3.939 -8.206 1.00 97.12 335 ASN A O 1
ATOM 2663 N N . TYR A 1 336 ? 5.344 -2.429 -8.785 1.00 98.12 336 TYR A N 1
ATOM 2664 C CA . TYR A 1 336 ? 4.877 -1.291 -7.998 1.00 98.12 336 TYR A CA 1
ATOM 2665 C C . TYR A 1 336 ? 5.213 0.011 -8.733 1.00 98.12 336 TYR A C 1
ATOM 2667 O O . TYR A 1 336 ? 6.340 0.162 -9.204 1.00 98.12 336 TYR A O 1
ATOM 2675 N N . VAL A 1 337 ? 4.265 0.948 -8.779 1.00 98.62 337 VAL A N 1
ATOM 2676 C CA . VAL A 1 337 ? 4.434 2.325 -9.259 1.00 98.62 337 VAL A CA 1
ATOM 2677 C C . VAL A 1 337 ? 3.911 3.291 -8.196 1.00 98.62 337 VAL A C 1
ATOM 2679 O O . VAL A 1 337 ? 2.718 3.304 -7.886 1.00 98.62 337 VAL A O 1
ATOM 2682 N N . LEU A 1 338 ? 4.808 4.109 -7.651 1.00 98.50 338 LEU A N 1
ATOM 2683 C CA . LEU A 1 338 ? 4.494 5.261 -6.806 1.00 98.50 338 LEU A CA 1
ATOM 2684 C C . LEU A 1 338 ? 3.992 6.429 -7.665 1.00 98.50 338 LEU A C 1
ATOM 2686 O O . LEU A 1 338 ? 4.558 6.697 -8.724 1.00 98.50 338 LEU A O 1
ATOM 2690 N N . LEU A 1 339 ? 2.970 7.144 -7.194 1.00 98.12 339 LEU A N 1
ATOM 2691 C CA . LEU A 1 339 ? 2.537 8.413 -7.784 1.00 98.12 339 LEU A CA 1
ATOM 2692 C C . LEU A 1 339 ? 3.290 9.585 -7.133 1.00 98.12 339 LEU A C 1
ATOM 2694 O O . LEU A 1 339 ? 3.533 9.576 -5.922 1.00 98.12 339 LEU A O 1
ATOM 2698 N N . GLN A 1 340 ? 3.655 10.600 -7.924 1.00 95.75 340 GLN A N 1
ATOM 2699 C CA . GLN A 1 340 ? 4.534 11.678 -7.458 1.00 95.75 340 GLN A CA 1
ATOM 2700 C C . GLN A 1 340 ? 3.967 12.448 -6.268 1.00 95.75 340 GLN A C 1
ATOM 2702 O O . GLN A 1 340 ? 2.820 12.894 -6.272 1.00 95.75 340 GLN A O 1
ATOM 2707 N N . THR A 1 341 ? 4.831 12.701 -5.292 1.00 94.88 341 THR A N 1
ATOM 2708 C CA . THR A 1 341 ? 4.597 13.635 -4.187 1.00 94.88 341 THR A CA 1
ATOM 2709 C C . THR A 1 341 ? 5.562 14.814 -4.301 1.00 94.88 341 THR A C 1
ATOM 2711 O O . THR A 1 341 ? 6.530 14.759 -5.057 1.00 94.88 341 THR A O 1
ATOM 2714 N N . SER A 1 342 ? 5.385 15.856 -3.485 1.00 91.31 342 SER A N 1
ATOM 2715 C CA . SER A 1 342 ? 6.369 16.949 -3.387 1.00 91.31 342 SER A CA 1
ATOM 2716 C C . SER A 1 342 ? 7.790 16.479 -3.038 1.00 91.31 342 SER A C 1
ATOM 2718 O O . SER A 1 342 ? 8.752 17.140 -3.407 1.00 91.31 342 SER A O 1
ATOM 2720 N N . SER A 1 343 ? 7.940 15.337 -2.358 1.00 89.56 343 SER A N 1
ATOM 2721 C CA . SER A 1 343 ? 9.244 14.752 -2.008 1.00 89.56 343 SER A CA 1
ATOM 2722 C C . SER A 1 343 ? 9.907 13.981 -3.158 1.00 89.56 343 SER A C 1
ATOM 2724 O O . SER A 1 343 ? 11.044 13.544 -3.011 1.00 89.56 343 SER A O 1
ATOM 2726 N N . THR A 1 344 ? 9.216 13.799 -4.288 1.00 92.56 344 THR A N 1
ATOM 2727 C CA . THR A 1 344 ? 9.677 12.997 -5.434 1.00 92.56 344 THR A CA 1
ATOM 2728 C C . THR A 1 344 ? 9.509 13.725 -6.775 1.00 92.56 344 THR A C 1
ATOM 2730 O O . THR A 1 344 ? 9.443 13.068 -7.807 1.00 92.56 344 THR A O 1
ATOM 2733 N N . LEU A 1 345 ? 9.411 15.060 -6.777 1.00 88.31 345 LEU A N 1
ATOM 2734 C CA . LEU A 1 345 ? 9.301 15.853 -8.012 1.00 88.31 345 LEU A CA 1
ATOM 2735 C C . LEU A 1 345 ? 10.602 15.860 -8.819 1.00 88.31 345 LEU A C 1
ATOM 2737 O O . LEU A 1 345 ? 10.596 15.593 -10.008 1.00 88.31 345 LEU A O 1
ATOM 2741 N N . ASN A 1 346 ? 11.734 16.085 -8.151 1.00 86.50 346 ASN A N 1
ATOM 2742 C CA . ASN A 1 346 ? 13.062 16.078 -8.772 1.00 86.50 346 ASN A CA 1
ATOM 2743 C C . ASN A 1 346 ? 13.799 14.769 -8.444 1.00 86.50 346 ASN A C 1
ATOM 2745 O O . ASN A 1 346 ? 14.927 14.782 -7.947 1.00 86.50 346 ASN A O 1
ATOM 2749 N N . TYR A 1 347 ? 13.126 13.624 -8.611 1.00 91.31 347 TYR A N 1
ATOM 2750 C CA . TYR A 1 347 ? 13.621 12.350 -8.077 1.00 91.31 347 TYR A CA 1
ATOM 2751 C C . TYR A 1 347 ? 14.890 11.846 -8.780 1.00 91.31 347 TYR A C 1
ATOM 2753 O O . TYR A 1 347 ? 15.753 11.265 -8.125 1.00 91.31 347 TYR A O 1
ATOM 2761 N N . SER A 1 348 ? 15.059 12.151 -10.069 1.00 89.44 348 SER A N 1
ATOM 2762 C CA . SER A 1 348 ? 16.305 11.933 -10.820 1.00 89.44 348 SER A CA 1
ATOM 2763 C C . SER A 1 348 ? 17.525 12.558 -10.130 1.00 89.44 348 SER A C 1
ATOM 2765 O O . SER A 1 348 ? 18.549 11.895 -9.985 1.00 89.44 348 SER A O 1
ATOM 2767 N N . ASN A 1 349 ? 17.390 13.785 -9.617 1.00 87.06 349 ASN A N 1
ATOM 2768 C CA . ASN A 1 349 ? 18.436 14.500 -8.875 1.00 87.06 349 ASN A CA 1
ATOM 2769 C C . ASN A 1 349 ? 18.600 13.976 -7.435 1.00 87.06 349 ASN A C 1
ATOM 2771 O O . ASN A 1 349 ? 19.678 14.069 -6.848 1.00 87.06 349 ASN A O 1
ATOM 2775 N N . LEU A 1 350 ? 17.537 13.411 -6.851 1.00 87.44 350 LEU A N 1
ATOM 2776 C CA . LEU A 1 350 ? 17.565 12.838 -5.505 1.00 87.44 350 LEU A CA 1
ATOM 2777 C C . LEU A 1 3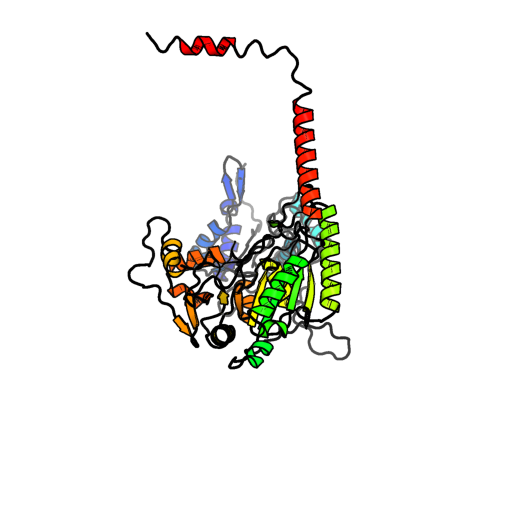50 ? 18.234 11.453 -5.467 1.00 87.44 350 LEU A C 1
ATOM 2779 O O . LEU A 1 350 ? 18.909 11.140 -4.486 1.00 87.44 350 LEU A O 1
ATOM 2783 N N . ILE A 1 351 ? 18.089 10.637 -6.518 1.00 89.62 351 ILE A N 1
ATOM 2784 C CA . ILE A 1 351 ? 18.659 9.282 -6.599 1.00 89.62 351 ILE A CA 1
ATOM 2785 C C . ILE A 1 351 ? 20.175 9.268 -6.308 1.00 89.62 351 ILE A C 1
ATOM 2787 O O . ILE A 1 351 ? 20.564 8.554 -5.381 1.00 89.62 351 ILE A O 1
ATOM 2791 N N . PRO A 1 352 ? 21.043 10.061 -6.977 1.00 85.75 352 PRO A N 1
ATOM 2792 C CA . PRO A 1 352 ? 22.474 10.099 -6.670 1.00 85.75 352 PRO A CA 1
ATOM 2793 C C . PRO A 1 352 ? 22.774 10.399 -5.198 1.00 85.75 352 PRO A C 1
ATOM 2795 O O . PRO A 1 352 ? 23.635 9.754 -4.607 1.00 85.75 352 PRO A O 1
ATOM 2798 N N . THR A 1 353 ? 22.031 11.321 -4.581 1.00 85.19 353 THR A N 1
ATOM 2799 C CA . THR A 1 353 ? 22.173 11.686 -3.161 1.00 85.19 353 THR A CA 1
ATOM 2800 C C . THR A 1 353 ? 21.718 10.562 -2.223 1.00 85.19 353 THR A C 1
ATOM 2802 O O . THR A 1 353 ? 22.328 10.330 -1.181 1.00 85.19 353 THR A O 1
ATOM 2805 N N . LEU A 1 354 ? 20.666 9.820 -2.584 1.00 86.81 354 LEU A N 1
ATOM 2806 C CA . LEU A 1 354 ? 20.205 8.665 -1.811 1.00 86.81 354 LEU A CA 1
ATOM 2807 C C . LEU A 1 354 ? 21.208 7.505 -1.857 1.00 86.81 354 LEU A C 1
ATOM 2809 O O . LEU A 1 354 ? 21.394 6.833 -0.836 1.00 86.81 354 LEU A O 1
ATOM 2813 N N . LEU A 1 355 ? 21.861 7.279 -3.001 1.00 86.31 355 LEU A N 1
ATOM 2814 C CA . LEU A 1 355 ? 22.842 6.204 -3.180 1.00 86.31 355 LEU A CA 1
ATOM 2815 C C . LEU A 1 355 ? 24.218 6.556 -2.582 1.00 86.31 355 LEU A C 1
ATOM 2817 O O . LEU A 1 355 ? 24.814 5.734 -1.887 1.00 86.31 355 LEU A O 1
ATOM 2821 N N . ASN A 1 356 ? 24.692 7.792 -2.748 1.00 77.38 356 ASN A N 1
ATOM 2822 C CA . ASN A 1 356 ? 26.001 8.230 -2.257 1.00 77.38 356 ASN A CA 1
ATOM 2823 C C . ASN A 1 356 ? 25.973 8.603 -0.762 1.00 77.38 356 ASN A C 1
ATOM 2825 O O . ASN A 1 356 ? 25.906 9.775 -0.394 1.00 77.38 356 ASN A O 1
ATOM 2829 N N . LYS A 1 357 ? 26.070 7.601 0.124 1.00 61.91 357 LYS A N 1
ATOM 2830 C CA . LYS A 1 357 ? 26.233 7.807 1.575 1.00 61.91 357 LYS A CA 1
ATOM 2831 C C . LYS A 1 357 ? 27.627 7.368 2.056 1.00 61.91 357 LYS A C 1
ATOM 2833 O O . LYS A 1 357 ? 28.084 6.284 1.714 1.00 61.91 357 LYS A O 1
ATOM 2838 N N . ASN A 1 358 ? 28.250 8.184 2.916 1.00 48.84 358 ASN A N 1
ATOM 2839 C CA . ASN A 1 358 ? 29.557 7.966 3.573 1.00 48.84 358 ASN A CA 1
ATOM 2840 C C . ASN A 1 358 ? 30.814 8.045 2.672 1.00 48.84 358 ASN A C 1
ATOM 2842 O O . ASN A 1 358 ? 31.776 7.325 2.918 1.00 48.84 358 ASN A O 1
ATOM 2846 N N . GLY A 1 359 ? 30.844 8.889 1.634 1.00 50.41 359 GLY A N 1
ATOM 2847 C CA . GLY A 1 359 ? 32.063 9.138 0.832 1.00 50.41 359 GLY A CA 1
ATOM 2848 C C . GLY A 1 359 ? 32.486 8.002 -0.113 1.00 50.41 359 GLY A C 1
ATOM 2849 O O . GLY A 1 359 ? 33.176 8.249 -1.101 1.00 50.41 359 GLY A O 1
ATOM 2850 N N . ASN A 1 360 ? 31.994 6.782 0.109 1.00 50.72 360 ASN A N 1
ATOM 2851 C CA . ASN A 1 360 ? 32.015 5.716 -0.882 1.00 50.72 360 ASN A CA 1
ATOM 2852 C C . ASN A 1 360 ? 31.242 6.176 -2.127 1.00 50.72 360 ASN A C 1
ATOM 2854 O O . ASN A 1 360 ? 30.019 6.320 -2.078 1.00 50.72 360 ASN A O 1
ATOM 2858 N N . LYS A 1 361 ? 31.952 6.355 -3.252 1.00 51.38 361 LYS A N 1
ATOM 2859 C CA . LYS A 1 361 ? 31.382 6.532 -4.601 1.00 51.38 361 LYS A CA 1
ATOM 2860 C C . LYS A 1 361 ? 30.739 5.223 -5.082 1.00 51.38 361 LYS A C 1
ATOM 2862 O O . LYS A 1 361 ? 31.182 4.611 -6.053 1.00 51.38 361 LYS A O 1
ATOM 2867 N N . ALA A 1 362 ? 29.721 4.758 -4.367 1.00 47.19 362 ALA A N 1
ATOM 2868 C CA . ALA A 1 362 ? 29.011 3.532 -4.675 1.00 47.19 362 ALA A CA 1
ATOM 2869 C C . ALA A 1 362 ? 28.100 3.742 -5.897 1.00 47.19 362 ALA A C 1
ATOM 2871 O O . ALA A 1 362 ? 26.929 4.091 -5.788 1.00 47.19 362 ALA A O 1
ATOM 2872 N N . ILE A 1 363 ? 28.660 3.456 -7.077 1.00 51.34 363 ILE A N 1
ATOM 2873 C CA . ILE A 1 363 ? 27.905 3.078 -8.280 1.00 51.34 363 ILE A CA 1
ATOM 2874 C C . ILE A 1 363 ? 27.015 4.209 -8.851 1.00 51.34 363 ILE A C 1
ATOM 2876 O O . ILE A 1 363 ? 25.929 3.973 -9.376 1.00 51.34 363 ILE A O 1
ATOM 2880 N N . THR A 1 364 ? 27.527 5.445 -8.859 1.00 50.00 364 THR A N 1
ATOM 2881 C CA . THR A 1 364 ? 27.139 6.474 -9.855 1.00 50.00 364 THR A CA 1
ATOM 2882 C C . THR A 1 364 ? 28.266 6.770 -10.854 1.00 50.00 364 THR A C 1
ATOM 2884 O O . THR A 1 364 ? 28.300 7.828 -11.476 1.00 50.00 364 THR A O 1
ATOM 2887 N N . SER A 1 365 ? 29.210 5.839 -11.025 1.00 42.91 365 SER A N 1
ATOM 2888 C CA . SER A 1 365 ? 30.258 5.896 -12.049 1.00 42.91 365 SER A CA 1
ATOM 2889 C C . SER A 1 365 ? 29.670 5.623 -13.443 1.00 42.91 365 SER A C 1
ATOM 2891 O O . SER A 1 365 ? 29.672 4.488 -13.915 1.00 42.91 365 SER A O 1
ATOM 2893 N N . GLY A 1 366 ? 29.128 6.666 -14.078 1.00 46.69 366 GLY A N 1
ATOM 2894 C CA . GLY A 1 366 ? 28.722 6.679 -15.493 1.00 46.69 366 GLY A CA 1
ATOM 2895 C C . GLY A 1 366 ? 27.300 6.200 -15.819 1.00 46.69 366 GLY A C 1
ATOM 2896 O O . GLY A 1 366 ? 26.855 6.371 -16.949 1.00 46.69 366 GLY A O 1
ATOM 2897 N N . ALA A 1 367 ? 26.557 5.634 -14.863 1.00 53.97 367 ALA A N 1
ATOM 2898 C CA . ALA A 1 367 ? 25.167 5.228 -15.086 1.00 53.97 367 ALA A CA 1
ATOM 2899 C C . ALA A 1 367 ? 24.205 6.424 -14.948 1.00 53.97 367 ALA A C 1
ATOM 2901 O O . ALA A 1 367 ? 23.769 6.763 -13.849 1.00 53.97 367 ALA A O 1
ATOM 2902 N N . GLU A 1 368 ? 23.877 7.054 -16.075 1.00 64.56 368 GLU A N 1
ATOM 2903 C CA . GLU A 1 368 ? 22.867 8.113 -16.170 1.00 64.56 368 GLU A CA 1
ATOM 2904 C C . GLU A 1 368 ? 21.482 7.608 -15.709 1.00 64.56 368 GLU A C 1
ATOM 2906 O O . GLU A 1 368 ? 21.027 6.532 -16.109 1.00 64.56 368 GLU A O 1
ATOM 2911 N N . VAL A 1 369 ? 20.797 8.385 -14.862 1.00 81.56 369 VAL A N 1
ATOM 2912 C CA . VAL A 1 369 ? 19.452 8.062 -14.357 1.00 81.56 369 VAL A CA 1
ATOM 2913 C C . VAL A 1 369 ? 18.423 8.371 -15.449 1.00 81.56 369 VAL A C 1
ATOM 2915 O O . VAL A 1 369 ? 17.858 9.460 -15.495 1.00 81.56 369 VAL A O 1
ATOM 2918 N N . LYS A 1 370 ? 18.199 7.414 -16.355 1.00 86.25 370 LYS A N 1
ATOM 2919 C CA . LYS A 1 370 ? 17.270 7.568 -17.485 1.00 86.25 370 LYS A CA 1
ATOM 2920 C C . LYS A 1 370 ? 15.836 7.215 -17.111 1.00 86.25 370 LYS A C 1
ATOM 2922 O O . LYS A 1 370 ? 15.585 6.167 -16.510 1.00 86.25 370 LYS A O 1
ATOM 2927 N N . HIS A 1 371 ? 14.888 8.041 -17.553 1.00 92.69 371 HIS A N 1
ATOM 2928 C CA . HIS A 1 371 ? 13.478 7.662 -17.618 1.00 92.69 371 HIS A CA 1
ATOM 2929 C C . HIS A 1 371 ? 13.300 6.469 -18.549 1.00 92.69 371 HIS A C 1
ATOM 2931 O O . HIS A 1 371 ? 13.794 6.465 -19.677 1.00 92.69 371 HIS A O 1
ATOM 2937 N N . ARG A 1 372 ? 12.532 5.479 -18.100 1.00 93.75 372 ARG A N 1
ATOM 2938 C CA . ARG A 1 372 ? 11.951 4.483 -18.991 1.00 93.75 372 ARG A CA 1
ATOM 2939 C C . ARG A 1 372 ? 10.608 5.004 -19.493 1.00 93.75 372 ARG A C 1
ATOM 2941 O O . ARG A 1 372 ? 9.783 5.416 -18.682 1.00 93.75 372 ARG A O 1
ATOM 2948 N N . VAL A 1 373 ? 10.382 4.960 -20.802 1.00 95.81 373 VAL A N 1
ATOM 2949 C CA . VAL A 1 373 ? 9.063 5.215 -21.393 1.00 95.81 373 VAL A CA 1
ATOM 2950 C C . VAL A 1 373 ? 8.345 3.879 -21.567 1.00 95.81 373 VAL A C 1
ATOM 2952 O O . VAL A 1 373 ? 8.877 2.983 -22.212 1.00 95.81 373 VAL A O 1
ATOM 2955 N N . GLU A 1 374 ? 7.152 3.743 -20.995 1.00 94.56 374 GLU A N 1
ATOM 2956 C CA . GLU A 1 374 ? 6.268 2.583 -21.167 1.00 94.56 374 GLU A CA 1
ATOM 2957 C C . GLU A 1 374 ? 4.852 3.116 -21.431 1.00 94.56 374 GLU A C 1
ATOM 2959 O O . GLU A 1 374 ? 4.329 3.916 -20.654 1.00 94.56 374 GLU A O 1
ATOM 2964 N N . PHE A 1 375 ? 4.232 2.701 -22.539 1.00 94.50 375 PHE A N 1
ATOM 2965 C CA . PHE A 1 375 ? 2.861 3.094 -22.917 1.00 94.50 375 PHE A CA 1
ATOM 2966 C C . PHE A 1 375 ? 2.601 4.618 -22.920 1.00 94.50 375 PHE A C 1
ATOM 2968 O O . PHE A 1 375 ? 1.522 5.063 -22.554 1.00 94.50 375 PHE A O 1
ATOM 2975 N N . GLY A 1 376 ? 3.598 5.423 -23.309 1.00 93.12 376 GLY A N 1
ATOM 2976 C CA . GLY A 1 376 ? 3.517 6.894 -23.351 1.00 93.12 376 GLY A CA 1
ATOM 2977 C C . GLY A 1 376 ? 3.852 7.603 -22.031 1.00 93.12 376 GLY A C 1
ATOM 2978 O O . GLY A 1 376 ? 4.218 8.776 -22.050 1.00 93.12 376 GLY A O 1
ATOM 2979 N N . SER A 1 377 ? 3.824 6.895 -20.900 1.00 95.69 377 SER A N 1
ATOM 2980 C CA . SER A 1 377 ? 4.224 7.429 -19.592 1.00 95.69 377 SER A CA 1
ATOM 2981 C C . SER A 1 377 ? 5.713 7.224 -19.307 1.00 95.69 377 SER A C 1
ATOM 2983 O O . SER A 1 377 ? 6.336 6.273 -19.783 1.00 95.69 377 SER A O 1
ATOM 2985 N N . LYS A 1 378 ? 6.289 8.120 -18.499 1.00 96.56 378 LYS A N 1
ATOM 2986 C CA . LYS A 1 378 ? 7.696 8.095 -18.074 1.00 96.56 378 LYS A CA 1
ATOM 2987 C C . LYS A 1 378 ? 7.822 7.579 -16.641 1.00 96.56 378 LYS A C 1
ATOM 2989 O O . LYS A 1 378 ? 7.043 7.952 -15.766 1.00 96.56 378 LYS A O 1
ATOM 2994 N N . PHE A 1 379 ? 8.826 6.743 -16.395 1.00 97.12 379 PHE A N 1
ATOM 2995 C CA . PHE A 1 379 ? 9.053 6.088 -15.109 1.00 97.12 379 PHE A CA 1
ATOM 2996 C C . PHE A 1 379 ? 10.525 6.137 -14.696 1.00 97.12 379 PHE A C 1
ATOM 2998 O O . PHE A 1 379 ? 11.416 5.928 -15.521 1.00 97.12 379 PHE A O 1
ATOM 3005 N N . LEU A 1 380 ? 10.782 6.327 -13.401 1.00 96.19 380 LEU A N 1
ATOM 3006 C CA . LEU A 1 380 ? 12.109 6.199 -12.791 1.00 96.19 380 LEU A CA 1
ATOM 3007 C C . LEU A 1 380 ? 12.175 4.988 -11.844 1.00 96.19 380 LEU A C 1
ATOM 3009 O O . LEU A 1 380 ? 11.167 4.652 -11.216 1.00 96.19 380 LEU A O 1
ATOM 3013 N N . PRO A 1 381 ? 13.346 4.342 -11.676 1.00 95.88 381 PRO A N 1
ATOM 3014 C CA . PRO A 1 381 ? 13.558 3.363 -10.612 1.00 95.88 381 PRO A CA 1
ATOM 3015 C C . PRO A 1 381 ? 13.310 3.997 -9.238 1.00 95.88 381 PRO A C 1
ATOM 3017 O O . PRO A 1 381 ? 13.998 4.942 -8.857 1.00 95.88 381 PRO A O 1
ATOM 3020 N N . ASN A 1 382 ? 12.356 3.476 -8.466 1.00 96.38 382 ASN A N 1
ATOM 3021 C CA . ASN A 1 382 ? 12.087 3.971 -7.119 1.00 96.38 382 ASN A CA 1
ATOM 3022 C C . ASN A 1 382 ? 13.026 3.275 -6.123 1.00 96.38 382 ASN A C 1
ATOM 3024 O O . ASN A 1 382 ? 12.762 2.143 -5.707 1.00 96.38 382 ASN A O 1
ATOM 3028 N N . VAL A 1 383 ? 14.133 3.946 -5.779 1.00 94.12 383 VAL A N 1
ATOM 3029 C CA . VAL A 1 383 ? 15.234 3.396 -4.958 1.00 94.12 383 VAL A CA 1
ATOM 3030 C C . VAL A 1 383 ? 14.949 3.407 -3.450 1.00 94.12 383 VAL A C 1
ATOM 3032 O O . VAL A 1 383 ? 15.645 2.747 -2.681 1.00 94.12 383 VAL A O 1
ATOM 3035 N N . GLN A 1 384 ? 13.916 4.138 -3.024 1.00 92.94 384 GLN A N 1
ATOM 3036 C CA . GLN A 1 384 ? 13.407 4.171 -1.653 1.00 92.94 384 GLN A CA 1
ATOM 3037 C C . GLN A 1 384 ? 11.887 4.006 -1.672 1.00 92.94 384 GLN A C 1
ATOM 3039 O O . GLN A 1 384 ? 11.183 4.770 -2.323 1.00 92.94 384 GLN A O 1
ATOM 3044 N N . TRP A 1 385 ? 11.357 3.044 -0.924 1.00 94.44 385 TRP A N 1
ATOM 3045 C CA . TRP A 1 385 ? 9.915 2.917 -0.719 1.00 94.44 385 TRP A CA 1
ATOM 3046 C C . TRP A 1 385 ? 9.359 4.116 0.058 1.00 94.44 385 TRP A C 1
ATOM 3048 O O . TRP A 1 385 ? 9.876 4.430 1.128 1.00 94.44 385 TRP A O 1
ATOM 3058 N N . PHE A 1 386 ? 8.266 4.704 -0.430 1.00 92.62 386 PHE A N 1
ATOM 3059 C CA . PHE A 1 386 ? 7.518 5.753 0.265 1.00 92.62 386 PHE A CA 1
ATOM 3060 C C . PHE A 1 386 ? 6.107 5.270 0.597 1.00 92.62 386 PHE A C 1
ATOM 3062 O O . PHE A 1 386 ? 5.391 4.770 -0.276 1.00 92.62 386 PHE A O 1
ATOM 3069 N N . ASP A 1 387 ? 5.664 5.481 1.837 1.00 90.19 387 ASP A N 1
ATOM 3070 C CA . ASP A 1 387 ? 4.277 5.206 2.229 1.00 90.19 387 ASP A CA 1
ATOM 3071 C C . ASP A 1 387 ? 3.338 6.360 1.824 1.00 90.19 387 ASP A C 1
ATOM 3073 O O . ASP A 1 387 ? 2.857 7.142 2.647 1.00 90.19 387 ASP A O 1
ATOM 3077 N N . SER A 1 388 ? 3.098 6.448 0.512 1.00 94.88 388 SER A N 1
ATOM 3078 C CA . SER A 1 388 ? 2.151 7.339 -0.177 1.00 94.88 388 SER A CA 1
ATOM 3079 C C . SER A 1 388 ? 1.330 6.544 -1.212 1.00 94.88 388 SER A C 1
ATOM 3081 O O . SER A 1 388 ? 1.462 5.321 -1.291 1.00 94.88 388 SER A O 1
ATOM 3083 N N . THR A 1 389 ? 0.471 7.203 -1.995 1.00 98.00 389 THR A N 1
ATOM 3084 C CA . THR A 1 389 ? -0.422 6.551 -2.968 1.00 98.00 389 THR A CA 1
ATOM 3085 C C . THR A 1 389 ? 0.343 5.849 -4.095 1.00 98.00 389 THR A C 1
ATOM 3087 O O . THR A 1 389 ? 1.183 6.459 -4.757 1.00 98.00 389 THR A O 1
ATOM 3090 N N . HIS A 1 390 ? 0.045 4.570 -4.329 1.00 98.44 390 HIS A N 1
ATOM 3091 C CA . HIS A 1 390 ? 0.752 3.735 -5.309 1.00 98.44 390 HIS A CA 1
ATOM 3092 C C . HIS A 1 390 ? -0.128 2.619 -5.881 1.00 98.44 390 HIS A C 1
ATOM 3094 O O . HIS A 1 390 ? -1.041 2.139 -5.207 1.00 98.44 390 HIS A O 1
ATOM 3100 N N . ILE A 1 391 ? 0.196 2.160 -7.092 1.00 98.62 391 ILE A N 1
ATOM 3101 C CA . ILE A 1 391 ? -0.417 1.004 -7.766 1.00 98.62 391 ILE A CA 1
ATOM 3102 C C . ILE A 1 391 ? 0.563 -0.173 -7.736 1.00 98.62 391 ILE A C 1
ATOM 3104 O O . ILE A 1 391 ? 1.764 0.005 -7.914 1.00 98.62 391 ILE A O 1
ATOM 3108 N N . CYS A 1 392 ? 0.081 -1.390 -7.482 1.00 97.88 392 CYS A N 1
ATOM 3109 C CA . CYS A 1 392 ? 0.933 -2.563 -7.293 1.00 97.88 392 CYS A CA 1
ATOM 3110 C C . CYS A 1 392 ? 0.250 -3.870 -7.732 1.00 97.88 392 CYS A C 1
ATOM 3112 O O . CYS A 1 392 ? -0.965 -4.019 -7.598 1.00 97.88 392 CYS A O 1
ATOM 3114 N N . LYS A 1 393 ? 1.026 -4.861 -8.196 1.00 97.81 393 LYS A N 1
ATOM 3115 C CA . LYS A 1 393 ? 0.538 -6.233 -8.424 1.00 97.81 393 LYS A CA 1
ATOM 3116 C C . LYS A 1 393 ? 0.130 -6.874 -7.094 1.00 97.81 393 LYS A C 1
ATOM 3118 O O . LYS A 1 393 ? 0.983 -7.215 -6.268 1.00 97.81 393 LYS A O 1
ATOM 3123 N N . THR A 1 394 ? -1.155 -7.174 -6.920 1.00 97.62 394 THR A N 1
ATOM 3124 C CA . THR A 1 394 ? -1.734 -7.825 -5.730 1.00 97.62 394 THR A CA 1
ATOM 3125 C C . THR A 1 394 ? -0.991 -9.111 -5.345 1.00 97.62 394 THR A C 1
ATOM 3127 O O . THR A 1 394 ? -0.738 -9.364 -4.163 1.00 97.62 394 THR A O 1
ATOM 3130 N N . LYS A 1 395 ? -0.598 -9.930 -6.335 1.00 95.69 395 LYS A N 1
ATOM 3131 C CA . LYS A 1 395 ? 0.157 -11.183 -6.130 1.00 95.69 395 LYS A CA 1
ATOM 3132 C C . LYS A 1 395 ? 1.550 -10.925 -5.543 1.00 95.69 395 LYS A C 1
ATOM 3134 O O . LYS A 1 395 ? 1.933 -11.618 -4.600 1.00 95.69 395 LYS A O 1
ATOM 3139 N N . TRP A 1 396 ? 2.276 -9.926 -6.051 1.00 95.81 396 TRP A N 1
ATOM 3140 C CA . TRP A 1 396 ? 3.598 -9.542 -5.544 1.00 95.81 396 TRP A CA 1
ATOM 3141 C C . TRP A 1 396 ? 3.492 -8.919 -4.149 1.00 95.81 396 TRP A C 1
ATOM 3143 O O . TRP A 1 396 ? 4.184 -9.363 -3.236 1.00 95.81 396 TRP A O 1
ATOM 3153 N N . TYR A 1 397 ? 2.542 -8.007 -3.921 1.00 95.88 397 TYR A N 1
ATOM 3154 C CA . TYR A 1 397 ? 2.318 -7.399 -2.603 1.00 95.88 397 TYR A CA 1
ATOM 3155 C C . TYR A 1 397 ? 2.082 -8.469 -1.519 1.00 95.88 397 TYR A C 1
ATOM 3157 O O . TYR A 1 397 ? 2.741 -8.492 -0.475 1.00 95.88 397 TYR A O 1
ATOM 3165 N N . LYS A 1 398 ? 1.190 -9.432 -1.800 1.00 95.12 398 LYS A N 1
ATOM 3166 C CA . LYS A 1 398 ? 0.861 -10.542 -0.890 1.00 95.12 398 LYS A CA 1
ATOM 3167 C C . LYS A 1 398 ? 2.024 -11.523 -0.680 1.00 95.12 398 LYS A C 1
ATOM 3169 O O . LYS A 1 398 ? 2.219 -11.969 0.450 1.00 95.12 398 LYS A O 1
ATOM 3174 N N . LYS A 1 399 ? 2.757 -11.900 -1.741 1.00 93.25 399 LYS A N 1
ATOM 3175 C CA . LYS A 1 399 ? 3.767 -12.983 -1.707 1.00 93.25 399 LYS A CA 1
ATOM 3176 C C . LYS A 1 399 ? 5.213 -12.510 -1.471 1.00 93.25 399 LYS A C 1
ATOM 3178 O O . LYS A 1 399 ? 6.014 -13.324 -1.026 1.00 93.25 399 LYS A O 1
ATOM 3183 N N . PHE A 1 400 ? 5.551 -11.247 -1.740 1.00 94.19 400 PHE A N 1
ATOM 3184 C CA . PHE A 1 400 ? 6.903 -10.684 -1.607 1.00 94.19 400 PHE A CA 1
ATOM 3185 C C . PHE A 1 400 ? 7.005 -9.716 -0.419 1.00 94.19 400 PHE A C 1
ATOM 3187 O O . PHE A 1 400 ? 7.725 -10.011 0.534 1.00 94.19 400 PHE A O 1
ATOM 3194 N N . VAL A 1 401 ? 6.259 -8.600 -0.435 1.00 94.44 401 VAL A N 1
ATOM 3195 C CA . VAL A 1 401 ? 6.332 -7.552 0.610 1.00 94.44 401 VAL A CA 1
ATOM 3196 C C . VAL A 1 401 ? 5.921 -8.113 1.972 1.00 94.44 401 VAL A C 1
ATOM 3198 O O . VAL A 1 401 ? 6.615 -7.936 2.971 1.00 94.44 401 VAL A O 1
ATOM 3201 N N . PHE A 1 402 ? 4.816 -8.864 2.012 1.00 93.44 402 PHE A N 1
ATOM 3202 C CA . PHE A 1 402 ? 4.296 -9.462 3.243 1.00 93.44 402 PHE A CA 1
ATOM 3203 C C . PHE A 1 402 ? 4.787 -10.893 3.532 1.00 93.44 402 PHE A C 1
ATOM 3205 O O . PHE A 1 402 ? 4.210 -11.555 4.410 1.00 93.44 402 PHE A O 1
ATOM 3212 N N . ASP A 1 403 ? 5.857 -11.362 2.869 1.00 89.69 403 ASP A N 1
ATOM 3213 C CA . ASP A 1 403 ? 6.468 -12.661 3.177 1.00 89.69 403 ASP A CA 1
ATOM 3214 C C . ASP A 1 403 ? 6.990 -12.685 4.624 1.00 89.69 403 ASP A C 1
ATOM 3216 O O . ASP A 1 403 ? 7.915 -11.965 5.015 1.00 89.69 403 ASP A O 1
ATOM 3220 N N . ARG A 1 404 ? 6.415 -13.586 5.429 1.00 80.81 404 ARG A N 1
ATOM 3221 C CA . ARG A 1 404 ? 6.805 -13.804 6.830 1.00 80.81 404 ARG A CA 1
ATOM 3222 C C . ARG A 1 404 ? 8.269 -14.230 6.972 1.00 80.81 404 ARG A C 1
ATOM 3224 O O . ARG A 1 404 ? 8.831 -14.042 8.046 1.00 80.81 404 ARG A O 1
ATOM 3231 N N . ARG A 1 405 ? 8.872 -14.803 5.924 1.00 80.25 405 ARG A N 1
ATOM 3232 C CA . ARG A 1 405 ? 10.278 -15.237 5.890 1.00 80.25 405 ARG A CA 1
ATOM 3233 C C . ARG A 1 405 ? 11.235 -14.064 5.694 1.00 80.25 405 ARG A C 1
ATOM 3235 O O . ARG A 1 405 ? 12.279 -14.052 6.331 1.00 80.25 405 ARG A O 1
ATOM 3242 N N . LYS A 1 406 ? 10.867 -13.087 4.855 1.00 79.62 406 LYS A N 1
ATOM 3243 C CA . LYS A 1 406 ? 11.688 -11.897 4.573 1.00 79.62 406 LYS A CA 1
ATOM 3244 C C . LYS A 1 406 ? 11.567 -10.811 5.648 1.00 79.62 406 LYS A C 1
ATOM 3246 O O . LYS A 1 406 ? 12.456 -9.981 5.765 1.00 79.62 406 LYS A O 1
ATOM 3251 N N . ARG A 1 407 ? 10.481 -10.817 6.440 1.00 85.56 407 ARG A N 1
ATOM 3252 C CA . ARG A 1 407 ? 10.226 -9.875 7.557 1.00 85.56 407 ARG A CA 1
ATOM 3253 C C . ARG A 1 407 ? 10.301 -8.387 7.157 1.00 85.56 407 ARG A C 1
ATOM 3255 O O . ARG A 1 407 ? 10.592 -7.548 8.000 1.00 85.56 407 ARG A O 1
ATOM 3262 N N . LEU A 1 408 ? 9.973 -8.057 5.905 1.00 86.69 408 LEU A N 1
ATOM 3263 C CA . LEU A 1 408 ? 10.119 -6.702 5.350 1.00 86.69 408 LEU A CA 1
ATOM 3264 C C . LEU A 1 408 ? 9.133 -5.669 5.923 1.00 86.69 408 LEU A C 1
ATOM 3266 O O . LEU A 1 408 ? 9.282 -4.486 5.654 1.00 86.69 408 LEU A O 1
ATOM 3270 N N . VAL A 1 409 ? 8.130 -6.082 6.704 1.00 87.94 409 VAL A N 1
ATOM 3271 C CA . VAL A 1 409 ? 7.183 -5.164 7.355 1.00 87.94 409 VAL A CA 1
ATOM 3272 C C . VAL A 1 409 ? 7.047 -5.508 8.832 1.00 87.94 409 VAL A C 1
ATOM 3274 O O . VAL A 1 409 ? 6.669 -6.628 9.193 1.00 87.94 409 VAL A O 1
ATOM 3277 N N . SER A 1 410 ? 7.316 -4.519 9.680 1.00 84.56 410 SER A N 1
ATOM 3278 C CA . SER A 1 410 ? 7.175 -4.609 11.134 1.00 84.56 410 SER A CA 1
ATOM 3279 C C . SER A 1 410 ? 5.741 -4.290 11.574 1.00 84.56 410 SER A C 1
ATOM 3281 O O . SER A 1 410 ? 5.098 -3.386 11.041 1.00 84.56 410 SER A O 1
ATOM 3283 N N . ARG A 1 411 ? 5.212 -5.031 12.559 1.00 84.75 411 ARG A N 1
ATOM 3284 C CA . ARG A 1 411 ? 3.875 -4.760 13.119 1.00 84.75 411 ARG A CA 1
ATOM 3285 C C . ARG A 1 411 ? 3.909 -3.475 13.952 1.00 84.75 411 ARG A C 1
ATOM 3287 O O . ARG A 1 411 ? 4.890 -3.216 14.638 1.00 84.75 411 ARG A O 1
ATOM 3294 N N . GLY A 1 412 ? 2.843 -2.685 13.883 1.00 81.50 412 GLY A N 1
ATOM 3295 C CA . GLY A 1 412 ? 2.729 -1.360 14.501 1.00 81.50 412 GLY A CA 1
ATOM 3296 C C . GLY A 1 412 ? 3.290 -0.218 13.646 1.00 81.50 412 GLY A C 1
ATOM 3297 O O . GLY A 1 412 ? 3.047 0.942 13.968 1.00 81.50 412 GLY A O 1
ATOM 3298 N N . GLY A 1 413 ? 4.002 -0.528 12.557 1.00 81.88 413 GLY A N 1
ATOM 3299 C CA . GLY A 1 413 ? 4.757 0.442 11.769 1.00 81.88 413 GLY A CA 1
ATOM 3300 C C . GLY A 1 413 ? 4.263 0.686 10.341 1.00 81.88 413 GLY A C 1
ATOM 3301 O O . GLY A 1 413 ? 3.243 0.165 9.875 1.00 81.88 413 GLY A O 1
ATOM 3302 N N . PHE A 1 414 ? 5.055 1.509 9.667 1.00 87.44 414 PHE A N 1
ATOM 3303 C CA . PHE A 1 414 ? 5.034 1.805 8.239 1.00 87.44 414 PHE A CA 1
ATOM 3304 C C . PHE A 1 414 ? 5.826 0.731 7.463 1.00 87.44 414 PHE A C 1
ATOM 3306 O O . PHE A 1 414 ? 6.684 0.056 8.039 1.00 87.44 414 PHE A O 1
ATOM 3313 N N . ILE A 1 415 ? 5.528 0.536 6.175 1.00 89.56 415 ILE A N 1
ATOM 3314 C CA . ILE A 1 415 ? 6.269 -0.391 5.300 1.00 89.56 415 ILE A CA 1
ATOM 3315 C C . ILE A 1 415 ? 7.658 0.198 5.023 1.00 89.56 415 ILE A C 1
ATOM 3317 O O . ILE A 1 415 ? 8.663 -0.508 5.136 1.00 89.56 415 ILE A O 1
ATOM 3321 N N . GLU A 1 416 ? 7.724 1.512 4.796 1.00 90.19 416 GLU A N 1
ATOM 3322 C CA . GLU A 1 416 ? 8.950 2.296 4.599 1.00 90.19 416 GLU A CA 1
ATOM 3323 C C . GLU A 1 416 ? 10.010 2.054 5.693 1.00 90.19 416 GLU A C 1
ATOM 3325 O O . GLU A 1 416 ? 11.194 1.888 5.392 1.00 90.19 416 GLU A O 1
ATOM 3330 N N . CYS A 1 417 ? 9.591 1.929 6.959 1.00 86.44 417 CYS A N 1
ATOM 3331 C CA . CYS A 1 417 ? 10.492 1.745 8.105 1.00 86.44 417 CYS A CA 1
ATOM 3332 C C . CYS A 1 417 ? 11.328 0.455 8.076 1.00 86.44 417 CYS A C 1
ATOM 3334 O O . CYS A 1 417 ? 12.308 0.359 8.811 1.00 86.44 417 CYS A O 1
ATOM 3336 N N . THR A 1 418 ? 10.941 -0.563 7.304 1.00 87.50 418 THR A N 1
ATOM 3337 C CA . THR A 1 418 ? 11.693 -1.828 7.220 1.00 87.50 418 THR A CA 1
ATOM 3338 C C . THR A 1 418 ? 11.966 -2.208 5.768 1.00 87.50 418 THR A C 1
ATOM 3340 O O . THR A 1 418 ? 13.124 -2.406 5.412 1.00 87.50 418 THR A O 1
ATOM 3343 N N . PHE A 1 419 ? 10.945 -2.230 4.909 1.00 91.88 419 PHE A N 1
ATOM 3344 C CA . PHE A 1 419 ? 11.105 -2.522 3.485 1.00 91.88 419 PHE A CA 1
ATOM 3345 C C . PHE A 1 419 ? 11.970 -1.454 2.816 1.00 91.88 419 PHE A C 1
ATOM 3347 O O . PHE A 1 419 ? 12.957 -1.794 2.175 1.00 91.88 419 PHE A O 1
ATOM 3354 N N . GLY A 1 420 ? 11.639 -0.171 3.014 1.00 90.69 420 GLY A N 1
ATOM 3355 C CA . GLY A 1 420 ? 12.341 0.949 2.380 1.00 90.69 420 GLY A CA 1
ATOM 3356 C C . GLY A 1 420 ? 13.812 1.041 2.778 1.00 90.69 420 GLY A C 1
ATOM 3357 O O . GLY A 1 420 ? 14.657 1.303 1.930 1.00 90.69 420 GLY A O 1
ATOM 3358 N N . GLN A 1 421 ? 14.139 0.741 4.038 1.00 90.06 421 GLN A N 1
ATOM 3359 C CA . GLN A 1 421 ? 15.526 0.718 4.516 1.00 90.06 421 GLN A CA 1
ATOM 3360 C C . GLN A 1 421 ? 16.335 -0.450 3.930 1.00 90.06 421 GLN A C 1
ATOM 3362 O O . GLN A 1 421 ? 17.464 -0.244 3.488 1.00 90.06 421 GLN A O 1
ATOM 3367 N N . ILE A 1 422 ? 15.761 -1.661 3.883 1.00 92.44 422 ILE A N 1
ATOM 3368 C CA . ILE A 1 422 ? 16.415 -2.838 3.279 1.00 92.44 422 ILE A CA 1
ATOM 3369 C C . ILE A 1 422 ? 16.598 -2.631 1.771 1.00 92.44 422 ILE A C 1
ATOM 3371 O O . ILE A 1 422 ? 17.669 -2.901 1.236 1.00 92.44 422 ILE A O 1
ATOM 3375 N N . GLN A 1 423 ? 15.573 -2.109 1.098 1.00 94.62 423 GLN A N 1
ATOM 3376 C CA . GLN A 1 423 ? 15.616 -1.770 -0.319 1.00 94.62 423 GLN A CA 1
ATOM 3377 C C . GLN A 1 423 ? 16.703 -0.734 -0.623 1.00 94.62 423 GLN A C 1
ATOM 3379 O O . GLN A 1 423 ? 17.539 -0.969 -1.489 1.00 94.62 423 GLN A O 1
ATOM 3384 N N . LEU A 1 424 ? 16.723 0.391 0.095 1.00 92.69 424 LEU A N 1
ATOM 3385 C CA . LEU A 1 424 ? 17.694 1.454 -0.151 1.00 92.69 424 LEU A CA 1
ATOM 3386 C C . LEU A 1 424 ? 19.134 0.995 0.131 1.00 92.69 424 LEU A C 1
ATOM 3388 O O . LEU A 1 424 ? 20.058 1.435 -0.546 1.00 92.69 424 LEU A O 1
ATOM 3392 N N . ALA A 1 425 ? 19.345 0.090 1.093 1.00 90.69 425 ALA A N 1
ATOM 3393 C CA . ALA A 1 425 ? 20.645 -0.549 1.298 1.00 90.69 425 ALA A CA 1
ATOM 3394 C C . ALA A 1 425 ? 21.062 -1.417 0.092 1.00 90.69 425 ALA A C 1
ATOM 3396 O O . ALA A 1 425 ? 22.189 -1.300 -0.377 1.00 90.69 425 ALA A O 1
ATOM 3397 N N . ASP A 1 426 ? 20.144 -2.213 -0.460 1.00 91.44 426 ASP A N 1
ATOM 3398 C CA . ASP A 1 426 ? 20.388 -3.056 -1.639 1.00 91.44 426 ASP A CA 1
ATOM 3399 C C . ASP A 1 426 ? 20.685 -2.224 -2.905 1.00 91.44 426 ASP A C 1
ATOM 3401 O O . ASP A 1 426 ? 21.600 -2.539 -3.665 1.00 91.44 426 ASP A O 1
ATOM 3405 N N . PHE A 1 427 ? 19.984 -1.099 -3.094 1.00 91.31 427 PHE A N 1
ATOM 3406 C CA . PHE A 1 427 ? 20.283 -0.128 -4.156 1.00 91.31 427 PHE A CA 1
ATOM 3407 C C . PHE A 1 427 ? 21.632 0.585 -3.961 1.00 91.31 427 PHE A C 1
ATOM 3409 O O . PHE A 1 427 ? 22.300 0.881 -4.948 1.00 91.31 427 PHE A O 1
ATOM 3416 N N . ARG A 1 428 ? 22.069 0.843 -2.720 1.00 88.44 428 ARG A N 1
ATOM 3417 C CA . ARG A 1 428 ? 23.420 1.370 -2.432 1.00 88.44 428 ARG A CA 1
ATOM 3418 C C . ARG A 1 428 ? 24.522 0.357 -2.741 1.00 88.44 428 ARG A C 1
ATOM 3420 O O . ARG A 1 428 ? 25.591 0.746 -3.190 1.00 88.44 428 ARG A O 1
ATOM 3427 N N . GLU A 1 429 ? 24.264 -0.927 -2.509 1.00 86.38 429 GLU A N 1
ATOM 3428 C CA . GLU A 1 429 ? 25.218 -2.013 -2.764 1.00 86.38 429 GLU A CA 1
ATOM 3429 C C . GLU A 1 429 ? 25.337 -2.357 -4.259 1.00 86.38 429 GLU A C 1
ATOM 3431 O O . GLU A 1 429 ? 26.426 -2.668 -4.732 1.00 86.38 429 GLU A O 1
ATOM 3436 N N . LYS A 1 430 ? 24.227 -2.313 -5.011 1.00 85.81 430 LYS A N 1
ATOM 3437 C CA . LYS A 1 430 ? 24.137 -2.849 -6.390 1.00 85.81 430 LYS A CA 1
ATOM 3438 C C . LYS A 1 430 ? 23.835 -1.797 -7.461 1.00 85.81 430 LYS A C 1
ATOM 3440 O O . LYS A 1 430 ? 23.751 -2.127 -8.648 1.00 85.81 430 LYS A O 1
ATOM 3445 N N . GLY A 1 431 ? 23.647 -0.541 -7.062 1.00 87.25 431 GLY A N 1
ATOM 3446 C CA . GLY A 1 431 ? 23.191 0.538 -7.932 1.00 87.25 431 GLY A CA 1
ATOM 3447 C C . GLY A 1 431 ? 21.795 0.277 -8.507 1.00 87.25 431 GLY A C 1
ATOM 3448 O O . GLY A 1 431 ? 21.019 -0.546 -8.013 1.00 87.25 431 GLY A O 1
ATOM 3449 N N . LEU A 1 432 ? 21.477 0.952 -9.615 1.00 88.94 432 LEU A N 1
ATOM 3450 C CA . LEU A 1 432 ? 20.153 0.886 -10.249 1.00 88.94 432 LEU A CA 1
ATOM 3451 C C . LEU A 1 432 ? 19.743 -0.521 -10.718 1.00 88.94 432 LEU A C 1
ATOM 3453 O O . LEU A 1 432 ? 18.549 -0.787 -10.832 1.00 88.94 432 LEU A O 1
ATOM 3457 N N . LYS A 1 433 ? 20.691 -1.450 -10.919 1.00 88.38 433 LYS A N 1
ATOM 3458 C CA . LYS A 1 433 ? 20.403 -2.849 -11.298 1.00 88.38 433 LYS A CA 1
ATOM 3459 C C . LYS A 1 433 ? 19.533 -3.586 -10.268 1.00 88.38 433 LYS A C 1
ATOM 3461 O O . LYS A 1 433 ? 18.829 -4.523 -10.642 1.00 88.38 433 LYS A O 1
ATOM 3466 N N . ALA A 1 434 ? 19.515 -3.143 -9.005 1.00 90.31 434 ALA A N 1
ATOM 3467 C CA . ALA A 1 434 ? 18.621 -3.681 -7.977 1.00 90.31 434 ALA A CA 1
ATOM 3468 C C . ALA A 1 434 ? 17.126 -3.545 -8.340 1.00 90.31 434 ALA A C 1
ATOM 3470 O O . ALA A 1 434 ? 16.310 -4.347 -7.874 1.00 90.31 434 ALA A O 1
ATOM 3471 N N . VAL A 1 435 ? 16.749 -2.605 -9.224 1.00 92.69 435 VAL A N 1
ATOM 3472 C CA . VAL A 1 435 ? 15.356 -2.439 -9.679 1.00 92.69 435 VAL A CA 1
ATOM 3473 C C . VAL A 1 435 ? 14.781 -3.719 -10.287 1.00 92.69 435 VAL A C 1
ATOM 3475 O O . VAL A 1 435 ? 13.599 -3.982 -10.103 1.00 92.69 435 VAL A O 1
ATOM 3478 N N . ASN A 1 436 ? 15.603 -4.576 -10.900 1.00 90.94 436 ASN A N 1
ATOM 3479 C CA . ASN A 1 436 ? 15.145 -5.839 -11.490 1.00 90.94 436 ASN A CA 1
ATOM 3480 C C . ASN A 1 436 ? 14.662 -6.855 -10.434 1.00 90.94 436 ASN A C 1
ATOM 3482 O O . ASN A 1 436 ? 13.823 -7.700 -10.732 1.00 90.94 436 ASN A O 1
ATOM 3486 N N . TYR A 1 437 ? 15.168 -6.780 -9.196 1.00 92.88 437 TYR A N 1
ATOM 3487 C CA . TYR A 1 437 ? 14.739 -7.649 -8.092 1.00 92.88 437 TYR A CA 1
ATOM 3488 C C . TYR A 1 437 ? 13.538 -7.072 -7.326 1.00 92.88 437 TYR A C 1
ATOM 3490 O O . TYR A 1 437 ? 12.629 -7.812 -6.939 1.00 92.88 437 TYR A O 1
ATOM 3498 N N . TRP A 1 438 ? 13.519 -5.755 -7.102 1.00 95.06 438 TRP A N 1
ATOM 3499 C CA . TRP A 1 438 ? 12.437 -5.094 -6.366 1.00 95.06 438 TRP A CA 1
ATOM 3500 C C . TRP A 1 438 ? 11.212 -4.799 -7.242 1.00 95.06 438 TRP A C 1
ATOM 3502 O O . TRP A 1 438 ? 10.080 -4.913 -6.780 1.00 95.06 438 TRP A O 1
ATOM 3512 N N . GLY A 1 439 ? 11.416 -4.429 -8.504 1.00 96.62 439 GLY A N 1
ATOM 3513 C CA . GLY A 1 439 ? 10.381 -3.987 -9.438 1.00 96.62 439 GLY A CA 1
ATOM 3514 C C . GLY A 1 439 ? 9.591 -2.767 -8.960 1.00 96.62 439 GLY A C 1
ATOM 3515 O O . GLY A 1 439 ? 8.393 -2.673 -9.230 1.00 96.62 439 GLY A O 1
ATOM 3516 N N . THR A 1 440 ? 10.227 -1.869 -8.205 1.00 97.88 440 THR A N 1
ATOM 3517 C CA . THR A 1 440 ? 9.616 -0.638 -7.690 1.00 97.88 440 THR A CA 1
ATOM 3518 C C . THR A 1 440 ? 9.987 0.552 -8.558 1.00 97.88 440 THR A C 1
ATOM 3520 O O . THR A 1 440 ? 11.163 0.876 -8.721 1.00 97.88 440 THR A O 1
ATOM 3523 N N . TRP A 1 441 ? 8.969 1.237 -9.059 1.00 98.19 441 TRP A N 1
ATOM 3524 C CA . TRP A 1 441 ? 9.085 2.377 -9.956 1.00 98.19 441 TRP A CA 1
ATOM 3525 C C . TRP A 1 441 ? 8.318 3.578 -9.403 1.00 98.19 441 TRP A C 1
ATOM 3527 O O . TRP A 1 441 ? 7.472 3.453 -8.516 1.00 98.19 441 TRP A O 1
ATOM 3537 N N . LEU A 1 442 ? 8.656 4.751 -9.913 1.00 98.00 442 LEU A N 1
ATOM 3538 C CA . LEU A 1 442 ? 7.994 6.026 -9.687 1.00 98.00 442 LEU A CA 1
ATOM 3539 C C . LEU A 1 442 ? 7.462 6.478 -11.047 1.00 98.00 442 LEU A C 1
ATOM 3541 O O . LEU A 1 442 ? 8.231 6.495 -12.008 1.00 98.00 442 LEU A O 1
ATOM 3545 N N . LEU A 1 443 ? 6.177 6.826 -11.137 1.00 97.75 443 LEU A N 1
ATOM 3546 C CA . LEU A 1 443 ? 5.674 7.612 -12.263 1.00 97.75 443 LEU A CA 1
ATOM 3547 C C . LEU A 1 443 ? 6.375 8.971 -12.203 1.00 97.75 443 LEU A C 1
ATOM 3549 O O . LEU A 1 443 ? 6.308 9.629 -11.172 1.00 97.75 443 LEU A O 1
ATOM 3553 N N . ASP A 1 444 ? 7.049 9.372 -13.272 1.00 94.69 444 ASP A N 1
ATOM 3554 C CA . ASP A 1 444 ? 7.684 10.684 -13.391 1.00 94.69 444 ASP A CA 1
ATOM 3555 C C . ASP A 1 444 ? 7.412 11.238 -14.790 1.00 94.69 444 ASP A C 1
ATOM 3557 O O . ASP A 1 444 ? 8.262 11.221 -15.679 1.00 94.69 444 ASP A O 1
ATOM 3561 N N . ASP A 1 445 ? 6.170 11.680 -14.982 1.00 89.88 445 ASP A N 1
ATOM 3562 C CA . ASP A 1 445 ? 5.654 12.277 -16.217 1.00 89.88 445 ASP A CA 1
ATOM 3563 C C . ASP A 1 445 ? 6.128 13.731 -16.435 1.00 89.88 445 ASP A C 1
ATOM 3565 O O . ASP A 1 445 ? 5.691 14.380 -17.386 1.00 89.88 445 ASP A O 1
ATOM 3569 N N . LEU A 1 446 ? 7.074 14.209 -15.611 1.00 86.88 446 LEU A N 1
ATOM 3570 C CA . LEU A 1 446 ? 7.654 15.558 -15.612 1.00 86.88 446 LEU A CA 1
ATOM 3571 C C . LEU A 1 446 ? 6.648 16.690 -15.330 1.00 86.88 446 LEU A C 1
ATOM 3573 O O . LEU A 1 446 ? 6.892 17.838 -15.700 1.00 86.88 446 LEU A O 1
ATOM 3577 N N . GLN A 1 447 ? 5.526 16.386 -14.674 1.00 90.00 447 GLN A N 1
ATOM 3578 C CA . GLN A 1 447 ? 4.539 17.381 -14.248 1.00 90.00 447 GLN A CA 1
ATOM 3579 C C . GLN A 1 447 ? 4.655 17.703 -12.746 1.00 90.00 447 GLN A C 1
ATOM 3581 O O . GLN A 1 447 ? 5.539 17.224 -12.035 1.00 90.00 447 GLN A O 1
ATOM 3586 N N . GLU A 1 448 ? 3.729 18.519 -12.233 1.00 91.69 448 GLU A N 1
ATOM 3587 C CA . GLU A 1 448 ? 3.588 18.751 -10.794 1.00 91.69 448 GLU A CA 1
ATOM 3588 C C . GLU A 1 448 ? 3.216 17.472 -10.018 1.00 91.69 448 GLU A C 1
ATOM 3590 O O . GLU A 1 448 ? 2.970 16.401 -10.576 1.00 91.69 448 GLU A O 1
ATOM 3595 N N . ARG A 1 449 ? 3.127 17.566 -8.685 1.00 93.81 449 ARG A N 1
ATOM 3596 C CA . ARG A 1 449 ? 2.837 16.407 -7.830 1.00 93.81 449 ARG A CA 1
ATOM 3597 C C . ARG A 1 449 ? 1.458 15.838 -8.177 1.00 93.81 449 ARG A C 1
ATOM 3599 O O . ARG A 1 449 ? 0.467 16.559 -8.159 1.00 93.81 449 ARG A O 1
ATOM 3606 N N . CYS A 1 450 ? 1.381 14.535 -8.412 1.00 95.50 450 CYS A N 1
ATOM 3607 C CA . CYS A 1 450 ? 0.106 13.838 -8.568 1.00 95.50 450 CYS A CA 1
ATOM 3608 C C . CYS A 1 450 ? -0.650 13.750 -7.223 1.00 95.50 450 CYS A C 1
ATOM 3610 O O . CYS A 1 450 ? -1.875 13.857 -7.179 1.00 95.50 450 CYS A O 1
ATOM 3612 N N . VAL A 1 451 ? 0.084 13.621 -6.109 1.00 96.69 451 VAL A N 1
ATOM 3613 C CA . VAL A 1 451 ? -0.453 13.348 -4.767 1.00 96.69 451 VAL A CA 1
ATOM 3614 C C . VAL A 1 451 ? -0.049 14.428 -3.760 1.00 96.69 451 VAL A C 1
ATOM 3616 O O . VAL A 1 451 ? 1.123 14.794 -3.620 1.00 96.69 451 VAL A O 1
ATOM 3619 N N . GLY A 1 452 ? -1.041 14.917 -3.018 1.00 92.75 452 GLY A N 1
ATOM 3620 C CA . GLY A 1 452 ? -0.912 15.895 -1.943 1.00 92.75 452 GLY A CA 1
ATOM 3621 C C . GLY A 1 452 ? -1.057 15.284 -0.548 1.00 92.75 452 GLY A C 1
ATOM 3622 O O . GLY A 1 452 ? -1.022 14.069 -0.356 1.00 92.75 452 GLY A O 1
ATOM 3623 N N . HIS A 1 453 ? -1.202 16.152 0.452 1.00 88.88 453 HIS A N 1
ATOM 3624 C CA . HIS A 1 453 ? -1.518 15.757 1.823 1.00 88.88 453 HIS A CA 1
ATOM 3625 C C . HIS A 1 453 ? -2.441 16.800 2.451 1.00 88.88 453 HIS A C 1
ATOM 3627 O O . HIS A 1 453 ? -2.110 17.985 2.522 1.00 88.88 453 HIS A O 1
ATOM 3633 N N . VAL A 1 454 ? -3.592 16.355 2.942 1.00 84.31 454 VAL A N 1
ATOM 3634 C CA . VAL A 1 454 ? -4.543 17.179 3.689 1.00 84.31 454 VAL A CA 1
ATOM 3635 C C . VAL A 1 454 ? -4.148 17.153 5.155 1.00 84.31 454 VAL A C 1
ATOM 3637 O O . VAL A 1 454 ? -3.896 16.097 5.729 1.00 84.31 454 VAL A O 1
ATOM 3640 N N . ASN A 1 455 ? -4.075 18.317 5.792 1.00 69.56 455 ASN A N 1
ATOM 3641 C CA . ASN A 1 455 ? -3.775 18.371 7.216 1.00 69.56 455 ASN A CA 1
ATOM 3642 C C . ASN A 1 455 ? -5.033 17.995 8.016 1.00 69.56 455 ASN A C 1
ATOM 3644 O O . ASN A 1 455 ? -5.972 18.787 8.079 1.00 69.56 455 ASN A O 1
ATOM 3648 N N . GLY A 1 456 ? -5.033 16.835 8.680 1.00 52.62 456 GLY A N 1
ATOM 3649 C CA . GLY A 1 456 ? -6.148 16.359 9.515 1.00 52.62 456 GLY A CA 1
ATOM 3650 C C . GLY A 1 456 ? -6.542 17.277 10.687 1.00 52.62 456 GLY A C 1
ATOM 3651 O O . GLY A 1 456 ? -7.580 17.061 11.303 1.00 52.62 456 GLY A O 1
ATOM 3652 N N . ARG A 1 457 ? -5.761 18.329 10.991 1.00 52.31 457 ARG A N 1
ATOM 3653 C CA . ARG A 1 457 ? -6.163 19.415 11.909 1.00 52.31 457 ARG A CA 1
ATOM 3654 C C . ARG A 1 457 ? -7.046 20.485 11.247 1.00 52.31 457 ARG A C 1
ATOM 3656 O O . ARG A 1 457 ? -7.742 21.208 11.947 1.00 52.31 457 ARG A O 1
ATOM 3663 N N . ARG A 1 458 ? -7.021 20.635 9.916 1.00 46.75 458 ARG A N 1
ATOM 3664 C CA . ARG A 1 458 ? -7.754 21.699 9.195 1.00 46.75 458 ARG A CA 1
ATOM 3665 C C . ARG A 1 458 ? -9.239 21.395 8.970 1.00 46.75 458 ARG A C 1
ATOM 3667 O O . ARG A 1 458 ? -9.989 22.349 8.777 1.00 46.75 458 ARG A O 1
ATOM 3674 N N . ALA A 1 459 ? -9.641 20.124 9.058 1.00 44.44 459 ALA A N 1
ATOM 3675 C CA . ALA A 1 459 ? -11.024 19.648 8.915 1.00 44.44 459 ALA A CA 1
ATOM 3676 C C . ALA A 1 459 ? -11.903 19.829 10.174 1.00 44.44 459 ALA A C 1
ATOM 3678 O O . ALA A 1 459 ? -13.013 19.308 10.233 1.00 44.44 459 ALA A O 1
ATOM 3679 N N . LEU A 1 460 ? -11.411 20.559 11.179 1.00 47.84 460 LEU A N 1
ATOM 3680 C CA . LEU A 1 460 ? -12.242 21.099 12.253 1.00 47.84 460 LEU A CA 1
ATOM 3681 C C . LEU A 1 460 ? -13.143 22.203 11.679 1.00 47.84 460 LEU A C 1
ATOM 3683 O O . LEU A 1 460 ? -12.660 23.070 10.938 1.00 47.84 460 LEU A O 1
ATOM 3687 N N . THR A 1 461 ? -14.429 22.194 12.036 1.00 50.31 461 THR A N 1
ATOM 3688 C CA . THR A 1 461 ? -15.357 23.280 11.675 1.00 50.31 461 THR A CA 1
ATOM 3689 C C . THR A 1 461 ? -14.893 24.612 12.280 1.00 50.31 461 THR A C 1
ATOM 3691 O O . THR A 1 461 ? -14.091 24.637 13.216 1.00 50.31 461 THR A O 1
ATOM 3694 N N . LEU A 1 462 ? -15.381 25.749 11.767 1.00 43.03 462 LEU A N 1
ATOM 3695 C CA . LEU A 1 462 ? -15.033 27.068 12.326 1.00 43.03 462 LEU A CA 1
ATOM 3696 C C . LEU A 1 462 ? -15.402 27.187 13.819 1.00 43.03 462 LEU A C 1
ATOM 3698 O O . LEU A 1 462 ? -14.653 27.801 14.575 1.00 43.03 462 LEU A O 1
ATOM 3702 N N . ALA A 1 463 ? -16.485 26.531 14.251 1.00 41.25 463 ALA A N 1
ATOM 3703 C CA . ALA A 1 463 ? -16.847 26.397 15.663 1.00 41.25 463 ALA A CA 1
ATOM 3704 C C . ALA A 1 463 ? -15.798 25.588 16.451 1.00 41.25 463 ALA A C 1
ATOM 3706 O O . ALA A 1 463 ? -15.226 26.096 17.407 1.00 41.25 463 ALA A O 1
ATOM 3707 N N . GLN A 1 464 ? -15.433 24.389 15.982 1.00 48.47 464 GLN A N 1
ATOM 3708 C CA . GLN A 1 464 ? -14.435 23.538 16.649 1.00 48.47 464 GLN A CA 1
ATOM 3709 C C . GLN A 1 464 ? -13.030 24.164 16.710 1.00 48.47 464 GLN A C 1
ATOM 3711 O O . GLN A 1 464 ? -12.253 23.848 17.610 1.00 48.47 464 GLN A O 1
ATOM 3716 N N . LYS A 1 465 ? -12.683 25.047 15.761 1.00 46.16 465 LYS A N 1
ATOM 3717 C CA . LYS A 1 465 ? -11.456 25.860 15.828 1.00 46.16 465 LYS A CA 1
ATOM 3718 C C . LYS A 1 465 ? -11.530 26.881 16.962 1.00 46.16 465 LYS A C 1
ATOM 3720 O O . LYS A 1 465 ? -10.599 26.925 17.758 1.00 46.16 465 LYS A O 1
ATOM 3725 N N . LYS A 1 466 ? -12.642 27.621 17.076 1.00 44.34 466 LYS A N 1
ATOM 3726 C CA . LYS A 1 466 ? -12.880 28.546 18.197 1.00 44.34 466 LYS A CA 1
ATOM 3727 C C . LYS A 1 466 ? -12.863 27.826 19.542 1.00 44.34 466 LYS A C 1
ATOM 3729 O O . LYS A 1 466 ? -12.198 28.308 20.448 1.00 44.34 466 LYS A O 1
ATOM 3734 N N . ASP A 1 467 ? -13.503 26.665 19.665 1.00 46.12 467 ASP A N 1
ATOM 3735 C CA . ASP A 1 467 ? -13.505 25.907 20.923 1.00 46.12 467 ASP A CA 1
ATOM 3736 C C . ASP A 1 467 ? -12.089 25.487 21.327 1.00 46.12 467 ASP A C 1
ATOM 3738 O O . ASP A 1 467 ? -11.685 25.712 22.461 1.00 46.12 467 ASP A O 1
ATOM 3742 N N . ILE A 1 468 ? -11.282 24.965 20.395 1.00 49.50 468 ILE A N 1
ATOM 3743 C CA . ILE A 1 468 ? -9.897 24.570 20.690 1.00 49.50 468 ILE A CA 1
ATOM 3744 C C . ILE A 1 468 ? -9.002 25.784 20.977 1.00 49.50 468 ILE A C 1
ATOM 3746 O O . ILE A 1 468 ? -8.147 25.696 21.858 1.00 49.50 468 ILE A O 1
ATOM 3750 N N . GLU A 1 469 ? -9.186 26.919 20.300 1.00 43.09 469 GLU A N 1
ATOM 3751 C CA . GLU A 1 469 ? -8.478 28.167 20.622 1.00 43.09 469 GLU A CA 1
ATOM 3752 C C . GLU A 1 469 ? -8.886 28.717 21.996 1.00 43.09 469 GLU A C 1
ATOM 3754 O O . GLU A 1 469 ? -8.017 29.131 22.763 1.00 43.09 469 GLU A O 1
ATOM 3759 N N . ASN A 1 470 ? -10.169 28.643 22.353 1.00 44.34 470 ASN A N 1
ATOM 3760 C CA . ASN A 1 470 ? -10.688 29.043 23.658 1.00 44.34 470 ASN A CA 1
ATOM 3761 C C . ASN A 1 470 ? -10.184 28.116 24.773 1.00 44.34 470 ASN A C 1
ATOM 3763 O O . ASN A 1 470 ? -9.676 28.611 25.775 1.00 44.34 470 ASN A O 1
ATOM 3767 N N . THR A 1 471 ? -10.211 26.790 24.591 1.00 46.25 471 THR A N 1
ATOM 3768 C CA . THR A 1 471 ? -9.629 25.833 25.551 1.00 46.25 471 THR A CA 1
ATOM 3769 C C . THR A 1 471 ? -8.113 26.013 25.674 1.00 46.25 471 THR A C 1
ATOM 3771 O O . THR A 1 471 ? -7.575 25.951 26.774 1.00 46.25 471 THR A O 1
ATOM 3774 N N . SER A 1 472 ? -7.408 26.301 24.573 1.00 43.25 472 SER A N 1
ATOM 3775 C CA . SER A 1 472 ? -5.958 26.558 24.597 1.00 43.25 472 SER A CA 1
ATOM 3776 C C . SER A 1 472 ? -5.607 27.886 25.278 1.00 43.25 472 SER A C 1
ATOM 3778 O O . SER A 1 472 ? -4.560 27.988 25.915 1.00 43.25 472 SER A O 1
ATOM 3780 N N . ARG A 1 473 ? -6.469 28.906 25.164 1.00 47.88 473 ARG A N 1
ATOM 3781 C CA . ARG A 1 473 ? -6.356 30.170 25.909 1.00 47.88 473 ARG A CA 1
ATOM 3782 C C . ARG A 1 473 ? -6.682 29.982 27.389 1.00 47.88 473 ARG A C 1
ATOM 3784 O O . ARG A 1 473 ? -5.933 30.494 28.210 1.00 47.88 473 ARG A O 1
ATOM 3791 N N . ALA A 1 474 ? -7.713 29.207 27.725 1.00 44.09 474 ALA A N 1
ATOM 3792 C CA . ALA A 1 474 ? -8.052 28.861 29.105 1.00 44.09 474 ALA A CA 1
ATOM 3793 C C . ALA A 1 474 ? -6.903 28.100 29.788 1.00 44.09 474 ALA A C 1
ATOM 3795 O O . ALA A 1 474 ? -6.419 28.547 30.819 1.00 44.09 474 ALA A O 1
ATOM 3796 N N . MET A 1 475 ? -6.365 27.048 29.159 1.00 44.47 475 MET A N 1
ATOM 3797 C CA . MET A 1 475 ? -5.226 26.293 29.705 1.00 44.47 475 MET A CA 1
ATOM 3798 C C . MET A 1 475 ? -3.944 27.129 29.838 1.00 44.47 475 MET A C 1
ATOM 3800 O O . MET A 1 475 ? -3.179 26.918 30.774 1.00 44.47 475 MET A O 1
ATOM 3804 N N . LYS A 1 476 ? -3.699 28.101 28.947 1.00 46.50 476 LYS A N 1
ATOM 3805 C CA . LYS A 1 476 ? -2.592 29.059 29.123 1.00 46.50 476 LYS A CA 1
ATOM 3806 C C . LYS A 1 476 ? -2.860 30.068 30.243 1.00 46.50 476 LYS A C 1
ATOM 3808 O O . LYS A 1 476 ? -1.938 30.388 30.984 1.00 46.50 476 LYS A O 1
ATOM 3813 N N . GLY A 1 477 ? -4.099 30.539 30.383 1.00 42.28 477 GLY A N 1
ATOM 3814 C CA . GLY A 1 477 ? -4.515 31.434 31.463 1.00 42.28 477 GLY A CA 1
ATOM 3815 C C . GLY A 1 477 ? -4.480 30.772 32.843 1.00 42.28 477 GLY A C 1
ATOM 3816 O O . GLY A 1 477 ? -4.127 31.427 33.814 1.00 42.28 477 GLY A O 1
ATOM 3817 N N . GLU A 1 478 ? -4.780 29.475 32.937 1.00 43.56 478 GLU A N 1
ATOM 3818 C CA . GLU A 1 478 ? -4.669 28.697 34.179 1.00 43.56 478 GLU A CA 1
ATOM 3819 C C . GLU A 1 478 ? -3.225 28.333 34.548 1.00 43.56 478 GLU A C 1
ATOM 3821 O O . GLU A 1 478 ? -2.944 28.154 35.730 1.00 43.56 478 GLU A O 1
ATOM 3826 N N . HIS A 1 479 ? -2.303 28.245 33.580 1.00 37.69 479 HIS A N 1
ATOM 3827 C CA . HIS A 1 479 ? -0.869 28.142 33.879 1.00 37.69 479 HIS A CA 1
ATOM 3828 C C . HIS A 1 479 ? -0.333 29.471 34.424 1.00 37.69 479 HIS A C 1
ATOM 3830 O O . HIS A 1 479 ? 0.192 29.500 35.529 1.00 37.69 479 HIS A O 1
ATOM 3836 N N . LEU A 1 480 ? -0.594 30.585 33.726 1.00 36.78 480 LEU A N 1
ATOM 3837 C CA . LEU A 1 480 ? -0.198 31.924 34.185 1.00 36.78 480 LEU A CA 1
ATOM 3838 C C . LEU A 1 480 ? -0.763 32.256 35.580 1.00 36.78 480 LEU A C 1
ATOM 3840 O O . LEU A 1 480 ? -0.032 32.734 36.436 1.00 36.78 480 LEU A O 1
ATOM 3844 N N . LYS A 1 481 ? -2.025 31.901 35.863 1.00 36.62 481 LYS A N 1
ATOM 3845 C CA . LYS A 1 481 ? -2.632 32.091 37.194 1.00 36.62 481 LYS A CA 1
ATOM 3846 C C . LYS A 1 481 ? -2.149 31.129 38.287 1.00 36.62 481 LYS A C 1
ATOM 3848 O O . LYS A 1 481 ? -2.502 31.342 39.443 1.00 36.62 481 LYS A O 1
ATOM 3853 N N . LYS A 1 482 ? -1.407 30.067 37.954 1.00 36.00 482 LYS A N 1
ATOM 3854 C CA . LYS A 1 482 ? -0.770 29.184 38.948 1.00 36.00 482 LYS A CA 1
ATOM 3855 C C . LYS A 1 482 ? 0.676 29.563 39.237 1.00 36.00 482 LYS A C 1
ATOM 3857 O O . LYS A 1 482 ? 1.119 29.344 40.359 1.00 36.00 482 LYS A O 1
ATOM 3862 N N . ASP A 1 483 ? 1.366 30.154 38.268 1.00 33.28 483 ASP A N 1
ATOM 3863 C CA . ASP A 1 483 ? 2.736 30.632 38.454 1.00 33.28 483 ASP A CA 1
ATOM 3864 C C . ASP A 1 483 ? 2.774 31.986 39.205 1.00 33.28 483 ASP A C 1
ATOM 3866 O O . ASP A 1 483 ? 3.741 32.271 39.901 1.00 33.28 483 ASP A O 1
ATOM 3870 N N . GLU A 1 484 ? 1.698 32.787 39.171 1.00 33.12 484 GLU A N 1
ATOM 3871 C CA . GLU A 1 484 ? 1.599 34.079 39.888 1.00 33.12 484 GLU A CA 1
ATOM 3872 C C . GLU A 1 484 ? 1.191 33.986 41.380 1.00 33.12 484 GLU A C 1
ATOM 3874 O O . GLU A 1 484 ? 1.074 35.018 42.038 1.00 33.12 484 GLU A O 1
ATOM 3879 N N . SER A 1 485 ? 0.957 32.792 41.949 1.00 34.62 485 SER A N 1
ATOM 3880 C CA . SER A 1 485 ? 0.456 32.655 43.336 1.00 34.62 485 SER A CA 1
ATOM 3881 C C . SER A 1 485 ? 1.417 31.994 44.334 1.00 34.62 485 SER A C 1
ATOM 3883 O O . SER A 1 485 ? 0.980 31.640 45.429 1.00 34.62 485 SER A O 1
ATOM 3885 N N . HIS A 1 486 ? 2.695 31.798 43.986 1.00 38.91 486 HIS A N 1
ATOM 3886 C CA . HIS A 1 486 ? 3.710 31.257 44.906 1.00 38.91 486 HIS A CA 1
ATOM 3887 C C . HIS A 1 486 ? 5.149 31.736 44.606 1.00 38.91 486 HIS A C 1
ATOM 3889 O O . HIS A 1 486 ? 6.067 30.933 44.473 1.00 38.91 486 HIS A O 1
ATOM 3895 N N . GLU A 1 487 ? 5.375 33.051 44.620 1.00 31.19 487 GLU A N 1
ATOM 3896 C CA . GLU A 1 487 ? 6.687 33.600 44.999 1.00 31.19 487 GLU A CA 1
ATOM 3897 C C . GLU A 1 487 ? 6.520 34.477 46.245 1.00 31.19 487 GLU A C 1
ATOM 3899 O O . GLU A 1 487 ? 5.928 35.554 46.207 1.00 31.19 487 GLU A O 1
ATOM 3904 N N . SER A 1 488 ? 6.997 33.975 47.386 1.00 32.66 488 SER A N 1
ATOM 3905 C CA . SER A 1 488 ? 7.091 34.745 48.626 1.00 32.66 488 SER A CA 1
ATOM 3906 C C . SER A 1 488 ? 8.251 35.736 48.552 1.00 32.66 488 SER A C 1
ATOM 3908 O O . SER A 1 488 ? 9.315 35.429 48.020 1.00 32.66 488 SER A O 1
ATOM 3910 N N . GLU A 1 489 ? 8.057 36.905 49.156 1.00 36.25 489 GLU A N 1
ATOM 3911 C CA . GLU A 1 489 ? 8.853 38.136 49.010 1.00 36.25 489 GLU A CA 1
ATOM 3912 C C . GLU A 1 489 ? 10.294 38.098 49.595 1.00 36.25 489 GLU A C 1
ATOM 3914 O O . GLU A 1 489 ? 10.871 39.135 49.919 1.00 36.25 489 GLU A O 1
ATOM 3919 N N . SER A 1 490 ? 10.894 36.912 49.756 1.00 36.25 490 SER A N 1
ATOM 3920 C CA . SER A 1 490 ? 12.178 36.694 50.442 1.00 36.25 490 SER A CA 1
ATOM 3921 C C . SER A 1 490 ? 13.408 36.603 49.526 1.00 36.25 490 SER A C 1
ATOM 3923 O O . SER A 1 490 ? 14.486 37.036 49.934 1.00 36.25 490 SER A O 1
ATOM 3925 N N . ASP A 1 491 ? 13.281 36.095 48.294 1.00 37.59 491 ASP A N 1
ATOM 3926 C CA . ASP A 1 491 ? 14.458 35.733 47.474 1.00 37.59 491 ASP A CA 1
ATOM 3927 C C . ASP A 1 491 ? 14.927 36.831 46.499 1.00 37.59 491 ASP A C 1
ATOM 3929 O O . ASP A 1 491 ? 16.046 36.784 45.977 1.00 37.59 491 ASP A O 1
ATOM 3933 N N . MET A 1 492 ? 14.143 37.899 46.315 1.00 34.72 492 MET A N 1
ATOM 3934 C CA . MET A 1 492 ? 14.464 38.985 45.373 1.00 34.72 492 MET A CA 1
ATOM 3935 C C . MET A 1 492 ? 15.535 39.981 45.876 1.00 34.72 492 MET A C 1
ATOM 3937 O O . MET A 1 492 ? 15.719 41.046 45.288 1.00 34.72 492 MET A O 1
ATOM 3941 N N . ARG A 1 493 ? 16.275 39.652 46.946 1.00 37.66 493 ARG A N 1
ATOM 3942 C CA . ARG A 1 493 ? 17.405 40.463 47.454 1.00 37.66 493 ARG A CA 1
ATOM 3943 C C . ARG A 1 493 ? 18.792 39.840 47.270 1.00 37.66 493 ARG A C 1
ATOM 3945 O O . ARG A 1 493 ? 19.768 40.577 47.340 1.00 37.66 493 ARG A O 1
ATOM 3952 N N . LEU A 1 494 ? 18.912 38.544 46.957 1.00 38.25 494 LEU A N 1
ATOM 3953 C CA . LEU A 1 494 ? 20.230 37.904 46.781 1.00 38.25 494 LEU A CA 1
ATOM 3954 C C . LEU A 1 494 ? 20.783 38.002 45.343 1.00 38.25 494 LEU A C 1
ATOM 3956 O O . LEU A 1 494 ? 21.990 38.107 45.135 1.00 38.25 494 LEU A O 1
ATOM 3960 N N . VAL A 1 495 ? 19.904 38.005 44.334 1.00 38.12 495 VAL A N 1
ATOM 3961 C CA . VAL A 1 495 ? 20.295 37.882 42.911 1.00 38.12 495 VAL A CA 1
ATOM 3962 C C . VAL A 1 495 ? 20.815 39.197 42.303 1.00 38.12 495 VAL A C 1
ATOM 3964 O O . VAL A 1 495 ? 21.581 39.176 41.339 1.00 38.12 495 VAL A O 1
ATOM 3967 N N . VAL A 1 496 ? 20.442 40.350 42.867 1.00 39.97 496 VAL A N 1
ATOM 3968 C CA . VAL A 1 496 ? 20.911 41.669 42.395 1.00 39.97 496 VAL A CA 1
ATOM 3969 C C . VAL A 1 496 ? 22.330 41.973 42.891 1.00 39.97 496 VAL A C 1
ATOM 3971 O O . VAL A 1 496 ? 23.112 42.584 42.166 1.00 39.97 496 VAL A O 1
ATOM 3974 N N . GLN A 1 497 ? 22.701 41.497 44.084 1.00 40.12 497 GLN A N 1
ATOM 3975 C CA . GLN A 1 497 ? 24.006 41.789 44.682 1.00 40.12 497 GLN A CA 1
ATOM 3976 C C . GLN A 1 497 ? 25.143 41.004 43.999 1.00 40.12 497 GLN A C 1
ATOM 3978 O O . GLN A 1 497 ? 26.167 41.587 43.649 1.00 40.12 497 GLN A O 1
ATOM 3983 N N . MET A 1 498 ? 24.916 39.731 43.650 1.00 40.12 498 MET A N 1
ATOM 3984 C CA . MET A 1 498 ? 25.914 38.890 42.960 1.00 40.12 498 MET A CA 1
ATOM 3985 C C . MET A 1 498 ? 26.172 39.255 41.483 1.00 40.12 498 MET A C 1
ATOM 3987 O O . MET A 1 498 ? 27.072 38.692 40.864 1.00 40.12 498 MET A O 1
ATOM 3991 N N . ARG A 1 499 ? 25.406 40.180 40.882 1.00 39.50 499 ARG A N 1
ATOM 3992 C CA . ARG A 1 499 ? 25.601 40.605 39.479 1.00 39.50 499 ARG A CA 1
ATOM 3993 C C . ARG A 1 499 ? 26.484 41.840 39.297 1.00 39.50 499 ARG A C 1
ATOM 3995 O O . ARG A 1 499 ? 26.948 42.066 38.181 1.00 39.50 499 ARG A O 1
ATOM 4002 N N . ASN A 1 500 ? 26.740 42.602 40.359 1.00 41.06 500 ASN A N 1
ATOM 4003 C CA . ASN A 1 500 ? 27.571 43.808 40.285 1.00 41.06 500 ASN A CA 1
ATOM 4004 C C . ASN A 1 500 ? 29.055 43.546 40.593 1.00 41.06 500 ASN A C 1
ATOM 4006 O O . ASN A 1 500 ? 29.903 44.316 40.151 1.00 41.06 500 ASN A O 1
ATOM 4010 N N . GLU A 1 501 ? 29.392 42.445 41.269 1.00 44.22 501 GLU A N 1
ATOM 4011 C CA . GLU A 1 501 ? 30.783 42.128 41.633 1.00 44.22 501 GLU A CA 1
ATOM 4012 C C . GLU A 1 501 ? 31.571 41.488 40.470 1.00 44.22 501 GLU A C 1
ATOM 4014 O O . GLU A 1 501 ? 32.735 41.819 40.256 1.00 44.22 501 GLU A O 1
ATOM 4019 N N . SER A 1 502 ? 30.938 40.678 39.610 1.00 43.19 502 SER A N 1
ATOM 4020 C CA . SER A 1 502 ? 31.627 40.012 38.482 1.00 43.19 502 SER A CA 1
ATOM 4021 C C . SER A 1 502 ? 31.955 40.903 37.268 1.00 43.19 502 SER A C 1
ATOM 4023 O O . SER A 1 502 ? 32.541 40.410 36.304 1.00 43.19 502 SER A O 1
ATOM 4025 N N . ASN A 1 503 ? 31.583 42.189 37.277 1.00 43.00 503 ASN A N 1
ATOM 4026 C CA . ASN A 1 503 ? 31.853 43.120 36.167 1.00 43.00 503 ASN A CA 1
ATOM 4027 C C . ASN A 1 503 ? 33.054 44.057 36.402 1.00 43.00 503 ASN A C 1
ATOM 4029 O O . ASN A 1 503 ? 33.462 44.731 35.457 1.00 43.00 503 ASN A O 1
ATOM 4033 N N . ASN A 1 504 ? 33.651 44.081 37.602 1.00 44.66 504 ASN A N 1
ATOM 4034 C CA . ASN A 1 504 ? 34.808 44.941 37.905 1.00 44.66 504 ASN A CA 1
ATOM 4035 C C . ASN A 1 504 ? 36.181 44.247 37.766 1.00 44.66 504 ASN A C 1
ATOM 4037 O O . ASN A 1 504 ? 37.189 44.935 37.658 1.00 44.66 504 ASN A O 1
ATOM 4041 N N . GLU A 1 505 ? 36.251 42.914 37.670 1.00 46.00 505 GLU A N 1
ATOM 4042 C CA . GLU A 1 505 ? 37.524 42.164 37.557 1.00 46.00 505 GLU A CA 1
ATOM 4043 C C . GLU A 1 505 ? 37.987 41.890 36.106 1.00 46.00 505 GLU A C 1
ATOM 4045 O O . GLU A 1 505 ? 38.760 40.970 35.845 1.00 46.00 505 GLU A O 1
ATOM 4050 N N . LYS A 1 506 ? 37.512 42.666 35.120 1.00 46.47 506 LYS A N 1
ATOM 4051 C CA . LYS A 1 506 ? 37.979 42.575 33.714 1.00 46.47 506 LYS A CA 1
ATOM 4052 C C . LYS A 1 506 ? 38.439 43.899 33.098 1.00 46.47 506 LYS A C 1
ATOM 4054 O O . LYS A 1 506 ? 38.550 44.004 31.876 1.00 46.47 506 LYS A O 1
ATOM 4059 N N . LYS A 1 507 ? 38.738 44.892 33.938 1.00 46.34 507 LYS A N 1
ATOM 4060 C CA . LYS A 1 507 ? 39.481 46.105 33.567 1.00 46.34 507 LYS A CA 1
ATOM 4061 C C . LYS A 1 507 ? 40.415 46.547 34.697 1.00 46.34 507 LYS A C 1
ATOM 4063 O O . LYS A 1 507 ? 40.123 47.522 35.380 1.00 46.34 507 LYS A O 1
ATOM 4068 N N . ASN A 1 508 ? 41.514 45.812 34.856 1.00 39.00 508 ASN A N 1
ATOM 4069 C CA . ASN A 1 508 ? 42.861 46.296 35.186 1.00 39.00 508 ASN A CA 1
ATOM 4070 C C . ASN A 1 508 ? 43.856 45.162 34.913 1.00 39.00 508 ASN A C 1
ATOM 4072 O O . ASN A 1 508 ? 43.495 44.007 35.231 1.00 39.00 508 ASN A O 1
#

Organism: NCBI:txid1561963

Radius of gyration: 32.39 Å; chains: 1; bounding box: 68×94×74 Å

pLDDT: mean 72.32, std 23.76, range [21.12, 98.81]

Sequence (508 aa):
MPNSSRNGKHVDLLWGMYGYRVSKSAFETVVKTLGDDPGKIFWKKRGRIEIRPLDRLLPRLIIASEGKCRLCRCPALVRMPPGHLASTIHQQYDIRYFQASCLQLSLTGRTWNDIYLTNKEREAVPAILAKNSPPKVPNLEVIFDEKGFLVIPFVDRNRNVSNQEGGPSKRRKKVLDIPMIEVDTYDEVKRAISVILTTSPLPSCPSTAVIEYTLQTMAKFAPALVSVPLIVTCDGTKVSSENKYRRGEITEDRAKAYKGYKDNLRTLSASQKGVWQNSKIVELTTRNGFGFAVKEGLKYVTTPLVLVLQHDRTFMRDFDLLAVCKAVSRREDMNYVLLQTSSTLNYSNLIPTLLNKNGNKAITSGAEVKHRVEFGSKFLPNVQWFDSTHICKTKWYKKFVFDRRKRLVSRGGFIECTFGQIQLADFREKGLKAVNYWGTWLLDDLQERCVGHVNGRRALTLAQKKDIENTSRAMKGEHLKKDESHESESDMRLVVQMRNESNNEKKN